Protein AF-A0A7S1PFU4-F1 (afdb_monomer_lite)

Organism: NCBI:txid63605

Foldseek 3Di:
DDDDDDDDDDDDDDDDDDDDDDDDDDDDDDDDDDDDDDDDDDDDDDDDDDDDDDDDDDDDDDDDDDDDDDDDDDDDDDDDDDDDDPPPDPVVVVVVVVVVVVVVVVVVVVVVVVVVVCCVVVVVVVPPPDDPPDPPPVPDDPPVVVVVVVVVVVVVVVVVVVVVVVVVVVVVVVVVVVVVVVVVVVVVVVVVVVVVVVVVVVVVVVVVVVCVCVVVVVVVVVVVVVVVVVVVVVVVVVVVVVVVVVVVVVVVVVVVVVVVVVVVVVVVVVVVVVVVVVVVVVVVVVVVVVVVVVVVVVVVVVVVVVVVVVVVVVVVVVVVVVVVVVVVVVVVVVVVVVVVVVVVVVVVVVVVVVVVVVVVVVVVVVVVPCVDDDDDDDDDDDDDPPVVVVVVVVVVVVVVVVVVVVVVVVVVVVVVVVVVVVVVVVVVLVVVVVVVLVVLLLVLLVVVCVVVVHDSVVPPDQDPVSVVVSVVVLVVDVVNVCSCCCVVCVVPPPPDPPPPDDDDDDDDDDDDDDDDDDDDDDDDDDDD

Secondary structure (DSSP, 8-state):
-----------------------------------------------------------------------------------------THHHHHHHHHHHHHHHHHHHHHHHHHHHTTHHHHHHHH-S-----SSSSTT--HHHHHHHHHHHHHHHHHHHHHHHHHHHHHHHHHHHHHHHHHHHHHHHHHHHHHHHHHHHHHHHHHHHGGGGHHHHHHHHHHHHHHHHHHHHHHHHHHHHHHHHHHHHHHHHHHHHHHHHHHHHHHHHHHHHHHHHHHHHHHHHHHHHHHHHHHHHHHHHHHHHHHHHHHHHHHHHHHHHHHHHHHHHHHHHHHHHHHHHHHHHHHHHHHHHHHHHHHHHHHHHHHHHTTS------------SSHHHHHHHHHHHHHHHHHHHHHHHHHHHHHHHHHHHHHHHHHHHHHHHHHHHHHHHHHHHHHHHHHHT--GGG--S--HHHHHHHHHHHHH-HHHHHHHHHHHHTT-------------------------------------

Radius of gyration: 73.24 Å; chains: 1; bounding box: 158×98×223 Å

pLDDT: mean 73.45, std 22.75, range [29.95, 98.38]

Structure (mmCIF, N/CA/C/O backbone):
data_AF-A0A7S1PFU4-F1
#
_entry.id   AF-A0A7S1PFU4-F1
#
loop_
_atom_site.group_PDB
_atom_site.id
_atom_site.type_symbol
_atom_site.label_atom_id
_atom_site.label_alt_id
_atom_site.label_comp_id
_atom_site.label_asym_id
_atom_site.label_entity_id
_atom_site.label_seq_id
_atom_site.pdbx_PDB_ins_code
_atom_site.Cartn_x
_atom_site.Cartn_y
_atom_site.Cartn_z
_atom_site.occupancy
_atom_site.B_iso_or_equiv
_atom_site.auth_seq_id
_atom_site.auth_comp_id
_atom_site.auth_asym_id
_atom_site.auth_atom_id
_atom_site.pdbx_PDB_model_num
ATOM 1 N N . MET A 1 1 ? 32.804 -41.056 -71.459 1.00 44.97 1 MET A N 1
ATOM 2 C CA . MET A 1 1 ? 32.780 -40.414 -72.787 1.00 44.97 1 MET A CA 1
ATOM 3 C C . MET A 1 1 ? 31.433 -39.740 -72.938 1.00 44.97 1 MET A C 1
ATOM 5 O O . MET A 1 1 ? 30.436 -40.393 -72.660 1.00 44.97 1 MET A O 1
ATOM 9 N N . SER A 1 2 ? 31.472 -38.473 -73.348 1.00 37.59 2 SER A N 1
ATOM 10 C CA . SER A 1 2 ? 30.352 -37.579 -73.669 1.00 37.59 2 SER A CA 1
ATOM 11 C C . SER A 1 2 ? 29.771 -36.777 -72.502 1.00 37.59 2 SER A C 1
ATOM 13 O O . SER A 1 2 ? 28.930 -37.235 -71.733 1.00 37.59 2 SER A O 1
ATOM 15 N N . ASP A 1 3 ? 30.292 -35.553 -72.439 1.00 42.50 3 ASP A N 1
ATOM 16 C CA . ASP A 1 3 ? 29.804 -34.342 -71.785 1.00 42.50 3 ASP A CA 1
ATOM 17 C C . ASP A 1 3 ? 28.329 -34.036 -72.081 1.00 42.50 3 ASP A C 1
ATOM 19 O O . ASP A 1 3 ? 27.848 -34.399 -73.148 1.00 42.50 3 ASP A O 1
ATOM 23 N N . VAL A 1 4 ? 27.656 -33.299 -71.186 1.00 50.97 4 VAL A N 1
ATOM 24 C CA . VAL A 1 4 ? 27.008 -31.995 -71.468 1.00 50.97 4 VAL A CA 1
ATOM 25 C C . VAL A 1 4 ? 26.644 -31.334 -70.125 1.00 50.97 4 VAL A C 1
ATOM 27 O O . VAL A 1 4 ? 25.793 -31.807 -69.376 1.00 50.97 4 VAL A O 1
ATOM 30 N N . LEU A 1 5 ? 27.307 -30.211 -69.843 1.00 53.72 5 LEU A N 1
ATOM 31 C CA . LEU A 1 5 ? 26.988 -29.210 -68.818 1.00 53.72 5 LEU A CA 1
ATOM 32 C C . LEU A 1 5 ? 25.818 -28.342 -69.283 1.00 53.72 5 LEU A C 1
ATOM 34 O O . LEU A 1 5 ? 25.887 -27.892 -70.419 1.00 53.72 5 LEU A O 1
ATOM 38 N N . HIS A 1 6 ? 24.856 -27.995 -68.419 1.00 50.34 6 HIS A N 1
ATOM 39 C CA . HIS A 1 6 ? 24.039 -26.774 -68.553 1.00 50.34 6 HIS A CA 1
ATOM 40 C C . HIS A 1 6 ? 23.709 -26.180 -67.168 1.00 50.34 6 HIS A C 1
ATOM 42 O O . HIS A 1 6 ? 22.952 -26.753 -66.389 1.00 50.34 6 HIS A O 1
ATOM 48 N N . ASN A 1 7 ? 24.283 -25.004 -66.901 1.00 44.59 7 ASN A N 1
ATOM 49 C CA . ASN A 1 7 ? 23.780 -23.994 -65.963 1.00 44.59 7 ASN A CA 1
ATOM 50 C C . ASN A 1 7 ? 22.678 -23.177 -66.663 1.00 44.59 7 ASN A C 1
ATOM 52 O O . ASN A 1 7 ? 22.750 -23.003 -67.883 1.00 44.59 7 ASN A O 1
ATOM 56 N N . PRO A 1 8 ? 21.771 -22.538 -65.903 1.00 55.50 8 PRO A N 1
ATOM 57 C CA . PRO A 1 8 ? 21.478 -21.150 -66.240 1.00 55.50 8 PRO A CA 1
ATOM 58 C C . PRO A 1 8 ? 21.392 -20.203 -65.035 1.00 55.50 8 PRO A C 1
ATOM 60 O O . PRO A 1 8 ? 20.862 -20.493 -63.967 1.00 55.50 8 PRO A O 1
ATOM 63 N N . THR A 1 9 ? 21.937 -19.024 -65.301 1.00 42.50 9 THR A N 1
ATOM 64 C CA . THR A 1 9 ? 21.909 -17.752 -64.580 1.00 42.50 9 THR A CA 1
ATOM 65 C C . THR A 1 9 ? 20.557 -17.023 -64.660 1.00 42.50 9 THR A C 1
ATOM 67 O O . THR A 1 9 ? 19.822 -17.214 -65.622 1.00 42.50 9 THR A O 1
ATOM 70 N N . SER A 1 10 ? 20.366 -16.044 -63.755 1.00 38.88 10 SER A N 1
ATOM 71 C CA . SER A 1 10 ? 19.558 -14.810 -63.926 1.00 38.88 10 SER A CA 1
ATOM 72 C C . SER A 1 10 ? 18.028 -14.981 -63.873 1.00 38.88 10 SER A C 1
ATOM 74 O O . SER A 1 10 ? 17.390 -15.258 -64.878 1.00 38.88 10 SER A O 1
ATOM 76 N N . SER A 1 11 ? 17.369 -14.885 -62.711 1.00 36.94 11 SER A N 1
ATOM 77 C CA . SER A 1 11 ? 16.938 -13.638 -62.034 1.00 36.94 11 SER A CA 1
ATOM 78 C C . SER A 1 11 ? 16.470 -12.532 -62.991 1.00 36.94 11 SER A C 1
ATOM 80 O O . SER A 1 11 ? 17.213 -11.613 -63.329 1.00 36.94 11 SER A O 1
ATOM 82 N N . ALA A 1 12 ? 15.224 -12.660 -63.447 1.00 39.16 12 ALA A N 1
ATOM 83 C CA . ALA A 1 12 ? 14.491 -11.629 -64.163 1.00 39.16 12 ALA A CA 1
ATOM 84 C C . ALA A 1 12 ? 13.646 -10.831 -63.161 1.00 39.16 12 ALA A C 1
ATOM 86 O O . ALA A 1 12 ? 12.740 -11.362 -62.521 1.00 39.16 12 ALA A O 1
ATOM 87 N N . ALA A 1 13 ? 13.966 -9.546 -63.049 1.00 41.91 13 ALA A N 1
ATOM 88 C CA . ALA A 1 13 ? 13.091 -8.527 -62.506 1.00 41.91 13 ALA A CA 1
ATOM 89 C C . ALA A 1 13 ? 11.954 -8.268 -63.503 1.00 41.91 13 ALA A C 1
ATOM 91 O O . ALA A 1 13 ? 12.222 -7.929 -64.653 1.00 41.91 13 ALA A O 1
ATOM 92 N N . ASN A 1 14 ? 10.706 -8.420 -63.065 1.00 38.78 14 ASN A N 1
ATOM 93 C CA . ASN A 1 14 ? 9.546 -7.732 -63.623 1.00 38.78 14 ASN A CA 1
ATOM 94 C C . ASN A 1 14 ? 8.338 -7.928 -62.705 1.00 38.78 14 ASN A C 1
ATOM 96 O O . ASN A 1 14 ? 7.980 -9.056 -62.399 1.00 38.78 14 ASN A O 1
ATOM 100 N N . GLU A 1 15 ? 7.745 -6.795 -62.330 1.00 38.06 15 GLU A N 1
ATOM 101 C CA . GLU A 1 15 ? 6.343 -6.538 -61.967 1.00 38.06 15 GLU A CA 1
ATOM 102 C C . GLU A 1 15 ? 6.234 -5.724 -60.678 1.00 38.06 15 GLU A C 1
ATOM 104 O O . GLU A 1 15 ? 6.385 -6.241 -59.579 1.00 38.06 15 GLU A O 1
ATOM 109 N N . LEU A 1 16 ? 5.992 -4.418 -60.845 1.00 36.56 16 LEU A N 1
ATOM 110 C CA . LEU A 1 16 ? 4.941 -3.645 -60.165 1.00 36.56 16 LEU A CA 1
ATOM 111 C C . LEU A 1 16 ? 5.112 -2.161 -60.523 1.00 36.56 16 LEU A C 1
ATOM 113 O O . LEU A 1 16 ? 5.648 -1.345 -59.781 1.00 36.56 16 LEU A O 1
ATOM 117 N N . SER A 1 17 ? 4.644 -1.811 -61.720 1.00 37.09 17 SER A N 1
ATOM 118 C CA . SER A 1 17 ? 4.318 -0.437 -62.100 1.00 37.09 17 SER A CA 1
ATOM 119 C C . SER A 1 17 ? 2.802 -0.335 -62.198 1.00 37.09 17 SER A C 1
ATOM 121 O O . SER A 1 17 ? 2.235 -0.965 -63.088 1.00 37.09 17 SER A O 1
ATOM 123 N N . LYS A 1 18 ? 2.171 0.426 -61.290 1.00 41.97 18 LYS A N 1
ATOM 124 C CA . LYS A 1 18 ? 0.903 1.178 -61.451 1.00 41.97 18 LYS A CA 1
ATOM 125 C C . LYS A 1 18 ? 0.337 1.543 -60.073 1.00 41.97 18 LYS A C 1
ATOM 127 O O . LYS A 1 18 ? -0.317 0.714 -59.468 1.00 41.97 18 LYS A O 1
ATOM 132 N N . THR A 1 19 ? 0.558 2.786 -59.638 1.00 38.12 19 THR A N 1
ATOM 133 C CA . THR A 1 19 ? -0.465 3.702 -59.079 1.00 38.12 19 THR A CA 1
ATOM 134 C C . THR A 1 19 ? 0.215 4.975 -58.572 1.00 38.12 19 THR A C 1
ATOM 136 O O . THR A 1 19 ? 0.478 5.140 -57.386 1.00 38.12 19 THR A O 1
ATOM 139 N N . LEU A 1 20 ? 0.489 5.895 -59.493 1.00 38.00 20 LEU A N 1
ATOM 140 C CA . LEU A 1 20 ? 0.685 7.313 -59.200 1.00 38.00 20 LEU A CA 1
ATOM 141 C C . LEU A 1 20 ? -0.471 8.044 -59.884 1.00 38.00 20 LEU A C 1
ATOM 143 O O . LEU A 1 20 ? -0.624 7.948 -61.102 1.00 38.00 20 LEU A O 1
ATOM 147 N N . LYS A 1 21 ? -1.308 8.730 -59.100 1.00 45.09 21 LYS A N 1
ATOM 148 C CA . LYS A 1 21 ? -2.243 9.745 -59.598 1.00 45.09 21 LYS A CA 1
ATOM 149 C C . LYS A 1 21 ? -1.870 11.105 -59.001 1.00 45.09 21 LYS A C 1
ATOM 151 O O . LYS A 1 21 ? -1.408 11.140 -57.861 1.00 45.09 21 LYS A O 1
ATOM 156 N N . PRO A 1 22 ? -2.030 12.196 -59.767 1.00 52.72 22 PRO A N 1
ATOM 157 C CA . PRO A 1 22 ? -1.385 13.465 -59.480 1.00 52.72 22 PRO A CA 1
ATOM 158 C C . PRO A 1 22 ? -2.292 14.429 -58.706 1.00 52.72 22 PRO A C 1
ATOM 160 O O . PRO A 1 22 ? -3.512 14.435 -58.867 1.00 52.72 22 PRO A O 1
ATOM 163 N N . LEU A 1 23 ? -1.650 15.278 -57.908 1.00 40.16 23 LEU A N 1
ATOM 164 C CA . LEU A 1 23 ? -2.190 16.515 -57.345 1.00 40.16 23 LEU A CA 1
ATOM 165 C C . LEU A 1 23 ? -2.212 17.610 -58.417 1.00 40.16 23 LEU A C 1
ATOM 167 O O . LEU A 1 23 ? -1.196 17.795 -59.083 1.00 40.16 23 LEU A O 1
ATOM 171 N N . HIS A 1 24 ? -3.316 18.360 -58.524 1.00 44.00 24 HIS A N 1
ATOM 172 C CA . HIS A 1 24 ? -3.326 19.818 -58.750 1.00 44.00 24 HIS A CA 1
ATOM 173 C C . HIS A 1 24 ? -4.755 20.406 -58.571 1.00 44.00 24 HIS A C 1
ATOM 175 O O . HIS A 1 24 ? -5.684 19.631 -58.347 1.00 44.00 24 HIS A O 1
ATOM 181 N N . PRO A 1 25 ? -4.952 21.744 -58.521 1.00 62.41 25 PRO A N 1
ATOM 182 C CA . PRO A 1 25 ? -5.491 22.434 -57.347 1.00 62.41 25 PRO A CA 1
ATOM 183 C C . PRO A 1 25 ? -6.808 23.188 -57.643 1.00 62.41 25 PRO A C 1
ATOM 185 O O . PRO A 1 25 ? -7.244 23.245 -58.789 1.00 62.41 25 PRO A O 1
ATOM 188 N N . SER A 1 26 ? -7.370 23.855 -56.625 1.00 34.53 26 SER A N 1
ATOM 189 C CA . SER A 1 26 ? -7.879 25.248 -56.655 1.00 34.53 26 SER A CA 1
ATOM 190 C C . SER A 1 26 ? -9.196 25.497 -55.895 1.00 34.53 26 SER A C 1
ATOM 192 O O . SER A 1 26 ? -10.079 24.651 -55.835 1.00 34.53 26 SER A O 1
ATOM 194 N N . LEU A 1 27 ? -9.269 26.738 -55.390 1.00 32.62 27 LEU A N 1
ATOM 195 C CA . LEU A 1 27 ? -10.428 27.565 -55.021 1.00 32.62 27 LEU A CA 1
ATOM 196 C C . LEU A 1 27 ? -11.150 27.372 -53.668 1.00 32.62 27 LEU A C 1
ATOM 198 O O . LEU A 1 27 ? -12.064 26.576 -53.504 1.00 32.62 27 LEU A O 1
ATOM 202 N N . VAL A 1 28 ? -10.768 28.250 -52.730 1.00 40.88 28 VAL A N 1
ATOM 203 C CA . VAL A 1 28 ? -11.596 29.298 -52.087 1.00 40.88 28 VAL A CA 1
ATOM 204 C C . VAL A 1 28 ? -13.109 29.229 -52.350 1.00 40.88 28 VAL A C 1
ATOM 206 O O . VAL A 1 28 ? -13.526 29.450 -53.483 1.00 40.88 28 VAL A O 1
ATOM 209 N N . GLN A 1 29 ? -13.913 29.134 -51.281 1.00 33.53 29 GLN A N 1
ATOM 210 C CA . GLN A 1 29 ? -15.038 30.050 -51.029 1.00 33.53 29 GLN A CA 1
ATOM 211 C C . GLN A 1 29 ? -15.596 29.937 -49.598 1.00 33.53 29 GLN A C 1
ATOM 213 O O . GLN A 1 29 ? -15.607 28.881 -48.975 1.00 33.53 29 GLN A O 1
ATOM 218 N N . HIS A 1 30 ? -16.017 31.099 -49.102 1.00 35.72 30 HIS A N 1
ATOM 219 C CA . HIS A 1 30 ? -16.670 31.392 -47.831 1.00 35.72 30 HIS A CA 1
ATOM 220 C C . HIS A 1 30 ? -17.917 30.538 -47.552 1.00 35.72 30 HIS A C 1
ATOM 222 O O . HIS A 1 30 ? -18.650 30.218 -48.483 1.00 35.72 30 HIS A O 1
ATOM 228 N N . SER A 1 31 ? -18.246 30.318 -46.271 1.00 29.95 31 SER A N 1
ATOM 229 C CA . SER A 1 31 ? -19.484 30.829 -45.638 1.00 29.95 31 SER A CA 1
ATOM 230 C C . SER A 1 31 ? -19.857 30.092 -44.331 1.00 29.95 31 SER A C 1
ATOM 232 O O . SER A 1 31 ? -19.841 28.872 -44.244 1.00 29.95 31 SER A O 1
ATOM 234 N N . SER A 1 32 ? -20.157 30.903 -43.309 1.00 31.06 32 SER A N 1
ATOM 235 C CA . SER A 1 32 ? -21.226 30.768 -42.298 1.00 31.06 32 SER A CA 1
ATOM 236 C C . SER A 1 32 ? -21.530 29.437 -41.574 1.00 31.06 32 SER A C 1
ATOM 238 O O . SER A 1 32 ? -22.039 28.482 -42.148 1.00 31.06 32 SER A O 1
ATOM 240 N N . SER A 1 33 ? -21.394 29.521 -40.240 1.00 36.47 33 SER A N 1
ATOM 241 C CA . SER A 1 33 ? -22.301 29.037 -39.166 1.00 36.47 33 SER A CA 1
ATOM 242 C C . SER A 1 33 ? -23.746 28.718 -39.618 1.00 36.47 33 SER A C 1
ATOM 244 O O . SER A 1 33 ? -24.257 29.445 -40.475 1.00 36.47 33 SER A O 1
ATOM 246 N N . PRO A 1 34 ? -24.468 27.744 -39.013 1.00 48.72 34 PRO A N 1
ATOM 247 C CA . PRO A 1 34 ? -25.183 28.050 -37.760 1.00 48.72 34 PRO A CA 1
ATOM 248 C C . PRO A 1 34 ? -25.387 26.888 -36.751 1.00 48.72 34 PRO A C 1
ATOM 250 O O . PRO A 1 34 ? -25.424 25.716 -37.101 1.00 48.72 34 PRO A O 1
ATOM 253 N N . TYR A 1 35 ? -25.574 27.289 -35.485 1.00 32.59 35 TYR A N 1
ATOM 254 C CA . TYR A 1 35 ? -26.517 26.788 -34.465 1.00 32.59 35 TYR A CA 1
ATOM 255 C C . TYR A 1 35 ? -26.931 25.300 -34.420 1.00 32.59 35 TYR A C 1
ATOM 257 O O . TYR A 1 35 ? -27.561 24.777 -35.331 1.00 32.59 35 TYR A O 1
ATOM 265 N N . SER A 1 36 ? -26.847 24.709 -33.222 1.00 36.34 36 SER A N 1
ATOM 266 C CA . SER A 1 36 ? -28.047 24.175 -32.542 1.00 36.34 36 SER A CA 1
ATOM 267 C C . SER A 1 36 ? -27.774 23.876 -31.065 1.00 36.34 36 SER A C 1
ATOM 269 O O . SER A 1 36 ? -27.295 22.822 -30.663 1.00 36.34 36 SER A O 1
ATOM 271 N N . SER A 1 37 ? -28.124 24.858 -30.243 1.00 37.19 37 SER A N 1
ATOM 272 C CA . SER A 1 37 ? -28.617 24.678 -28.887 1.00 37.19 37 SER A CA 1
ATOM 273 C C . SER A 1 37 ? -30.035 24.099 -28.945 1.00 37.19 37 SER A C 1
ATOM 275 O O . SER A 1 37 ? -30.882 24.604 -29.679 1.00 37.19 37 SER A O 1
ATOM 277 N N . SER A 1 38 ? -30.325 23.079 -28.139 1.00 32.34 38 SER A N 1
ATOM 278 C CA . SER A 1 38 ? -31.697 22.671 -27.825 1.00 32.34 38 SER A CA 1
ATOM 279 C C . SER A 1 38 ? -31.994 23.000 -26.365 1.00 32.34 38 SER A C 1
ATOM 281 O O . SER A 1 38 ? -31.568 22.307 -25.444 1.00 32.34 38 SER A O 1
ATOM 283 N N . SER A 1 39 ? -32.728 24.097 -26.196 1.00 38.22 39 SER A N 1
ATOM 284 C CA . SER A 1 39 ? -33.473 24.496 -25.006 1.00 38.22 39 SER A CA 1
ATOM 285 C C . SER A 1 39 ? -34.947 24.541 -25.402 1.00 38.22 39 SER A C 1
ATOM 287 O O . SER A 1 39 ? -35.258 25.120 -26.440 1.00 38.22 39 SER A O 1
ATOM 289 N N . THR A 1 40 ? -35.853 23.964 -24.610 1.00 35.88 40 THR A N 1
ATOM 290 C CA . THR A 1 40 ? -37.288 24.330 -24.547 1.00 35.88 40 THR A CA 1
ATOM 291 C C . THR A 1 40 ? -37.818 23.792 -23.207 1.00 35.88 40 THR A C 1
ATOM 293 O O . THR A 1 40 ? -37.809 22.585 -23.000 1.00 35.88 40 THR A O 1
ATOM 296 N N . GLN A 1 41 ? -37.951 24.597 -22.147 1.00 37.16 41 GLN A N 1
ATOM 297 C CA . GLN A 1 41 ? -38.916 25.671 -21.822 1.00 37.16 41 GLN A CA 1
ATOM 298 C C . GLN A 1 41 ? -40.254 25.196 -21.206 1.00 37.16 41 GLN A C 1
ATOM 300 O O . GLN A 1 41 ? -41.096 24.609 -21.868 1.00 37.16 41 GLN A O 1
ATOM 305 N N . HIS A 1 42 ? -40.381 25.521 -19.910 1.00 37.44 42 HIS A N 1
ATOM 306 C CA . HIS A 1 42 ? -41.469 26.178 -19.158 1.00 37.44 42 HIS A CA 1
ATOM 307 C C . HIS A 1 42 ? -42.965 25.971 -19.467 1.00 37.44 42 HIS A C 1
ATOM 309 O O . HIS A 1 42 ? -43.435 26.313 -20.544 1.00 37.44 42 HIS A O 1
ATOM 315 N N . ALA A 1 43 ? -43.722 25.666 -18.397 1.00 35.38 43 ALA A N 1
ATOM 316 C CA . ALA A 1 43 ? -44.859 26.427 -17.812 1.00 35.38 43 ALA A CA 1
ATOM 317 C C . ALA A 1 43 ? -45.520 25.539 -16.720 1.00 35.38 43 ALA A C 1
ATOM 319 O O . ALA A 1 43 ? -45.533 24.329 -16.890 1.00 35.38 43 ALA A O 1
ATOM 320 N N . ALA A 1 44 ? -46.107 25.945 -15.590 1.00 35.88 44 ALA A N 1
ATOM 321 C CA . ALA A 1 44 ? -46.395 27.196 -14.888 1.00 35.88 44 ALA A CA 1
ATOM 322 C C . ALA A 1 44 ? -46.873 26.812 -13.454 1.00 35.88 44 ALA A C 1
ATOM 324 O O . ALA A 1 44 ? -47.314 25.681 -13.257 1.00 35.88 44 ALA A O 1
ATOM 325 N N . GLY A 1 45 ? -46.869 27.739 -12.483 1.00 32.25 45 GLY A N 1
ATOM 326 C CA . GLY A 1 45 ? -47.707 27.625 -11.269 1.00 32.25 45 GLY A CA 1
ATOM 327 C C . GLY A 1 45 ? -47.012 27.885 -9.924 1.00 32.25 45 GLY A C 1
ATOM 328 O O . GLY A 1 45 ? -46.283 27.047 -9.420 1.00 32.25 45 GLY A O 1
ATOM 329 N N . SER A 1 46 ? -47.286 29.060 -9.357 1.00 39.34 46 SER A N 1
ATOM 330 C CA . SER A 1 46 ? -46.829 29.661 -8.084 1.00 39.34 46 SER A CA 1
ATOM 331 C C . SER A 1 46 ? -47.498 29.021 -6.824 1.00 39.34 46 SER A C 1
ATOM 333 O O . SER A 1 46 ? -48.307 28.113 -6.993 1.00 39.34 46 SER A O 1
ATOM 335 N N . PRO A 1 47 ? -47.397 29.580 -5.594 1.00 62.03 47 PRO A N 1
ATOM 336 C CA . PRO A 1 47 ? -46.254 29.667 -4.662 1.00 62.03 47 PRO A CA 1
ATOM 337 C C . PRO A 1 47 ? -46.581 29.083 -3.258 1.00 62.03 47 PRO A C 1
ATOM 339 O O . PRO A 1 47 ? -47.746 28.997 -2.898 1.00 62.03 47 PRO A O 1
ATOM 342 N N . PHE A 1 48 ? -45.591 28.821 -2.389 1.00 37.88 48 PHE A N 1
ATOM 343 C CA . PHE A 1 48 ? -45.780 28.940 -0.924 1.00 37.88 48 PHE A CA 1
ATOM 344 C C . PHE A 1 48 ? -44.449 29.164 -0.176 1.00 37.88 48 PHE A C 1
ATOM 346 O O . PHE A 1 48 ? -43.649 28.260 0.015 1.00 37.88 48 PHE A O 1
ATOM 353 N N . ASN A 1 49 ? -44.219 30.441 0.127 1.00 35.09 49 ASN A N 1
ATOM 354 C CA . ASN A 1 49 ? -43.863 31.082 1.400 1.00 35.09 49 ASN A CA 1
ATOM 355 C C . ASN A 1 49 ? -43.044 30.376 2.515 1.00 35.09 49 ASN A C 1
ATOM 357 O O . ASN A 1 49 ? -43.286 29.223 2.856 1.00 35.09 49 ASN A O 1
ATOM 361 N N . LEU A 1 50 ? -42.285 31.245 3.210 1.00 36.25 50 LEU A N 1
ATOM 362 C CA . LEU A 1 50 ? -41.626 31.182 4.533 1.00 36.25 50 LEU A CA 1
ATOM 363 C C . LEU A 1 50 ? -40.095 30.953 4.492 1.00 36.25 50 LEU A C 1
ATOM 365 O O . LEU A 1 50 ? -39.628 29.852 4.242 1.00 36.25 50 LEU A O 1
ATOM 369 N N . SER A 1 51 ? -39.263 32.010 4.560 1.00 33.25 51 SER A N 1
ATOM 370 C CA . SER A 1 51 ? -38.890 32.790 5.773 1.00 33.25 51 SER A CA 1
ATOM 371 C C . SER A 1 51 ? -38.084 31.907 6.742 1.00 33.25 51 SER A C 1
ATOM 373 O O . SER A 1 51 ? -38.616 30.916 7.215 1.00 33.25 51 SER A O 1
ATOM 375 N N . LEU A 1 52 ? -36.817 32.158 7.105 1.00 37.62 52 LEU A N 1
ATOM 376 C CA . LEU A 1 52 ? -36.219 33.351 7.742 1.00 37.62 52 LEU A CA 1
ATOM 377 C C . LEU A 1 52 ? -34.695 33.064 8.006 1.00 37.62 52 LEU A C 1
ATOM 379 O O . LEU A 1 52 ? -34.209 32.043 7.524 1.00 37.62 52 LEU A O 1
ATOM 383 N N . PRO A 1 53 ? -33.885 33.932 8.657 1.00 52.09 53 PRO A N 1
ATOM 384 C CA . PRO A 1 53 ? -32.717 34.540 8.028 1.00 52.09 53 PRO A CA 1
ATOM 385 C C . PRO A 1 53 ? -31.371 34.169 8.675 1.00 52.09 53 PRO A C 1
ATOM 387 O O . PRO A 1 53 ? -31.292 33.616 9.769 1.00 52.09 53 PRO A O 1
ATOM 390 N N . ASN A 1 54 ? -30.298 34.593 8.010 1.00 39.00 54 ASN A N 1
ATOM 391 C CA . ASN A 1 54 ? -28.930 34.545 8.504 1.00 39.00 54 ASN A CA 1
ATOM 392 C C . ASN A 1 54 ? -28.419 35.989 8.662 1.00 39.00 54 ASN A C 1
ATOM 394 O O . ASN A 1 54 ? -28.387 36.725 7.677 1.00 39.00 54 ASN A O 1
ATOM 398 N N . HIS A 1 55 ? -28.032 36.401 9.873 1.00 41.00 55 HIS A N 1
ATOM 399 C CA . HIS A 1 55 ? -27.256 37.625 10.090 1.00 41.00 55 HIS A CA 1
ATOM 400 C C . HIS A 1 55 ? -26.289 37.498 11.276 1.00 41.00 55 HIS A C 1
ATOM 402 O O . HIS A 1 55 ? -26.697 37.323 12.418 1.00 41.00 55 HIS A O 1
ATOM 408 N N . SER A 1 56 ? -25.016 37.707 10.931 1.00 36.38 56 SER A N 1
ATOM 409 C CA . SER A 1 56 ? -24.033 38.572 11.599 1.00 36.38 56 SER A CA 1
ATOM 410 C C . SER A 1 56 ? -23.466 38.196 12.977 1.00 36.38 56 SER A C 1
ATOM 412 O O . SER A 1 56 ? -24.084 38.376 14.015 1.00 36.38 56 SER A O 1
ATOM 414 N N . ALA A 1 57 ? -22.185 37.811 12.935 1.00 39.38 57 ALA A N 1
ATOM 415 C CA . ALA A 1 57 ? -21.037 38.488 13.556 1.00 39.38 57 ALA A CA 1
ATOM 416 C C . ALA A 1 57 ? -21.205 39.168 14.936 1.00 39.38 57 ALA A C 1
ATOM 418 O O . ALA A 1 57 ? -21.923 40.157 15.055 1.00 39.38 57 ALA A O 1
ATOM 419 N N . ARG A 1 58 ? -20.314 38.819 15.888 1.00 35.44 58 ARG A N 1
ATOM 420 C CA . ARG A 1 58 ? -19.122 39.618 16.298 1.00 35.44 58 ARG A CA 1
ATOM 421 C C . ARG A 1 58 ? -18.759 39.444 17.798 1.00 35.44 58 ARG A C 1
ATOM 423 O O . ARG A 1 58 ? -19.621 39.506 18.657 1.00 35.44 58 ARG A O 1
ATOM 430 N N . HIS A 1 59 ? -17.443 39.348 18.048 1.00 37.31 59 HIS A N 1
ATOM 431 C CA . HIS A 1 59 ? -16.656 39.589 19.282 1.00 37.31 59 HIS A CA 1
ATOM 432 C C . HIS A 1 59 ? -16.807 38.705 20.543 1.00 37.31 59 HIS A C 1
ATOM 434 O O . HIS A 1 59 ? -17.752 38.836 21.301 1.00 37.31 59 HIS A O 1
ATOM 440 N N . GLY A 1 60 ? -15.721 37.973 20.846 1.00 34.22 60 GLY A N 1
ATOM 441 C CA . GLY A 1 60 ? -14.740 38.371 21.875 1.00 34.22 60 GLY A CA 1
ATOM 442 C C . GLY A 1 60 ? -14.982 37.911 23.319 1.00 34.22 60 GLY A C 1
ATOM 443 O O . GLY A 1 60 ? -15.975 38.281 23.927 1.00 34.22 60 GLY A O 1
ATOM 444 N N . GLY A 1 61 ? -13.989 37.227 23.902 1.00 31.59 61 GLY A N 1
ATOM 445 C CA . GLY A 1 61 ? -13.829 37.116 25.359 1.00 31.59 61 GLY A CA 1
ATOM 446 C C . GLY A 1 61 ? -13.467 35.715 25.843 1.00 31.59 61 GLY A C 1
ATOM 447 O O . GLY A 1 61 ? -14.331 34.861 25.986 1.00 31.59 61 GLY A O 1
ATOM 448 N N . ALA A 1 62 ? -12.182 35.495 26.117 1.00 39.19 62 ALA A N 1
ATOM 449 C CA . ALA A 1 62 ? -11.680 34.327 26.827 1.00 39.19 62 ALA A CA 1
ATOM 450 C C . ALA A 1 62 ? -11.910 34.481 28.336 1.00 39.19 62 ALA A C 1
ATOM 452 O O . ALA A 1 62 ? -11.461 35.481 28.890 1.00 39.19 62 ALA A O 1
ATOM 453 N N . VAL A 1 63 ? -12.510 33.483 28.995 1.00 38.16 63 VAL A N 1
ATOM 454 C CA . VAL A 1 63 ? -12.295 33.179 30.422 1.00 38.16 63 VAL A CA 1
ATOM 455 C C . VAL A 1 63 ? -12.460 31.667 30.624 1.00 38.16 63 VAL A C 1
ATOM 457 O O . VAL A 1 63 ? -13.461 31.080 30.222 1.00 38.16 63 VAL A O 1
ATOM 460 N N . ASN A 1 64 ? -11.433 31.050 31.211 1.00 40.31 64 ASN A N 1
ATOM 461 C CA . ASN A 1 64 ? -11.438 29.703 31.780 1.00 40.31 64 ASN A CA 1
ATOM 462 C C . ASN A 1 64 ? -12.559 29.567 32.814 1.00 40.31 64 ASN A C 1
ATOM 464 O O . ASN A 1 64 ? -12.583 30.370 33.735 1.00 40.31 64 ASN A O 1
ATOM 468 N N . GLU A 1 65 ? -13.357 28.503 32.757 1.00 35.06 65 GLU A N 1
ATOM 469 C CA . GLU A 1 65 ? -13.726 27.754 33.961 1.00 35.06 65 GLU A CA 1
ATOM 470 C C . GLU A 1 65 ? -14.380 26.416 33.602 1.00 35.06 65 GLU A C 1
ATOM 472 O O . GLU A 1 65 ? -15.326 26.302 32.828 1.00 35.06 65 GLU A O 1
ATOM 477 N N . SER A 1 66 ? -13.793 25.379 34.177 1.00 43.59 66 SER A N 1
ATOM 478 C CA . SER A 1 66 ? -14.283 24.017 34.286 1.00 43.59 66 SER A CA 1
ATOM 479 C C . SER A 1 66 ? -15.654 23.958 34.961 1.00 43.59 66 SER A C 1
ATOM 481 O O . SER A 1 66 ? -15.783 24.376 36.110 1.00 43.59 66 SER A O 1
ATOM 483 N N . GLY A 1 67 ? -16.642 23.339 34.313 1.00 32.56 67 GLY A N 1
ATOM 484 C CA . GLY A 1 67 ? -17.882 22.963 34.988 1.00 32.56 67 GLY A CA 1
ATOM 485 C C . GLY A 1 67 ? -19.048 22.631 34.060 1.00 32.56 67 GLY A C 1
ATOM 486 O O . GLY A 1 67 ? -19.597 23.512 33.421 1.00 32.56 67 GLY A O 1
ATOM 487 N N . GLY A 1 68 ? -19.469 21.363 34.087 1.00 32.66 68 GLY A N 1
ATOM 488 C CA . GLY A 1 68 ? -20.886 20.988 34.127 1.00 32.66 68 GLY A CA 1
ATOM 489 C C . GLY A 1 68 ? -21.727 21.024 32.842 1.00 32.66 68 GLY A C 1
ATOM 490 O O . GLY A 1 68 ? -22.029 22.075 32.297 1.00 32.66 68 GLY A O 1
ATOM 491 N N . GLY A 1 69 ? -22.301 19.858 32.520 1.00 34.09 69 GLY A N 1
ATOM 492 C CA . GLY A 1 69 ? -23.743 19.775 32.253 1.00 34.09 69 GLY A CA 1
ATOM 493 C C . GLY A 1 69 ? -24.186 19.558 30.805 1.00 34.09 69 GLY A C 1
ATOM 494 O O . GLY A 1 69 ? -24.615 20.493 30.141 1.00 34.09 69 GLY A O 1
ATOM 495 N N . GLY A 1 70 ? -24.222 18.298 30.364 1.00 31.94 70 GLY A N 1
ATOM 496 C CA . GLY A 1 70 ? -25.100 17.838 29.282 1.00 31.94 70 GLY A CA 1
ATOM 497 C C . GLY A 1 70 ? -26.217 16.985 29.877 1.00 31.94 70 GLY A C 1
ATOM 498 O O . GLY A 1 70 ? -25.962 15.877 30.344 1.00 31.94 70 GLY A O 1
ATOM 499 N N . GLY A 1 71 ? -27.426 17.543 29.939 1.00 32.81 71 GLY A N 1
ATOM 500 C CA . GLY A 1 71 ? -28.590 16.950 30.587 1.00 32.81 71 GLY A CA 1
ATOM 501 C C . GLY A 1 71 ? -29.218 15.799 29.803 1.00 32.81 71 GLY A C 1
ATOM 502 O O . GLY A 1 71 ? -29.463 15.902 28.605 1.00 32.81 71 GLY A O 1
ATOM 503 N N . SER A 1 72 ? -29.553 14.734 30.531 1.00 36.00 72 SER A N 1
ATOM 504 C CA . SER A 1 72 ? -30.608 13.793 30.168 1.00 36.00 72 SER A CA 1
ATOM 505 C C . SER A 1 72 ? -31.857 14.169 30.958 1.00 36.00 72 SER A C 1
ATOM 507 O O . SER A 1 72 ? -31.870 14.130 32.189 1.00 36.00 72 SER A O 1
ATOM 509 N N . SER A 1 73 ? -32.903 14.547 30.236 1.00 38.41 73 SER A N 1
ATOM 510 C CA . SER A 1 73 ? -34.250 14.804 30.725 1.00 38.41 73 SER A CA 1
ATOM 511 C C . SER A 1 73 ? -34.898 13.512 31.230 1.00 38.41 73 SER A C 1
ATOM 513 O O . SER A 1 73 ? -35.348 12.673 30.456 1.00 38.41 73 SER A O 1
ATOM 515 N N . GLY A 1 74 ? -34.973 13.369 32.551 1.00 35.94 74 GLY A N 1
ATOM 516 C CA . GLY A 1 74 ? -35.792 12.373 33.235 1.00 35.94 74 GLY A CA 1
ATOM 517 C C . GLY A 1 74 ? -36.612 13.057 34.320 1.00 35.94 74 GLY A C 1
ATOM 518 O O . GLY A 1 74 ? -36.109 13.342 35.402 1.00 35.94 74 GLY A O 1
ATOM 519 N N . THR A 1 75 ? -37.870 13.367 34.019 1.00 39.28 75 THR A N 1
ATOM 520 C CA . THR A 1 75 ? -38.851 13.844 35.000 1.00 39.28 75 THR A CA 1
ATOM 521 C C . THR A 1 75 ? -39.178 12.735 36.010 1.00 39.28 75 THR A C 1
ATOM 523 O O . THR A 1 75 ? -39.431 11.602 35.592 1.00 39.28 75 THR A O 1
ATOM 526 N N . PRO A 1 76 ? -39.215 13.028 37.323 1.00 40.31 76 PRO A N 1
ATOM 527 C CA . PRO A 1 76 ? -39.426 12.031 38.361 1.00 40.31 76 PRO A CA 1
ATOM 528 C C . PRO A 1 76 ? -40.923 11.783 38.574 1.00 40.31 76 PRO A C 1
ATOM 530 O O . PRO A 1 76 ? -41.685 12.700 38.879 1.00 40.31 76 PRO A O 1
ATOM 533 N N . SER A 1 77 ? -41.349 10.526 38.458 1.00 37.81 77 SER A N 1
ATOM 534 C CA . SER A 1 77 ? -42.654 10.107 38.967 1.00 37.81 77 SER A CA 1
ATOM 535 C C . SER A 1 77 ? -42.593 10.029 40.489 1.00 37.81 77 SER A C 1
ATOM 537 O O . SER A 1 77 ? -41.915 9.177 41.061 1.00 37.81 77 SER A O 1
ATOM 539 N N . GLN A 1 78 ? -43.305 10.947 41.138 1.00 37.78 78 GLN A N 1
ATOM 540 C CA . GLN A 1 78 ? -43.624 10.892 42.556 1.00 37.78 78 GLN A CA 1
ATOM 541 C C . GLN A 1 78 ? -44.520 9.672 42.818 1.00 37.78 78 GLN A C 1
ATOM 543 O O . GLN A 1 78 ? -45.703 9.678 42.486 1.00 37.78 78 GLN A O 1
ATOM 548 N N . GLN A 1 79 ? -43.963 8.624 43.425 1.00 35.59 79 GLN A N 1
ATOM 549 C CA . GLN A 1 79 ? -44.741 7.597 44.113 1.00 35.59 79 GLN A CA 1
ATOM 550 C C . GLN A 1 79 ? -44.873 7.989 45.586 1.00 35.59 79 GLN A C 1
ATOM 552 O O . GLN A 1 79 ? -43.920 7.930 46.362 1.00 35.59 79 GLN A O 1
ATOM 557 N N . LEU A 1 80 ? -46.086 8.399 45.955 1.00 38.16 80 LEU A N 1
ATOM 558 C CA . LEU A 1 80 ? -46.534 8.538 47.335 1.00 38.16 80 LEU A CA 1
ATOM 559 C C . LEU A 1 80 ? -46.477 7.164 48.017 1.00 38.16 80 LEU A C 1
ATOM 561 O O . LEU A 1 80 ? -47.274 6.277 47.721 1.00 38.16 80 LEU A O 1
ATOM 565 N N . SER A 1 81 ? -45.516 6.999 48.923 1.00 45.03 81 SER A N 1
ATOM 566 C CA . SER A 1 81 ? -45.447 5.865 49.848 1.00 45.03 81 SER A CA 1
ATOM 567 C C . SER A 1 81 ? -46.257 6.181 51.115 1.00 45.03 81 SER A C 1
ATOM 569 O O . SER A 1 81 ? -46.257 7.332 51.559 1.00 45.03 81 SER A O 1
ATOM 571 N N . PRO A 1 82 ? -46.956 5.200 51.713 1.00 42.62 82 PRO A N 1
ATOM 572 C CA . PRO A 1 82 ? -47.827 5.431 52.859 1.00 42.62 82 PRO A CA 1
ATOM 573 C C . PRO A 1 82 ? -47.014 5.661 54.141 1.00 42.62 82 PRO A C 1
ATOM 575 O O . PRO A 1 82 ? -45.988 5.017 54.362 1.00 42.62 82 PRO A O 1
ATOM 578 N N . LEU A 1 83 ? -47.498 6.571 54.998 1.00 44.06 83 LEU A N 1
ATOM 579 C CA . LEU A 1 83 ? -46.973 6.830 56.341 1.00 44.06 83 LEU A CA 1
ATOM 580 C C . LEU A 1 83 ? -46.908 5.529 57.164 1.00 44.06 83 LEU A C 1
ATOM 582 O O . LEU A 1 83 ? -47.912 5.065 57.704 1.00 44.06 83 LEU A O 1
ATOM 586 N N . GLY A 1 84 ? -45.706 4.960 57.272 1.00 36.56 84 GLY A N 1
ATOM 587 C CA . GLY A 1 84 ? -45.360 3.892 58.204 1.00 36.56 84 GLY A CA 1
ATOM 588 C C . GLY A 1 84 ? -44.958 4.472 59.559 1.00 36.56 84 GLY A C 1
ATOM 589 O O . GLY A 1 84 ? -44.107 5.356 59.641 1.00 36.56 84 GLY A O 1
ATOM 590 N N . GLY A 1 85 ? -45.612 3.989 60.614 1.00 38.09 85 GLY A N 1
ATOM 591 C CA . GLY A 1 85 ? -45.516 4.492 61.978 1.00 38.09 85 GLY A CA 1
ATOM 592 C C . GLY A 1 85 ? -44.116 4.461 62.596 1.00 38.09 85 GLY A C 1
ATOM 593 O O . GLY A 1 85 ? -43.320 3.544 62.408 1.00 38.09 85 GLY A O 1
ATOM 594 N N . ILE A 1 86 ? -43.863 5.477 63.417 1.00 44.62 86 ILE A N 1
ATOM 595 C CA . ILE A 1 86 ? -42.713 5.588 64.310 1.00 44.62 86 ILE A CA 1
ATOM 596 C C . ILE A 1 86 ? -42.922 4.596 65.464 1.00 44.62 86 ILE A C 1
ATOM 598 O O . ILE A 1 86 ? -43.475 4.936 66.506 1.00 44.62 86 ILE A O 1
ATOM 602 N N . SER A 1 87 ? -42.491 3.347 65.282 1.00 41.00 87 SER A N 1
ATOM 603 C CA . SER A 1 87 ? -42.249 2.412 66.384 1.00 41.00 87 SER A CA 1
ATOM 604 C C . SER A 1 87 ? -40.764 2.468 66.747 1.00 41.00 87 SER A C 1
ATOM 606 O O . SER A 1 87 ? -39.944 1.720 66.211 1.00 41.00 87 SER A O 1
ATOM 608 N N . GLY A 1 88 ? -40.401 3.395 67.636 1.00 41.44 88 GLY A N 1
ATOM 609 C CA . GLY A 1 88 ? -39.072 3.450 68.240 1.00 41.44 88 GLY A CA 1
ATOM 610 C C . GLY A 1 88 ? -38.833 2.198 69.082 1.00 41.44 88 GLY A C 1
ATOM 611 O O . GLY A 1 88 ? -39.329 2.086 70.199 1.00 41.44 88 GLY A O 1
ATOM 612 N N . ALA A 1 89 ? -38.107 1.234 68.523 1.00 46.84 89 ALA A N 1
ATOM 613 C CA . ALA A 1 89 ? -37.772 -0.013 69.192 1.00 46.84 89 ALA A CA 1
ATOM 614 C C . ALA A 1 89 ? -36.884 0.247 70.435 1.00 46.84 89 ALA A C 1
ATOM 616 O O . ALA A 1 89 ? -35.847 0.906 70.316 1.00 46.84 89 ALA A O 1
ATOM 617 N N . PRO A 1 90 ? -37.195 -0.327 71.615 1.00 51.94 90 PRO A N 1
ATOM 618 C CA . PRO A 1 90 ? -36.405 -0.173 72.847 1.00 51.94 90 PRO A CA 1
ATOM 619 C C . PRO A 1 90 ? -35.043 -0.903 72.818 1.00 51.94 90 PRO A C 1
ATOM 621 O O . PRO A 1 90 ? -34.308 -0.915 73.807 1.00 51.94 90 PRO A O 1
ATOM 624 N N . GLY A 1 91 ? -34.662 -1.493 71.678 1.00 53.31 91 GLY A N 1
ATOM 625 C CA . GLY A 1 91 ? -33.440 -2.287 71.526 1.00 53.31 91 GLY A CA 1
ATOM 626 C C . GLY A 1 91 ? -32.134 -1.492 71.635 1.00 53.31 91 GLY A C 1
ATOM 627 O O . GLY A 1 91 ? -31.097 -2.071 71.962 1.00 53.31 91 GLY A O 1
ATOM 628 N N . ASN A 1 92 ? -32.159 -0.171 71.422 1.00 60.44 92 ASN A N 1
ATOM 629 C CA . ASN A 1 92 ? -30.926 0.620 71.438 1.00 60.44 92 ASN A CA 1
ATOM 630 C C . ASN A 1 92 ? -30.408 0.868 72.872 1.00 60.44 92 ASN A C 1
ATOM 632 O O . ASN A 1 92 ? -29.207 0.783 73.117 1.00 60.44 92 ASN A O 1
ATOM 636 N N . ALA A 1 93 ? -31.299 1.059 73.854 1.00 60.16 93 ALA A N 1
ATOM 637 C CA . ALA A 1 93 ? -30.907 1.276 75.252 1.00 60.16 93 ALA A CA 1
ATOM 638 C C . ALA A 1 93 ? -30.347 0.000 75.914 1.00 60.16 93 ALA A C 1
ATOM 640 O O . ALA A 1 93 ? -29.314 0.050 76.584 1.00 60.16 93 ALA A O 1
ATOM 641 N N . GLN A 1 94 ? -30.959 -1.166 75.665 1.00 65.62 94 GLN A N 1
ATOM 642 C CA . GLN A 1 94 ? -30.418 -2.451 76.134 1.00 65.62 94 GLN A CA 1
ATOM 643 C C . GLN A 1 94 ? -29.088 -2.807 75.457 1.00 65.62 94 GLN A C 1
ATOM 645 O O . GLN A 1 94 ? -28.202 -3.361 76.111 1.00 65.62 94 GLN A O 1
ATOM 650 N N . SER A 1 95 ? -28.919 -2.479 74.170 1.00 71.94 95 SER A N 1
ATOM 651 C CA . SER A 1 95 ? -27.642 -2.691 73.482 1.00 71.94 95 SER A CA 1
ATOM 652 C C . SER A 1 95 ? -26.530 -1.827 74.079 1.00 71.94 95 SER A C 1
ATOM 654 O O . SER A 1 95 ? -25.431 -2.337 74.302 1.00 71.94 95 SER A O 1
ATOM 656 N N . GLN A 1 96 ? -26.807 -0.559 74.402 1.00 71.06 96 GLN A N 1
ATOM 657 C CA . GLN A 1 96 ? -25.812 0.307 75.031 1.00 71.06 96 GLN A CA 1
ATOM 658 C C . GLN A 1 96 ? -25.449 -0.147 76.448 1.00 71.06 96 GLN A C 1
ATOM 660 O O . GLN A 1 96 ? -24.263 -0.198 76.758 1.00 71.06 96 GLN A O 1
ATOM 665 N N . PHE A 1 97 ? -26.420 -0.582 77.260 1.00 75.62 97 PHE A N 1
ATOM 666 C CA . PHE A 1 97 ? -26.154 -1.113 78.604 1.00 75.62 97 PHE A CA 1
ATOM 667 C C . PHE A 1 97 ? -25.302 -2.396 78.585 1.00 75.62 97 PHE A C 1
ATOM 669 O O . PHE A 1 97 ? -24.379 -2.556 79.383 1.00 75.62 97 PH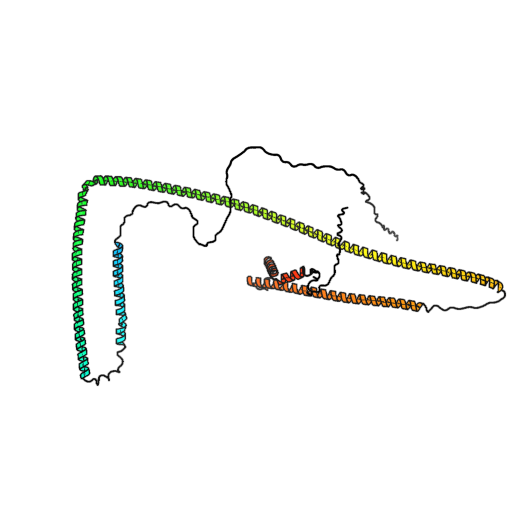E A O 1
ATOM 676 N N . LYS A 1 98 ? -25.553 -3.305 77.630 1.00 78.06 98 LYS A N 1
ATOM 677 C CA . LYS A 1 98 ? -24.715 -4.503 77.451 1.00 78.06 98 LYS A CA 1
ATOM 678 C C . LYS A 1 98 ? -23.289 -4.151 77.020 1.00 78.06 98 LYS A C 1
ATOM 680 O O . LYS A 1 98 ? -22.347 -4.785 77.491 1.00 78.06 98 LYS A O 1
ATOM 685 N N . LYS A 1 99 ? -23.115 -3.133 76.168 1.00 81.06 99 LYS A N 1
ATOM 686 C CA . LYS A 1 99 ? -21.788 -2.649 75.752 1.00 81.06 99 LYS A CA 1
ATOM 687 C C . LYS A 1 99 ? -21.006 -2.049 76.922 1.00 81.06 99 LYS A C 1
ATOM 689 O O . LYS A 1 99 ? -19.830 -2.369 77.068 1.00 81.06 99 LYS A O 1
ATOM 694 N N . THR A 1 100 ? -21.641 -1.253 77.787 1.00 81.44 100 THR A N 1
ATOM 695 C CA . THR A 1 100 ? -20.973 -0.702 78.978 1.00 81.44 100 THR A CA 1
ATOM 696 C C . THR A 1 100 ? -20.591 -1.781 79.986 1.00 81.44 100 THR A C 1
ATOM 698 O O . THR A 1 100 ? -19.454 -1.771 80.449 1.00 81.44 100 THR A O 1
ATOM 701 N N . ILE A 1 101 ? -21.462 -2.760 80.270 1.00 84.06 101 ILE A N 1
ATOM 702 C CA . ILE A 1 101 ? -21.096 -3.892 81.145 1.00 84.06 101 ILE A CA 1
ATOM 703 C C . ILE A 1 101 ? -19.937 -4.704 80.552 1.00 84.06 101 ILE A C 1
ATOM 705 O O . ILE A 1 101 ? -19.004 -5.054 81.272 1.00 84.06 101 ILE A O 1
ATOM 709 N N . SER A 1 102 ? -19.956 -4.970 79.241 1.00 81.88 102 SER A N 1
ATOM 710 C CA . SER A 1 102 ? -18.865 -5.693 78.576 1.00 81.88 102 SER A CA 1
ATOM 711 C C . SER A 1 102 ? -17.536 -4.937 78.670 1.00 81.88 102 SER A C 1
ATOM 713 O O . SER A 1 102 ? -16.511 -5.556 78.936 1.00 81.88 102 SER A O 1
ATOM 715 N N . SER A 1 103 ? -17.553 -3.610 78.503 1.00 87.31 103 SER A N 1
ATOM 716 C CA . SER A 1 103 ? -16.360 -2.763 78.625 1.00 87.31 103 SER A CA 1
ATOM 717 C C . SER A 1 103 ? -15.799 -2.755 80.048 1.00 87.31 103 SER A C 1
ATOM 719 O O . SER A 1 103 ? -14.587 -2.850 80.221 1.00 87.31 103 SER A O 1
ATOM 721 N N . ILE A 1 104 ? -16.662 -2.675 81.068 1.00 84.88 104 ILE A N 1
ATOM 722 C CA . ILE A 1 104 ? -16.244 -2.699 82.478 1.00 84.88 104 ILE A CA 1
ATOM 723 C C . ILE A 1 104 ? -15.622 -4.054 82.827 1.00 84.88 104 ILE A C 1
ATOM 725 O O . ILE A 1 104 ? -14.549 -4.101 83.420 1.00 84.88 104 ILE A O 1
ATOM 729 N N . ASN A 1 105 ? -16.244 -5.160 82.413 1.00 83.06 105 ASN A N 1
ATOM 730 C CA . ASN A 1 105 ? -15.702 -6.497 82.668 1.00 83.06 105 ASN A CA 1
ATOM 731 C C . ASN A 1 105 ? -14.357 -6.720 81.967 1.00 83.06 105 ASN A C 1
ATOM 733 O O . ASN A 1 105 ? -13.462 -7.332 82.548 1.00 83.06 105 ASN A O 1
ATOM 737 N N . GLN A 1 106 ? -14.191 -6.191 80.753 1.00 86.25 106 GLN A N 1
ATOM 738 C CA . GLN A 1 106 ? -12.925 -6.254 80.027 1.00 86.25 106 GLN A CA 1
ATOM 739 C C . GLN A 1 106 ? -11.828 -5.448 80.737 1.00 86.25 106 GLN A C 1
ATOM 741 O O . GLN A 1 106 ? -10.705 -5.930 80.854 1.00 86.25 106 GLN A O 1
ATOM 746 N N . GLN A 1 107 ? -12.170 -4.278 81.284 1.00 87.06 107 GLN A N 1
ATOM 747 C CA . GLN A 1 107 ? -11.251 -3.446 82.062 1.00 87.06 107 GLN A CA 1
ATOM 748 C C . GLN A 1 107 ? -10.858 -4.097 83.399 1.00 87.06 107 GLN A C 1
ATOM 750 O O . GLN A 1 107 ? -9.693 -4.060 83.789 1.00 87.06 107 GLN A O 1
ATOM 755 N N . ILE A 1 108 ? -11.806 -4.748 84.083 1.00 83.25 108 ILE A N 1
ATOM 756 C CA . ILE A 1 108 ? -11.527 -5.526 85.298 1.00 83.25 108 ILE A CA 1
ATOM 757 C C . ILE A 1 108 ? -10.594 -6.700 84.974 1.00 83.25 108 ILE A C 1
ATOM 759 O O . ILE A 1 108 ? -9.639 -6.934 85.708 1.00 83.25 108 ILE A O 1
ATOM 763 N N . HIS A 1 109 ? -10.828 -7.417 83.869 1.00 82.50 109 HIS A N 1
ATOM 764 C CA . HIS A 1 109 ? -9.947 -8.507 83.441 1.00 82.50 109 HIS A CA 1
ATOM 765 C C . HIS A 1 109 ? -8.545 -8.023 83.075 1.00 82.50 109 HIS A C 1
ATOM 767 O O . HIS A 1 109 ? -7.582 -8.662 83.486 1.00 82.50 109 HIS A O 1
ATOM 773 N N . SER A 1 110 ? -8.403 -6.893 82.373 1.00 82.88 110 SER A N 1
ATOM 774 C CA . SER A 1 110 ? -7.075 -6.345 82.072 1.00 82.88 110 SER A CA 1
ATOM 775 C C . SER A 1 110 ? -6.328 -5.932 83.341 1.00 82.88 110 SER A C 1
ATOM 777 O O . SER A 1 110 ? -5.147 -6.227 83.458 1.00 82.88 110 SER A O 1
ATOM 779 N N . GLN A 1 111 ? -7.015 -5.332 84.320 1.00 83.31 111 GLN A N 1
ATOM 780 C CA . GLN A 1 111 ? -6.401 -4.958 85.602 1.00 83.31 111 GLN A CA 1
ATOM 781 C C . GLN A 1 111 ? -6.019 -6.180 86.450 1.00 83.31 111 GLN A C 1
ATOM 783 O O . GLN A 1 111 ? -4.964 -6.194 87.078 1.00 83.31 111 GLN A O 1
ATOM 788 N N . LEU A 1 112 ? -6.840 -7.234 86.452 1.00 79.88 112 LEU A N 1
ATOM 789 C CA . LEU A 1 112 ? -6.504 -8.503 87.106 1.00 79.88 112 LEU A CA 1
ATOM 790 C C . LEU A 1 112 ? -5.325 -9.206 86.428 1.00 79.88 112 LEU A C 1
ATOM 792 O O . LEU A 1 112 ? -4.485 -9.775 87.117 1.00 79.88 112 LEU A O 1
ATOM 796 N N . GLN A 1 113 ? -5.244 -9.147 85.099 1.00 79.31 113 GLN A N 1
ATOM 797 C CA . GLN A 1 113 ? -4.132 -9.714 84.344 1.00 79.31 113 GLN A CA 1
ATOM 798 C C . GLN A 1 113 ? -2.834 -8.931 84.583 1.00 79.31 113 GLN A C 1
ATOM 800 O O . GLN A 1 113 ? -1.781 -9.547 84.710 1.00 79.31 113 GLN A O 1
ATOM 805 N N . GLU A 1 114 ? -2.916 -7.606 84.726 1.00 77.62 114 GLU A N 1
ATOM 806 C CA . GLU A 1 114 ? -1.790 -6.743 85.102 1.00 77.62 114 GLU A CA 1
ATOM 807 C C . GLU A 1 114 ? -1.272 -7.089 86.513 1.00 77.62 114 GLU A C 1
ATOM 809 O O . GLU A 1 114 ? -0.074 -7.316 86.694 1.00 77.62 114 GLU A O 1
ATOM 814 N N . LEU A 1 115 ? -2.178 -7.288 87.481 1.00 72.06 115 LEU A N 1
ATOM 815 C CA . LEU A 1 115 ? -1.838 -7.757 88.834 1.00 72.06 115 LEU A CA 1
ATOM 816 C C . LEU A 1 115 ? -1.275 -9.189 88.862 1.00 72.06 115 LEU A C 1
ATOM 818 O O . LEU A 1 115 ? -0.457 -9.506 89.720 1.00 72.06 115 LEU A O 1
ATOM 822 N N . GLN A 1 116 ? -1.686 -10.057 87.933 1.00 68.69 116 GLN A N 1
ATOM 823 C CA . GLN A 1 116 ? -1.120 -11.403 87.787 1.00 68.69 116 GLN A CA 1
ATOM 824 C C . GLN A 1 116 ? 0.227 -11.405 87.050 1.00 68.69 116 GLN A C 1
ATOM 826 O O . GLN A 1 116 ? 1.047 -12.278 87.303 1.00 68.69 116 GLN A O 1
ATOM 831 N N . SER A 1 117 ? 0.511 -10.437 86.174 1.00 64.31 117 SER A N 1
ATOM 832 C CA . SER A 1 117 ? 1.858 -10.257 85.605 1.00 64.31 117 SER A CA 1
ATOM 833 C C . SER A 1 117 ? 2.858 -9.640 86.594 1.00 64.31 117 SER A C 1
ATOM 835 O O . SER A 1 117 ? 4.072 -9.814 86.443 1.00 64.31 117 SER A O 1
ATOM 837 N N . ASP A 1 118 ? 2.362 -9.013 87.662 1.00 56.72 118 ASP A N 1
ATOM 838 C CA . ASP A 1 118 ? 3.166 -8.575 88.806 1.00 56.72 118 ASP A CA 1
ATOM 839 C C . ASP A 1 118 ? 3.644 -9.734 89.711 1.00 56.72 118 ASP A C 1
ATOM 841 O O . ASP A 1 118 ? 4.454 -9.510 90.611 1.00 56.72 118 ASP A O 1
ATOM 845 N N . ASP A 1 119 ? 3.308 -11.002 89.418 1.00 53.97 119 ASP A N 1
ATOM 846 C CA . ASP A 1 119 ? 3.992 -12.174 90.013 1.00 53.97 119 ASP A CA 1
ATOM 847 C C . ASP A 1 119 ? 5.493 -12.246 89.645 1.00 53.97 119 ASP A C 1
ATOM 849 O O . ASP A 1 119 ? 6.272 -13.001 90.242 1.00 53.97 119 ASP A O 1
ATOM 853 N N . SER A 1 120 ? 5.954 -11.391 88.724 1.00 53.62 120 SER A N 1
ATOM 854 C CA . SER A 1 120 ? 7.382 -11.131 88.516 1.00 53.62 120 SER A CA 1
ATOM 855 C C . SER A 1 120 ? 8.081 -10.554 89.762 1.00 53.62 120 SER A C 1
ATOM 857 O O . SER A 1 120 ? 9.283 -10.775 89.936 1.00 53.62 120 SER A O 1
ATOM 859 N N . LEU A 1 121 ? 7.353 -9.936 90.705 1.00 54.97 121 LEU A N 1
ATOM 860 C CA . LEU A 1 121 ? 7.878 -9.533 92.019 1.00 54.97 121 LEU A CA 1
ATOM 861 C C . LEU A 1 121 ? 8.080 -10.723 92.976 1.00 54.97 121 LEU A C 1
ATOM 863 O O . LEU A 1 121 ? 9.041 -10.707 93.754 1.00 54.97 121 LEU A O 1
ATOM 867 N N . GLN A 1 122 ? 7.279 -11.795 92.886 1.00 55.75 122 GLN A N 1
ATOM 868 C CA . GLN A 1 122 ? 7.547 -13.032 93.639 1.00 55.75 122 GLN A CA 1
ATOM 869 C C . GLN A 1 122 ? 8.741 -13.808 93.065 1.00 55.75 122 GLN A C 1
ATOM 871 O O . GLN A 1 122 ? 9.560 -14.320 93.837 1.00 55.75 122 GLN A O 1
ATOM 876 N N . GLN A 1 123 ? 8.940 -13.815 91.740 1.00 55.34 123 GLN A N 1
ATOM 877 C CA . GLN A 1 123 ? 10.165 -14.384 91.158 1.00 55.34 123 GLN A CA 1
ATOM 878 C C . GLN A 1 123 ? 11.420 -13.553 91.480 1.00 55.34 123 GLN A C 1
ATOM 880 O O . GLN A 1 123 ? 12.487 -14.125 91.725 1.00 55.34 123 GLN A O 1
ATOM 885 N N . HIS A 1 124 ? 11.317 -12.225 91.593 1.00 51.72 124 HIS A N 1
ATOM 886 C CA . HIS A 1 124 ? 12.467 -11.388 91.951 1.00 51.72 124 HIS A CA 1
ATOM 887 C C . HIS A 1 124 ? 12.870 -11.474 93.440 1.00 51.72 124 HIS A C 1
ATOM 889 O O . HIS A 1 124 ? 14.039 -11.234 93.771 1.00 51.72 124 HIS A O 1
ATOM 895 N N . LEU A 1 125 ? 11.951 -11.866 94.335 1.00 50.78 125 LEU A N 1
ATOM 896 C CA . LEU A 1 125 ? 12.225 -12.078 95.766 1.00 50.78 125 LEU A CA 1
ATOM 897 C C . LEU A 1 125 ? 12.785 -13.474 96.094 1.00 50.78 125 LEU A C 1
ATOM 899 O O . LEU A 1 125 ? 13.488 -13.621 97.098 1.00 50.78 125 LEU A O 1
ATOM 903 N N . LEU A 1 126 ? 12.582 -14.476 95.233 1.00 51.59 126 LEU A N 1
ATOM 904 C CA . LEU A 1 126 ? 13.178 -15.811 95.398 1.00 51.59 126 LEU A CA 1
ATOM 905 C C . LEU A 1 126 ? 14.595 -15.946 94.803 1.00 51.59 126 LEU A C 1
ATOM 907 O O . LEU A 1 126 ? 15.321 -16.857 95.192 1.00 51.59 126 LEU A O 1
ATOM 911 N N . VAL A 1 127 ? 15.056 -14.998 93.971 1.00 51.59 127 VAL A N 1
ATOM 912 C CA . VAL A 1 127 ? 16.408 -15.025 93.359 1.00 51.59 127 VAL A CA 1
ATOM 913 C C . VAL A 1 127 ? 17.453 -14.155 94.091 1.00 51.59 127 VAL A C 1
ATOM 915 O O . VAL A 1 127 ? 18.653 -14.330 93.892 1.00 51.59 127 VAL A O 1
ATOM 918 N N . LYS A 1 128 ? 17.068 -13.272 95.028 1.00 48.88 128 LYS A N 1
ATOM 919 C CA . LYS A 1 128 ? 18.022 -12.438 95.808 1.00 48.88 128 LYS A CA 1
ATOM 920 C C . LYS A 1 128 ? 18.228 -12.851 97.274 1.00 48.88 128 LYS A C 1
ATOM 922 O O . LYS A 1 128 ? 18.797 -12.091 98.057 1.00 48.88 128 LYS A O 1
ATOM 927 N N . ARG A 1 129 ? 17.894 -14.090 97.656 1.00 45.72 129 ARG A N 1
ATOM 928 C CA . ARG A 1 129 ? 18.388 -14.723 98.902 1.00 45.72 129 ARG A CA 1
ATOM 929 C C . ARG A 1 129 ? 19.742 -15.398 98.661 1.00 45.72 129 ARG A C 1
ATOM 931 O O . ARG A 1 129 ? 19.889 -16.610 98.734 1.00 45.72 129 ARG A O 1
ATOM 938 N N . GLY A 1 130 ? 20.753 -14.588 98.360 1.00 47.25 130 GLY A N 1
ATOM 939 C CA . GLY A 1 130 ? 22.075 -15.102 98.011 1.00 47.25 130 GLY A CA 1
ATOM 940 C C . GLY A 1 130 ? 23.154 -14.034 97.891 1.00 47.25 130 GLY A C 1
ATOM 941 O O . GLY A 1 130 ? 23.933 -14.072 96.953 1.00 47.25 130 GLY A O 1
ATOM 942 N N . SER A 1 131 ? 23.224 -13.062 98.804 1.00 42.03 131 SER A N 1
ATOM 943 C CA . SER A 1 131 ? 24.421 -12.213 98.901 1.00 42.03 131 SER A CA 1
ATOM 944 C C . SER A 1 131 ? 24.729 -11.865 100.354 1.00 42.03 131 SER A C 1
ATOM 946 O O . SER A 1 131 ? 24.252 -10.889 100.931 1.00 42.03 131 SER A O 1
ATOM 948 N N . LYS A 1 132 ? 25.529 -12.738 100.976 1.00 49.38 132 LYS A N 1
ATOM 949 C CA . LYS A 1 132 ? 26.127 -12.574 102.305 1.00 49.38 132 LYS A CA 1
ATOM 950 C C . LYS A 1 132 ? 27.245 -11.521 102.253 1.00 49.38 132 LYS A C 1
ATOM 952 O O . LYS A 1 132 ? 28.405 -11.867 102.423 1.00 49.38 132 LYS A O 1
ATOM 957 N N . LYS A 1 133 ? 26.926 -10.247 102.013 1.00 48.72 133 LYS A N 1
ATOM 958 C CA . LYS A 1 133 ? 27.865 -9.121 102.201 1.00 48.72 133 LYS A CA 1
ATOM 959 C C . LYS A 1 133 ? 27.135 -7.847 102.632 1.00 48.72 133 LYS A C 1
ATOM 961 O O . LYS A 1 133 ? 27.247 -6.817 101.988 1.00 48.72 133 LYS A O 1
ATOM 966 N N . ASN A 1 134 ? 26.362 -7.905 103.717 1.00 47.06 134 ASN A N 1
ATOM 967 C CA . ASN A 1 134 ? 25.988 -6.678 104.436 1.00 47.06 134 ASN A CA 1
ATOM 968 C C . ASN A 1 134 ? 25.705 -6.915 105.931 1.00 47.06 134 ASN A C 1
ATOM 970 O O . ASN A 1 134 ? 24.826 -6.299 106.520 1.00 47.06 134 ASN A O 1
ATOM 974 N N . LYS A 1 135 ? 26.442 -7.850 106.551 1.00 46.19 135 LYS A N 1
ATOM 975 C CA . LYS A 1 135 ? 26.332 -8.191 107.985 1.00 46.19 135 LYS A CA 1
ATOM 976 C C . LYS A 1 135 ? 27.364 -7.491 108.882 1.00 46.19 135 LYS A C 1
ATOM 978 O O . LYS A 1 135 ? 27.418 -7.782 110.066 1.00 46.19 135 LYS A O 1
ATOM 983 N N . GLN A 1 136 ? 28.158 -6.560 108.347 1.00 45.56 136 GLN A N 1
ATOM 984 C CA . GLN A 1 136 ? 29.203 -5.859 109.112 1.00 45.56 136 GLN A CA 1
ATOM 985 C C . GLN A 1 136 ? 28.940 -4.363 109.347 1.00 45.56 136 GLN A C 1
ATOM 987 O O . GLN A 1 136 ? 29.762 -3.709 109.975 1.00 45.56 136 GLN A O 1
ATOM 992 N N . LYS A 1 137 ? 27.788 -3.813 108.926 1.00 48.31 137 LYS A N 1
ATOM 993 C CA . LYS A 1 137 ? 27.468 -2.379 109.098 1.00 48.31 137 LYS A CA 1
ATOM 994 C C . LYS A 1 137 ? 26.330 -2.070 110.086 1.00 48.31 137 LYS A C 1
ATOM 996 O O . LYS A 1 137 ? 25.865 -0.941 110.128 1.00 48.31 137 LYS A O 1
ATOM 1001 N N . ILE A 1 138 ? 25.900 -3.053 110.885 1.00 51.69 138 ILE A N 1
ATOM 1002 C CA . ILE A 1 138 ? 24.907 -2.878 111.974 1.00 51.69 138 ILE A CA 1
ATOM 1003 C C . ILE A 1 138 ? 25.569 -3.080 113.357 1.00 51.69 138 ILE A C 1
ATOM 1005 O O . ILE A 1 138 ? 24.914 -3.052 114.386 1.00 51.69 138 ILE A O 1
ATOM 1009 N N . SER A 1 139 ? 26.896 -3.250 113.411 1.00 49.06 139 SER A N 1
ATOM 1010 C CA . SER A 1 139 ? 27.616 -3.496 114.672 1.00 49.06 139 SER A CA 1
ATOM 1011 C C . SER A 1 139 ? 28.108 -2.227 115.384 1.00 49.06 139 SER A C 1
ATOM 1013 O O . SER A 1 139 ? 28.751 -2.350 116.419 1.00 49.06 139 SER A O 1
ATOM 1015 N N . MET A 1 140 ? 27.837 -1.025 114.863 1.00 49.41 140 MET A N 1
ATOM 1016 C CA . MET A 1 140 ? 28.205 0.249 115.509 1.00 49.41 140 MET A CA 1
ATOM 1017 C C . MET A 1 140 ? 27.218 1.376 115.148 1.00 49.41 140 MET A C 1
ATOM 1019 O O . MET A 1 140 ? 27.627 2.467 114.755 1.00 49.41 140 MET A O 1
ATOM 1023 N N . MET A 1 141 ? 25.906 1.113 115.206 1.00 51.16 141 MET A N 1
ATOM 1024 C CA . MET A 1 141 ? 24.931 2.206 115.317 1.00 51.16 141 MET A CA 1
ATOM 1025 C C . MET A 1 141 ? 24.752 2.482 116.806 1.00 51.16 141 MET A C 1
ATOM 1027 O O . MET A 1 141 ? 24.340 1.582 117.535 1.00 51.16 141 MET A O 1
ATOM 1031 N N . ASP A 1 142 ? 25.106 3.693 117.242 1.00 56.09 142 ASP A N 1
ATOM 1032 C CA . ASP A 1 142 ? 24.842 4.167 118.602 1.00 56.09 142 ASP A CA 1
ATOM 1033 C C . ASP A 1 142 ? 23.403 3.840 118.996 1.00 56.09 142 ASP A C 1
ATOM 1035 O O . ASP A 1 142 ? 22.473 4.075 118.217 1.00 56.09 142 ASP A O 1
ATOM 1039 N N . SER A 1 143 ? 23.231 3.307 120.207 1.00 66.88 143 SER A N 1
ATOM 1040 C CA . SER A 1 143 ? 21.934 2.905 120.768 1.00 66.88 143 SER A CA 1
ATOM 1041 C C . SER A 1 143 ? 20.865 3.995 120.613 1.00 66.88 143 SER A C 1
ATOM 1043 O O . SER A 1 143 ? 19.690 3.690 120.436 1.00 66.88 143 SER A O 1
ATOM 1045 N N . GLU A 1 144 ? 21.274 5.263 120.617 1.00 71.38 144 GLU A N 1
ATOM 1046 C CA . GLU A 1 144 ? 20.408 6.428 120.440 1.00 71.38 144 GLU A CA 1
ATOM 1047 C C . GLU A 1 144 ? 19.799 6.515 119.029 1.00 71.38 144 GLU A C 1
ATOM 1049 O O . GLU A 1 144 ? 18.603 6.753 118.879 1.00 71.38 144 GLU A O 1
ATOM 1054 N N . LYS A 1 145 ? 20.569 6.199 117.978 1.00 78.06 145 LYS A N 1
ATOM 1055 C CA . LYS A 1 145 ? 20.055 6.163 116.596 1.00 78.06 145 LYS A CA 1
ATOM 1056 C C . LYS A 1 145 ? 19.116 4.986 116.350 1.00 78.06 145 LYS A C 1
ATOM 1058 O O . LYS A 1 145 ? 18.253 5.072 115.481 1.00 78.06 145 LYS A O 1
ATOM 1063 N N . TRP A 1 146 ? 19.297 3.879 117.071 1.00 81.38 146 TRP A N 1
ATOM 1064 C CA . TRP A 1 146 ? 18.386 2.738 116.979 1.00 81.38 146 TRP A CA 1
ATOM 1065 C C . TRP A 1 146 ? 17.049 3.038 117.666 1.00 81.38 146 TRP A C 1
ATOM 1067 O O . TRP A 1 146 ? 16.007 2.758 117.086 1.00 81.38 146 TRP A O 1
ATOM 1077 N N . MET A 1 147 ? 17.069 3.695 118.831 1.00 81.62 147 MET A N 1
ATOM 1078 C CA . MET A 1 147 ? 15.851 4.149 119.516 1.00 81.62 147 MET A CA 1
ATOM 1079 C C . MET A 1 147 ? 15.073 5.184 118.694 1.00 81.62 147 MET A C 1
ATOM 1081 O O . MET A 1 147 ? 13.858 5.075 118.577 1.00 81.62 147 MET A O 1
ATOM 1085 N N . GLU A 1 148 ? 15.759 6.135 118.054 1.00 81.75 148 GLU A N 1
ATOM 1086 C CA . GLU A 1 148 ? 15.119 7.101 117.149 1.00 81.75 148 GLU A CA 1
ATOM 1087 C C . GLU A 1 148 ? 14.481 6.412 115.930 1.00 81.75 148 GLU A C 1
ATOM 1089 O O . GLU A 1 148 ? 13.385 6.765 115.503 1.00 81.75 148 GLU A O 1
ATOM 1094 N N . TYR A 1 149 ? 15.127 5.374 115.391 1.00 84.12 149 TYR A N 1
ATOM 1095 C CA . TYR A 1 149 ? 14.552 4.576 114.308 1.00 84.12 149 TYR A CA 1
ATOM 1096 C C . TYR A 1 149 ? 13.320 3.776 114.756 1.00 84.12 149 TYR A C 1
ATOM 1098 O O . TYR A 1 149 ? 12.349 3.696 114.007 1.00 84.12 149 TYR A O 1
ATOM 1106 N N . VAL A 1 150 ? 13.337 3.213 115.969 1.00 84.81 150 VAL A N 1
ATOM 1107 C CA . VAL A 1 150 ? 12.167 2.541 116.560 1.00 84.81 150 VAL A CA 1
ATOM 1108 C C . VAL A 1 150 ? 11.022 3.534 116.743 1.00 84.81 150 VAL A C 1
ATOM 1110 O O . VAL A 1 150 ? 9.921 3.251 116.287 1.00 84.81 150 VAL A O 1
ATOM 1113 N N . ARG A 1 151 ? 11.292 4.731 117.272 1.00 86.75 151 ARG A N 1
ATOM 1114 C CA . ARG A 1 151 ? 10.280 5.783 117.430 1.00 86.75 151 ARG A CA 1
ATOM 1115 C C . ARG A 1 151 ? 9.681 6.221 116.092 1.00 86.75 151 ARG A C 1
ATOM 1117 O O . ARG A 1 151 ? 8.471 6.313 115.955 1.00 86.75 151 ARG A O 1
ATOM 1124 N N . GLN A 1 152 ? 10.509 6.387 115.058 1.00 86.56 152 GLN A N 1
ATOM 1125 C CA . GLN A 1 152 ? 10.024 6.681 113.703 1.00 86.56 152 GLN A CA 1
ATOM 1126 C C . GLN A 1 152 ? 9.199 5.542 113.091 1.00 86.56 152 GLN A C 1
ATOM 1128 O O . GLN A 1 152 ? 8.366 5.794 112.220 1.00 86.56 152 GLN A O 1
ATOM 1133 N N . LEU A 1 153 ? 9.458 4.289 113.471 1.00 86.94 153 LEU A N 1
ATOM 1134 C CA . LEU A 1 153 ? 8.636 3.153 113.059 1.00 86.94 153 LEU A CA 1
ATOM 1135 C C . LEU A 1 153 ? 7.314 3.108 113.825 1.00 86.94 153 LEU A C 1
ATOM 1137 O O . LEU A 1 153 ? 6.298 2.802 113.211 1.00 86.94 153 LEU A O 1
ATOM 1141 N N . GLU A 1 154 ? 7.318 3.442 115.114 1.00 89.00 154 GLU A N 1
ATOM 1142 C CA . GLU A 1 154 ? 6.112 3.569 115.936 1.00 89.00 154 GLU A CA 1
ATOM 1143 C C . GLU A 1 154 ? 5.211 4.690 115.407 1.00 89.00 154 GLU A C 1
ATOM 1145 O O . GLU A 1 154 ? 4.067 4.410 115.062 1.00 89.00 154 GLU A O 1
ATOM 1150 N N . ASP A 1 155 ? 5.746 5.894 115.173 1.00 89.56 155 ASP A N 1
ATOM 1151 C CA . ASP A 1 155 ? 5.000 7.020 114.587 1.00 89.56 155 ASP A CA 1
ATOM 1152 C C . ASP A 1 155 ? 4.437 6.670 113.194 1.00 89.56 155 ASP A C 1
ATOM 1154 O O . ASP A 1 155 ? 3.329 7.061 112.819 1.00 89.56 155 ASP A O 1
ATOM 1158 N N . LYS A 1 156 ? 5.198 5.912 112.387 1.00 87.88 156 LYS A N 1
ATOM 1159 C CA . LYS A 1 156 ? 4.720 5.425 111.083 1.00 87.88 156 LYS A CA 1
ATOM 1160 C C . LYS A 1 156 ? 3.634 4.368 111.223 1.00 87.88 156 LYS A C 1
ATOM 1162 O O . LYS A 1 156 ? 2.709 4.384 110.416 1.00 87.88 156 LYS A O 1
ATOM 1167 N N . ASN A 1 157 ? 3.743 3.458 112.185 1.00 87.56 157 ASN A N 1
ATOM 1168 C CA . ASN A 1 157 ? 2.704 2.470 112.453 1.00 87.56 157 ASN A CA 1
ATOM 1169 C C . ASN A 1 157 ? 1.427 3.154 112.937 1.00 87.56 157 ASN A C 1
ATOM 1171 O O . ASN A 1 157 ? 0.372 2.861 112.393 1.00 87.56 157 ASN A O 1
ATOM 1175 N N . GLU A 1 158 ? 1.526 4.123 113.843 1.00 90.00 158 GLU A N 1
ATOM 1176 C CA . GLU A 1 158 ? 0.379 4.892 114.331 1.00 90.00 158 GLU A CA 1
ATOM 1177 C C . GLU A 1 158 ? -0.285 5.686 113.188 1.00 90.00 158 GLU A C 1
ATOM 1179 O O . GLU A 1 158 ? -1.504 5.663 113.016 1.00 90.00 158 GLU A O 1
ATOM 1184 N N . MET A 1 159 ? 0.510 6.296 112.298 1.00 91.06 159 MET A N 1
ATOM 1185 C CA . MET A 1 159 ? -0.008 6.943 111.084 1.00 91.06 159 MET A CA 1
ATOM 1186 C C . MET A 1 159 ? -0.685 5.946 110.127 1.00 91.06 159 MET A C 1
ATOM 1188 O O . MET A 1 159 ? -1.688 6.279 109.490 1.00 91.06 159 MET A O 1
ATOM 1192 N N . LEU A 1 160 ? -0.135 4.736 109.980 1.00 91.25 160 LEU A N 1
ATOM 1193 C CA . LEU A 1 160 ? -0.723 3.686 109.147 1.00 91.25 160 LEU A CA 1
ATOM 1194 C C . LEU A 1 160 ? -2.017 3.140 109.755 1.00 91.25 160 LEU A C 1
ATOM 1196 O O . LEU A 1 160 ? -2.963 2.913 109.004 1.00 91.25 160 LEU A O 1
ATOM 1200 N N . GLU A 1 161 ? -2.088 2.984 111.075 1.00 91.12 161 GLU A N 1
ATOM 1201 C CA . GLU A 1 161 ? -3.295 2.584 111.804 1.00 91.12 161 GLU A CA 1
ATOM 1202 C C . GLU A 1 161 ? -4.398 3.632 111.643 1.00 91.12 161 GLU A C 1
ATOM 1204 O O . GLU A 1 161 ? -5.480 3.294 111.162 1.00 91.12 161 GLU A O 1
ATOM 1209 N N . HIS A 1 162 ? -4.104 4.916 111.873 1.00 91.69 162 HIS A N 1
ATOM 1210 C CA . HIS A 1 162 ? -5.070 5.994 111.634 1.00 91.69 162 HIS A CA 1
ATOM 1211 C C . HIS A 1 162 ? -5.520 6.041 110.166 1.00 91.69 162 HIS A C 1
ATOM 1213 O O . HIS A 1 162 ? -6.695 6.245 109.856 1.00 91.69 162 HIS A O 1
ATOM 1219 N N . ARG A 1 163 ? -4.602 5.815 109.215 1.00 91.19 163 ARG A N 1
ATOM 1220 C CA . ARG A 1 163 ? -4.952 5.760 107.788 1.00 91.19 163 ARG A CA 1
ATOM 1221 C C . ARG A 1 163 ? -5.836 4.555 107.454 1.00 91.19 163 ARG A C 1
ATOM 1223 O O . ARG A 1 163 ? -6.701 4.679 106.582 1.00 91.19 163 ARG A O 1
ATOM 1230 N N . LEU A 1 164 ? -5.622 3.407 108.097 1.00 89.62 164 LEU A N 1
ATOM 1231 C CA . LEU A 1 164 ? -6.470 2.223 107.952 1.00 89.62 164 LEU A CA 1
ATOM 1232 C C . LEU A 1 164 ? -7.860 2.468 108.542 1.00 89.62 164 LEU A C 1
ATOM 1234 O O . LEU A 1 164 ? -8.848 2.142 107.886 1.00 89.62 164 LEU A O 1
ATOM 1238 N N . GLU A 1 165 ? -7.953 3.103 109.707 1.00 93.75 165 GLU A N 1
ATOM 1239 C CA . GLU A 1 165 ? -9.228 3.496 110.315 1.00 93.75 165 GLU A CA 1
ATOM 1240 C C . GLU A 1 165 ? -9.992 4.502 109.445 1.00 93.75 165 GLU A C 1
ATOM 1242 O O . GLU A 1 165 ? -11.174 4.297 109.160 1.00 93.75 165 GLU A O 1
ATOM 1247 N N . ASP A 1 166 ? -9.320 5.529 108.916 1.00 92.00 166 ASP A N 1
ATOM 1248 C CA . ASP A 1 166 ? -9.914 6.499 107.989 1.00 92.00 166 ASP A CA 1
ATOM 1249 C C . ASP A 1 166 ? -10.441 5.835 106.709 1.00 92.00 166 ASP A C 1
ATOM 1251 O O . ASP A 1 166 ? -11.521 6.176 106.208 1.00 92.00 166 ASP A O 1
ATOM 1255 N N . LEU A 1 167 ? -9.678 4.892 106.146 1.00 92.56 167 LEU A N 1
ATOM 1256 C CA . LEU A 1 167 ? -10.099 4.120 104.976 1.00 92.56 167 LEU A CA 1
ATOM 1257 C C . LEU A 1 167 ? -11.293 3.224 105.301 1.00 92.56 167 LEU A C 1
ATOM 1259 O O . LEU A 1 167 ? -12.227 3.165 104.500 1.00 92.56 167 LEU A O 1
ATOM 1263 N N . ASN A 1 168 ? -11.306 2.591 106.471 1.00 92.06 168 ASN A N 1
ATOM 1264 C CA . ASN A 1 168 ? -12.411 1.752 106.916 1.00 92.06 168 ASN A CA 1
ATOM 1265 C C . ASN A 1 168 ? -13.686 2.581 107.159 1.00 92.06 168 ASN A C 1
ATOM 1267 O O . ASN A 1 168 ? -14.769 2.214 106.708 1.00 92.06 168 ASN A O 1
ATOM 1271 N N . HIS A 1 169 ? -13.567 3.769 107.758 1.00 94.31 169 HIS A N 1
ATOM 1272 C CA . HIS A 1 169 ? -14.682 4.705 107.902 1.00 94.31 169 HIS A CA 1
ATOM 1273 C C . HIS A 1 169 ? -15.213 5.207 106.557 1.00 94.31 169 HIS A C 1
ATOM 1275 O O . HIS A 1 169 ? -16.429 5.319 106.374 1.00 94.31 169 HIS A O 1
ATOM 1281 N N . LYS A 1 170 ? -14.333 5.501 105.592 1.00 93.69 170 LYS A N 1
ATOM 1282 C CA . LYS A 1 170 ? -14.756 5.839 104.223 1.00 93.69 170 LYS A CA 1
ATOM 1283 C C . LYS A 1 170 ? -15.464 4.662 103.560 1.00 93.69 170 LYS A C 1
ATOM 1285 O O . LYS A 1 170 ? -16.511 4.868 102.948 1.00 93.69 170 LYS A O 1
ATOM 1290 N N . PHE A 1 171 ? -14.934 3.451 103.711 1.00 93.94 171 PHE A N 1
ATOM 1291 C CA . PHE A 1 171 ? -15.535 2.231 103.185 1.00 93.94 171 PHE A CA 1
ATOM 1292 C C . PHE A 1 171 ? -16.944 2.006 103.748 1.00 93.94 171 PHE A C 1
ATOM 1294 O O . PHE A 1 171 ? -17.886 1.862 102.971 1.00 93.94 171 PHE A O 1
ATOM 1301 N N . GLU A 1 172 ? -17.132 2.098 105.065 1.00 94.12 172 GLU A N 1
ATOM 1302 C CA . GLU A 1 172 ? -18.450 1.940 105.693 1.00 94.12 172 GLU A CA 1
ATOM 1303 C C . GLU A 1 172 ? -19.440 3.049 105.302 1.00 94.12 172 GLU A C 1
ATOM 1305 O O . GLU A 1 172 ? -20.626 2.784 105.080 1.00 94.12 172 GLU A O 1
ATOM 1310 N N . ARG A 1 173 ? -18.972 4.292 105.105 1.00 91.81 173 ARG A N 1
ATOM 1311 C CA . ARG A 1 173 ? -19.808 5.369 104.540 1.00 91.81 173 ARG A CA 1
ATOM 1312 C C . ARG A 1 173 ? -20.241 5.063 103.104 1.00 91.81 173 ARG A C 1
ATOM 1314 O O . ARG A 1 173 ? -21.405 5.282 102.757 1.00 91.81 173 ARG A O 1
ATOM 1321 N N . TYR A 1 174 ? -19.340 4.559 102.260 1.00 93.31 174 TYR A N 1
ATOM 1322 C CA . TYR A 1 174 ? -19.685 4.174 100.888 1.00 93.31 174 TYR A CA 1
ATOM 1323 C C . TYR A 1 174 ? -20.641 2.986 100.849 1.00 93.31 174 TYR A C 1
ATOM 1325 O O . TYR A 1 174 ? -21.608 3.009 100.090 1.00 93.31 174 TYR A O 1
ATOM 1333 N N . LYS A 1 175 ? -20.432 1.995 101.713 1.00 93.69 175 LYS A N 1
ATOM 1334 C CA . LYS A 1 175 ? -21.322 0.846 101.856 1.00 93.69 175 LYS A CA 1
ATOM 1335 C C . LYS A 1 175 ? -22.725 1.273 102.294 1.00 93.69 175 LYS A C 1
ATOM 1337 O O . LYS A 1 175 ? -23.688 0.995 101.586 1.00 93.69 175 LYS A O 1
ATOM 1342 N N . SER A 1 176 ? -22.833 2.069 103.358 1.00 93.44 176 SER A N 1
ATOM 1343 C CA . SER A 1 176 ? -24.120 2.585 103.855 1.00 93.44 176 SER A CA 1
ATOM 1344 C C . SER A 1 176 ? -24.855 3.435 102.809 1.00 93.44 176 SER A C 1
ATOM 1346 O O . SER A 1 176 ? -26.068 3.323 102.629 1.00 93.44 176 SER A O 1
ATOM 1348 N N . THR A 1 177 ? -24.134 4.292 102.073 1.00 93.94 177 THR A N 1
ATOM 1349 C CA . THR A 1 177 ? -24.746 5.105 101.005 1.00 93.94 177 THR A CA 1
ATOM 1350 C C . THR A 1 177 ? -25.170 4.273 99.794 1.00 93.94 177 THR A C 1
ATOM 1352 O O . THR A 1 177 ? -26.180 4.602 99.165 1.00 93.94 177 THR A O 1
ATOM 1355 N N . ALA A 1 178 ? -24.453 3.195 99.466 1.00 91.06 178 ALA A N 1
ATOM 1356 C CA . ALA A 1 178 ? -24.845 2.253 98.421 1.00 91.06 178 ALA A CA 1
ATOM 1357 C C . ALA A 1 178 ? -26.099 1.455 98.813 1.00 91.06 178 ALA A C 1
ATOM 1359 O O . ALA A 1 178 ? -27.028 1.366 98.008 1.00 91.06 178 ALA A O 1
ATOM 1360 N N . GLU A 1 179 ? -26.168 0.962 100.051 1.00 93.31 179 GLU A N 1
ATOM 1361 C CA . GLU A 1 179 ? -27.332 0.246 100.590 1.00 93.31 179 GLU A CA 1
ATOM 1362 C C . GLU A 1 179 ? -28.587 1.129 100.577 1.00 93.31 179 GLU A C 1
ATOM 1364 O O . GLU A 1 179 ? -29.623 0.724 100.045 1.00 93.31 179 GLU A O 1
ATOM 1369 N N . LEU A 1 180 ? -28.483 2.384 101.038 1.00 93.94 180 LEU A N 1
ATOM 1370 C CA . LEU A 1 180 ? -29.603 3.330 101.006 1.00 93.94 180 LEU A CA 1
ATOM 1371 C C . LEU A 1 180 ? -30.096 3.581 99.569 1.00 93.94 180 LEU A C 1
ATOM 1373 O O . LEU A 1 180 ? -31.300 3.603 99.304 1.00 93.94 180 LEU A O 1
ATOM 1377 N N . ARG A 1 181 ? -29.175 3.749 98.609 1.00 91.56 181 ARG A N 1
ATOM 1378 C CA . ARG A 1 181 ? -29.536 3.916 97.192 1.00 91.56 181 ARG A CA 1
ATOM 1379 C C . ARG A 1 181 ? -30.257 2.681 96.672 1.00 91.56 181 ARG A C 1
ATOM 1381 O O . ARG A 1 181 ? -31.335 2.821 96.095 1.00 91.56 181 ARG A O 1
ATOM 1388 N N . GLN A 1 182 ? -29.709 1.493 96.904 1.00 91.31 182 GLN A N 1
ATOM 1389 C CA . GLN A 1 182 ? -30.320 0.237 96.479 1.00 91.31 182 GLN A CA 1
ATOM 1390 C C . GLN A 1 182 ? -31.734 0.080 97.051 1.00 91.31 182 GLN A C 1
ATOM 1392 O O . GLN A 1 182 ? -32.667 -0.222 96.307 1.00 91.31 182 GLN A O 1
ATOM 1397 N N . GLU A 1 183 ? -31.928 0.374 98.335 1.00 92.94 183 GLU A N 1
ATOM 1398 C CA . GLU A 1 183 ? -33.241 0.290 98.967 1.00 92.94 183 GLU A CA 1
ATOM 1399 C C . GLU A 1 183 ? -34.244 1.282 98.350 1.00 92.94 183 GLU A C 1
ATOM 1401 O O . GLU A 1 183 ? -35.392 0.922 98.064 1.00 92.94 183 GLU A O 1
ATOM 1406 N N . THR A 1 184 ? -33.821 2.519 98.059 1.00 92.69 184 THR A N 1
ATOM 1407 C CA . THR A 1 184 ? -34.693 3.498 97.383 1.00 92.69 184 THR A CA 1
ATOM 1408 C C . THR A 1 184 ? -35.087 3.070 95.968 1.00 92.69 184 THR A C 1
ATOM 1410 O O . THR A 1 184 ? -36.235 3.294 95.571 1.00 92.69 184 THR A O 1
ATOM 1413 N N . PHE A 1 185 ? -34.186 2.422 95.222 1.00 93.88 185 PHE A N 1
ATOM 1414 C CA . PHE A 1 185 ? -34.500 1.866 93.904 1.00 93.88 185 PHE A CA 1
ATOM 1415 C C . PHE A 1 185 ? -35.520 0.735 94.002 1.00 93.88 185 PHE A C 1
ATOM 1417 O O . PHE A 1 185 ? -36.521 0.770 93.290 1.00 93.88 185 PHE A O 1
ATOM 1424 N N . ILE A 1 186 ? -35.331 -0.204 94.933 1.00 92.38 186 ILE A N 1
ATOM 1425 C CA . ILE A 1 186 ? -36.257 -1.328 95.139 1.00 92.38 186 ILE A CA 1
ATOM 1426 C C . ILE A 1 186 ? -37.662 -0.822 95.494 1.00 92.38 186 ILE A C 1
ATOM 1428 O O . ILE A 1 186 ? -38.652 -1.271 94.916 1.00 92.38 186 ILE A O 1
ATOM 1432 N N . ARG A 1 187 ? -37.777 0.161 96.399 1.00 93.12 187 ARG A N 1
ATOM 1433 C CA . ARG A 1 187 ? -39.085 0.742 96.757 1.00 93.12 187 ARG A CA 1
ATOM 1434 C C . ARG A 1 187 ? -39.752 1.451 95.577 1.00 93.12 187 ARG A C 1
ATOM 1436 O O . ARG A 1 187 ? -40.972 1.381 95.441 1.00 93.12 187 ARG A O 1
ATOM 1443 N N . ARG A 1 188 ? -38.979 2.157 94.746 1.00 93.62 188 ARG A N 1
ATOM 1444 C CA . ARG A 1 188 ? -39.503 2.848 93.560 1.00 93.62 188 ARG A CA 1
ATOM 1445 C C . ARG A 1 188 ? -40.001 1.852 92.514 1.00 93.62 188 ARG A C 1
ATOM 1447 O O . ARG A 1 188 ? -41.104 2.028 92.007 1.00 93.62 188 ARG A O 1
ATOM 1454 N N . GLU A 1 189 ? -39.224 0.811 92.250 1.00 92.12 189 GLU A N 1
ATOM 1455 C CA . GLU A 1 189 ? -39.565 -0.253 91.304 1.00 92.12 189 GLU A CA 1
ATOM 1456 C C . GLU A 1 189 ? -40.859 -0.966 91.709 1.00 92.12 189 GLU A C 1
ATOM 1458 O O . GLU A 1 189 ? -41.783 -1.092 90.908 1.00 92.12 189 GLU A O 1
ATOM 1463 N N . LYS A 1 190 ? -40.991 -1.316 92.994 1.00 92.31 190 LYS A N 1
ATOM 1464 C CA . LYS A 1 190 ? -42.204 -1.952 93.518 1.00 92.31 190 LYS A CA 1
ATOM 1465 C C . LYS A 1 190 ? -43.463 -1.102 93.289 1.00 92.31 190 LYS A C 1
ATOM 1467 O O . LYS A 1 190 ? -44.486 -1.623 92.857 1.00 92.31 190 LYS A O 1
ATOM 1472 N N . ARG A 1 191 ? -43.379 0.219 93.497 1.00 93.25 191 ARG A N 1
ATOM 1473 C CA . ARG A 1 191 ? -44.499 1.146 93.234 1.00 93.25 191 ARG A CA 1
ATOM 1474 C C . ARG A 1 191 ? -44.875 1.217 91.751 1.00 93.25 191 ARG A C 1
ATOM 1476 O O . ARG A 1 191 ? -46.053 1.377 91.438 1.00 93.25 191 ARG A O 1
ATOM 1483 N N . PHE A 1 192 ? -43.901 1.132 90.842 1.00 94.25 192 PHE A N 1
ATOM 1484 C CA . PHE A 1 192 ? -44.186 1.112 89.405 1.00 94.25 192 PHE A CA 1
ATOM 1485 C C . PHE A 1 192 ? -44.869 -0.187 88.981 1.00 94.25 192 PHE A C 1
ATOM 1487 O O . PHE A 1 192 ? -45.876 -0.128 88.282 1.00 94.25 192 PHE A O 1
ATOM 1494 N N . GLN A 1 193 ? -44.405 -1.330 89.484 1.00 91.94 193 GLN A N 1
ATOM 1495 C CA . GLN A 1 193 ? -45.024 -2.629 89.207 1.00 91.94 193 GLN A CA 1
ATOM 1496 C C . GLN A 1 193 ? -46.474 -2.704 89.709 1.00 91.94 193 GLN A C 1
ATOM 1498 O O . GLN A 1 193 ? -47.356 -3.171 88.990 1.00 91.94 193 GLN A O 1
ATOM 1503 N N . GLU A 1 194 ? -46.752 -2.184 90.908 1.00 93.19 194 GLU A N 1
ATOM 1504 C CA . GLU A 1 194 ? -48.117 -2.096 91.445 1.00 93.19 194 GLU A CA 1
ATOM 1505 C C . GLU A 1 194 ? -49.023 -1.217 90.563 1.00 93.19 194 GLU A C 1
ATOM 1507 O O . GLU A 1 194 ? -50.164 -1.583 90.273 1.00 93.19 194 GLU A O 1
ATOM 1512 N N . LYS A 1 195 ? -48.514 -0.076 90.078 1.00 94.38 195 LYS A N 1
ATOM 1513 C CA . LYS A 1 195 ? -49.269 0.826 89.195 1.00 94.38 195 LYS A CA 1
ATOM 1514 C C . LYS A 1 195 ? -49.568 0.194 87.831 1.00 94.38 195 LYS A C 1
ATOM 1516 O O . LYS A 1 195 ? -50.696 0.318 87.350 1.00 94.38 195 LYS A O 1
ATOM 1521 N N . ASP A 1 196 ? -48.596 -0.492 87.236 1.00 91.88 196 ASP A N 1
ATOM 1522 C CA . ASP A 1 196 ? -48.774 -1.223 85.977 1.00 91.88 196 ASP A CA 1
ATOM 1523 C C . ASP A 1 196 ? -49.803 -2.344 86.121 1.00 91.88 196 ASP A C 1
ATOM 1525 O O . ASP A 1 196 ? -50.647 -2.536 85.243 1.00 91.88 196 ASP A O 1
ATOM 1529 N N . HIS A 1 197 ? -49.795 -3.057 87.248 1.00 93.50 197 HIS A N 1
ATOM 1530 C CA . HIS A 1 197 ? -50.790 -4.089 87.515 1.00 93.50 197 HIS A CA 1
ATOM 1531 C C . HIS A 1 197 ? -52.217 -3.515 87.552 1.00 93.50 197 HIS A C 1
ATOM 1533 O O . HIS A 1 197 ? -53.118 -4.040 86.894 1.00 93.50 197 HIS A O 1
ATOM 1539 N N . VAL A 1 198 ? -52.417 -2.387 88.243 1.00 93.62 198 VAL A N 1
ATOM 1540 C CA . VAL A 1 198 ? -53.723 -1.707 88.318 1.00 93.62 198 VAL A CA 1
ATOM 1541 C C . VAL A 1 198 ? -54.190 -1.206 86.946 1.00 93.62 198 VAL A C 1
ATOM 1543 O O . VAL A 1 198 ? -55.372 -1.328 86.620 1.00 93.62 198 VAL A O 1
ATOM 1546 N N . LEU A 1 199 ? -53.292 -0.649 86.128 1.00 92.88 199 LEU A N 1
ATOM 1547 C CA . LEU A 1 199 ? -53.634 -0.186 84.777 1.00 92.88 199 LEU A CA 1
ATOM 1548 C C . LEU A 1 199 ? -54.044 -1.341 83.859 1.00 92.88 199 LEU A C 1
ATOM 1550 O O . LEU A 1 199 ? -55.033 -1.218 83.138 1.00 92.88 199 LEU A O 1
ATOM 1554 N N . ASN A 1 200 ? -53.340 -2.471 83.927 1.00 90.75 200 ASN A N 1
ATOM 1555 C CA . ASN A 1 200 ? -53.679 -3.656 83.141 1.00 90.75 200 ASN A CA 1
ATOM 1556 C C . ASN A 1 200 ? -55.052 -4.231 83.513 1.00 90.75 200 ASN A C 1
ATOM 1558 O O . ASN A 1 200 ? -55.819 -4.600 82.625 1.00 90.75 200 ASN A O 1
ATOM 1562 N N . LEU A 1 201 ? -55.400 -4.253 84.805 1.00 91.44 201 LEU A N 1
ATOM 1563 C CA . LEU A 1 201 ? -56.732 -4.677 85.246 1.00 91.44 201 LEU A CA 1
ATOM 1564 C C . LEU A 1 201 ? -57.835 -3.759 84.705 1.00 91.44 201 LEU A C 1
ATOM 1566 O O . LEU A 1 201 ? -58.837 -4.254 84.197 1.00 91.44 201 LEU A O 1
ATOM 1570 N N . LYS A 1 202 ? -57.633 -2.434 84.734 1.00 90.25 202 LYS A N 1
ATOM 1571 C CA . LYS A 1 202 ? -58.592 -1.480 84.150 1.00 90.25 202 LYS A CA 1
ATOM 1572 C C . LYS A 1 202 ? -58.752 -1.661 82.645 1.00 90.25 202 LYS A C 1
ATOM 1574 O O . LYS A 1 202 ? -59.867 -1.597 82.143 1.00 90.25 202 LYS A O 1
ATOM 1579 N N . LEU A 1 203 ? -57.653 -1.884 81.923 1.00 86.06 203 LEU A N 1
ATOM 1580 C CA . LEU A 1 203 ? -57.700 -2.104 80.478 1.00 86.06 203 LEU A CA 1
ATOM 1581 C C . LEU A 1 203 ? -58.519 -3.355 80.142 1.00 86.06 203 LEU A C 1
ATOM 1583 O O . LEU A 1 203 ? -59.344 -3.329 79.234 1.00 86.06 203 LEU A O 1
ATOM 1587 N N . LYS A 1 204 ? -58.317 -4.425 80.917 1.00 86.94 204 LYS A N 1
ATOM 1588 C CA . LYS A 1 204 ? -59.056 -5.676 80.773 1.00 86.94 204 LYS A CA 1
ATOM 1589 C C . LYS A 1 204 ? -60.556 -5.485 81.020 1.00 86.94 204 LYS A C 1
ATOM 1591 O O . LYS A 1 204 ? -61.356 -5.906 80.193 1.00 86.94 204 LYS A O 1
ATOM 1596 N N . ASP A 1 205 ? -60.920 -4.781 82.087 1.00 81.62 205 ASP A N 1
ATOM 1597 C CA . ASP A 1 205 ? -62.318 -4.505 82.436 1.00 81.62 205 ASP A CA 1
ATOM 1598 C C . ASP A 1 205 ? -63.016 -3.619 81.382 1.00 81.62 205 ASP A C 1
ATOM 1600 O O . ASP A 1 205 ? -64.155 -3.870 80.992 1.00 81.62 205 ASP A O 1
ATOM 1604 N N . MET A 1 206 ? -62.320 -2.622 80.818 1.00 80.50 206 MET A N 1
ATOM 1605 C CA . MET A 1 206 ? -62.869 -1.828 79.707 1.00 80.50 206 MET A CA 1
ATOM 1606 C C . MET A 1 206 ? -63.119 -2.672 78.451 1.00 80.50 206 MET A C 1
ATOM 1608 O O . MET A 1 206 ? -64.143 -2.484 77.793 1.00 80.50 206 MET A O 1
ATOM 1612 N N . VAL A 1 207 ? -62.206 -3.592 78.122 1.00 78.69 207 VAL A N 1
ATOM 1613 C CA . VAL A 1 207 ? -62.335 -4.491 76.963 1.00 78.69 207 VAL A CA 1
ATOM 1614 C C . VAL A 1 207 ? -63.498 -5.467 77.150 1.00 78.69 207 VAL A C 1
ATOM 1616 O O . VAL A 1 207 ? -64.266 -5.675 76.214 1.00 78.69 207 VAL A O 1
ATOM 1619 N N . GLU A 1 208 ? -63.667 -6.027 78.349 1.00 74.62 208 GLU A N 1
ATOM 1620 C CA . GLU A 1 208 ? -64.758 -6.961 78.654 1.00 74.62 208 GLU A CA 1
ATOM 1621 C C . GLU A 1 208 ? -66.130 -6.257 78.677 1.00 74.62 208 GLU A C 1
ATOM 1623 O O . GLU A 1 208 ? -67.107 -6.798 78.153 1.00 74.62 208 GLU A O 1
ATOM 1628 N N . ASN A 1 209 ? -66.210 -5.012 79.157 1.00 68.31 209 ASN A N 1
ATOM 1629 C CA . ASN A 1 209 ? -67.464 -4.248 79.198 1.00 68.31 209 ASN A CA 1
ATOM 1630 C C . ASN A 1 209 ? -67.898 -3.662 77.835 1.00 68.31 209 ASN A C 1
ATOM 1632 O O . ASN A 1 209 ? -69.083 -3.399 77.640 1.00 68.31 209 ASN A O 1
ATOM 1636 N N . HIS A 1 210 ? -66.998 -3.518 76.852 1.00 65.62 210 HIS A N 1
ATOM 1637 C CA . HIS A 1 210 ? -67.342 -3.062 75.486 1.00 65.62 210 HIS A CA 1
ATOM 1638 C C . HIS A 1 210 ? -67.911 -4.176 74.574 1.00 65.62 210 HIS A C 1
ATOM 1640 O O . HIS A 1 210 ? -68.142 -3.966 73.383 1.00 65.62 210 HIS A O 1
ATOM 1646 N N . SER A 1 211 ? -68.191 -5.366 75.116 1.00 57.03 211 SER A N 1
ATOM 1647 C CA . SER A 1 211 ? -68.640 -6.546 74.355 1.00 57.03 211 SER A CA 1
ATOM 1648 C C . SER A 1 211 ? -70.043 -6.439 73.728 1.00 57.03 211 SER A C 1
ATOM 1650 O O . SER A 1 211 ? -70.397 -7.277 72.899 1.00 57.03 211 SER A O 1
ATOM 1652 N N . GLN A 1 212 ? -70.850 -5.427 74.075 1.00 58.78 212 GLN A N 1
ATOM 1653 C CA . GLN A 1 212 ? -72.175 -5.213 73.466 1.00 58.78 212 GLN A CA 1
ATOM 1654 C C . GLN A 1 212 ? -72.117 -4.581 72.058 1.00 58.78 212 GLN A C 1
ATOM 1656 O O . GLN A 1 212 ? -73.078 -4.709 71.302 1.00 58.78 212 GLN A O 1
ATOM 1661 N N . ASP A 1 213 ? -70.965 -4.036 71.644 1.00 59.03 213 ASP A N 1
ATOM 1662 C CA . ASP A 1 213 ? -70.722 -3.474 70.299 1.00 59.03 213 ASP A CA 1
ATOM 1663 C C . ASP A 1 213 ? -70.292 -4.530 69.250 1.00 59.03 213 ASP A C 1
ATOM 1665 O O . ASP A 1 213 ? -69.942 -4.235 68.101 1.00 59.03 213 ASP A O 1
ATOM 1669 N N . GLY A 1 214 ? -70.320 -5.815 69.628 1.00 65.12 214 GLY A N 1
ATOM 1670 C CA . GLY A 1 214 ? -69.848 -6.931 68.802 1.00 65.12 214 GLY A CA 1
ATOM 1671 C C . GLY A 1 214 ? -70.554 -7.069 67.446 1.00 65.12 214 GLY A C 1
ATOM 1672 O O . GLY A 1 214 ? -69.955 -7.559 66.486 1.00 65.12 214 GLY A O 1
ATOM 1673 N N . ASN A 1 215 ? -71.797 -6.595 67.326 1.00 76.88 215 ASN A N 1
ATOM 1674 C CA . ASN A 1 215 ? -72.554 -6.647 66.073 1.00 76.88 215 ASN A CA 1
ATOM 1675 C C . ASN A 1 215 ? -72.032 -5.654 65.024 1.00 76.88 215 ASN A C 1
ATOM 1677 O O . ASN A 1 215 ? -71.937 -6.010 63.846 1.00 76.88 215 ASN A O 1
ATOM 1681 N N . GLU A 1 216 ? -71.644 -4.441 65.425 1.00 78.69 216 GLU A N 1
ATOM 1682 C CA . GLU A 1 216 ? -70.993 -3.487 64.519 1.00 78.69 216 GLU A CA 1
ATOM 1683 C C . GLU A 1 216 ? -69.585 -3.957 64.153 1.00 78.69 216 GLU A C 1
ATOM 1685 O O . GLU A 1 216 ? -69.207 -3.944 62.980 1.00 78.69 216 GLU A O 1
ATOM 1690 N N . MET A 1 217 ? -68.852 -4.505 65.125 1.00 79.88 217 MET A N 1
ATOM 1691 C CA . MET A 1 217 ? -67.533 -5.092 64.894 1.00 79.88 217 MET A CA 1
ATOM 1692 C C . MET A 1 217 ? -67.580 -6.255 63.887 1.00 79.88 217 MET A C 1
ATOM 1694 O O . MET A 1 217 ? -66.696 -6.381 63.040 1.00 79.88 217 MET A O 1
ATOM 1698 N N . ASN A 1 218 ? -68.614 -7.100 63.924 1.00 85.69 218 ASN A N 1
ATOM 1699 C CA . ASN A 1 218 ? -68.777 -8.191 62.960 1.00 85.69 218 ASN A CA 1
ATOM 1700 C C . ASN A 1 218 ? -69.106 -7.682 61.547 1.00 85.69 218 ASN A C 1
ATOM 1702 O O . ASN A 1 218 ? -68.551 -8.199 60.574 1.00 85.69 218 ASN A O 1
ATOM 1706 N N . LYS A 1 219 ? -69.926 -6.628 61.415 1.00 89.12 219 LYS A N 1
ATOM 1707 C CA . LYS A 1 219 ? -70.148 -5.950 60.122 1.00 89.12 219 LYS A CA 1
ATOM 1708 C C . LYS A 1 219 ? -68.852 -5.341 59.586 1.00 89.12 219 LYS A C 1
ATOM 1710 O O . LYS A 1 219 ? -68.538 -5.526 58.413 1.00 89.12 219 LYS A O 1
ATOM 1715 N N . LEU A 1 220 ? -68.069 -4.687 60.446 1.00 87.06 220 LEU A N 1
ATOM 1716 C CA . LEU A 1 220 ? -66.777 -4.106 60.081 1.00 87.06 220 LEU A CA 1
ATOM 1717 C C . LEU A 1 220 ? -65.776 -5.185 59.639 1.00 87.06 220 LEU A C 1
ATOM 1719 O O . LEU A 1 220 ? -65.085 -5.011 58.636 1.00 87.06 220 LEU A O 1
ATOM 1723 N N . LYS A 1 221 ? -65.741 -6.336 60.325 1.00 90.12 221 LYS A N 1
ATOM 1724 C CA . LYS A 1 221 ? -64.946 -7.507 59.917 1.00 90.12 221 LYS A CA 1
ATOM 1725 C C . LYS A 1 221 ? -65.389 -8.048 58.557 1.00 90.12 221 LYS A C 1
ATOM 1727 O O . LYS A 1 221 ? -64.533 -8.295 57.714 1.00 90.12 221 LYS A O 1
ATOM 1732 N N . SER A 1 222 ? -66.694 -8.183 58.314 1.00 94.19 222 SER A N 1
ATOM 1733 C CA . SER A 1 222 ? -67.221 -8.628 57.016 1.00 94.19 222 SER A CA 1
ATOM 1734 C C . SER A 1 222 ? -66.867 -7.654 55.889 1.00 94.19 222 SER A C 1
ATOM 1736 O O . SER A 1 222 ? -66.447 -8.088 54.819 1.00 94.19 222 SER A O 1
ATOM 1738 N N . LEU A 1 223 ? -67.003 -6.344 56.118 1.00 95.06 223 LEU A N 1
ATOM 1739 C CA . LEU A 1 223 ? -66.631 -5.318 55.142 1.00 95.06 223 LEU A CA 1
ATOM 1740 C C . LEU A 1 223 ? -65.123 -5.352 54.858 1.00 95.06 223 LEU A C 1
ATOM 1742 O O . LEU A 1 223 ? -64.714 -5.276 53.704 1.00 95.06 223 LEU A O 1
ATOM 1746 N N . LYS A 1 224 ? -64.296 -5.530 55.894 1.00 94.69 224 LYS A N 1
ATOM 1747 C CA . LYS A 1 224 ? -62.843 -5.688 55.752 1.00 94.69 224 LYS A CA 1
ATOM 1748 C C . LYS A 1 224 ? -62.486 -6.890 54.875 1.00 94.69 224 LYS A C 1
ATOM 1750 O O . LYS A 1 224 ? -61.612 -6.759 54.027 1.00 94.69 224 LYS A O 1
ATOM 1755 N N . VAL A 1 225 ? -63.153 -8.033 55.056 1.00 95.75 225 VAL A N 1
ATOM 1756 C CA . VAL A 1 225 ? -62.944 -9.220 54.205 1.00 95.75 225 VAL A CA 1
ATOM 1757 C C . VAL A 1 225 ? -63.306 -8.905 52.753 1.00 95.75 225 VAL A C 1
ATOM 1759 O O . VAL A 1 225 ? -62.474 -9.102 51.880 1.00 95.75 225 VAL A O 1
ATOM 1762 N N . GLN A 1 226 ? -64.464 -8.288 52.500 1.00 97.75 226 GLN A N 1
ATOM 1763 C CA . GLN A 1 226 ? -64.865 -7.903 51.138 1.00 97.75 226 GLN A CA 1
ATOM 1764 C C . GLN A 1 226 ? -63.902 -6.902 50.482 1.00 97.75 226 GLN A C 1
ATOM 1766 O O . GLN A 1 226 ? -63.622 -7.000 49.288 1.00 97.75 226 GLN A O 1
ATOM 1771 N N . ILE A 1 227 ? -63.402 -5.922 51.242 1.00 96.38 227 ILE A N 1
ATOM 1772 C CA . ILE A 1 227 ? -62.399 -4.968 50.756 1.00 96.38 227 ILE A CA 1
ATOM 1773 C C . ILE A 1 227 ? -61.107 -5.709 50.408 1.00 96.38 227 ILE A C 1
ATOM 1775 O O . ILE A 1 227 ? -60.551 -5.472 49.340 1.00 96.38 227 ILE A O 1
ATOM 1779 N N . ASN A 1 228 ? -60.661 -6.633 51.259 1.00 96.19 228 ASN A N 1
ATOM 1780 C CA . ASN A 1 228 ? -59.468 -7.433 51.001 1.00 96.19 228 ASN A CA 1
ATOM 1781 C C . ASN A 1 228 ? -59.628 -8.336 49.770 1.00 96.19 228 ASN A C 1
ATOM 1783 O O . ASN A 1 228 ? -58.711 -8.392 48.957 1.00 96.19 228 ASN A O 1
ATOM 1787 N N . ASP A 1 229 ? -60.786 -8.971 49.580 1.00 97.00 229 ASP A N 1
ATOM 1788 C CA . ASP A 1 229 ? -61.061 -9.795 48.398 1.00 97.00 229 ASP A CA 1
ATOM 1789 C C . ASP A 1 229 ? -61.017 -8.953 47.114 1.00 97.00 229 ASP A C 1
ATOM 1791 O O . ASP A 1 229 ? -60.425 -9.358 46.113 1.00 97.00 229 ASP A O 1
ATOM 1795 N N . ARG A 1 230 ? -61.574 -7.733 47.145 1.00 97.94 230 ARG A N 1
ATOM 1796 C CA . ARG A 1 230 ? -61.487 -6.788 46.018 1.00 97.94 230 ARG A CA 1
ATOM 1797 C C . ARG A 1 230 ? -60.058 -6.319 45.763 1.00 97.94 230 ARG A C 1
ATOM 1799 O O . ARG A 1 230 ? -59.664 -6.221 44.605 1.00 97.94 230 ARG A O 1
ATOM 1806 N N . ILE A 1 231 ? -59.289 -6.039 46.817 1.00 96.44 231 ILE A N 1
ATOM 1807 C CA . ILE A 1 231 ? -57.866 -5.693 46.699 1.00 96.44 231 ILE A CA 1
ATOM 1808 C C . ILE A 1 231 ? -57.104 -6.849 46.047 1.00 96.44 231 ILE A C 1
ATOM 1810 O O . ILE A 1 231 ? -56.311 -6.598 45.149 1.00 96.44 231 ILE A O 1
ATOM 1814 N N . MET A 1 232 ? -57.385 -8.095 46.430 1.00 96.81 232 MET A N 1
ATOM 1815 C CA . MET A 1 232 ? -56.740 -9.275 45.856 1.00 96.81 232 MET A CA 1
ATOM 1816 C C . MET A 1 232 ? -57.069 -9.446 44.365 1.00 96.81 232 MET A C 1
ATOM 1818 O O . MET A 1 232 ? -56.167 -9.691 43.568 1.00 96.81 232 MET A O 1
ATOM 1822 N N . VAL A 1 233 ? -58.333 -9.268 43.958 1.00 97.50 233 VAL A N 1
ATOM 1823 C CA . VAL A 1 233 ? -58.717 -9.303 42.532 1.00 97.50 233 VAL A CA 1
ATOM 1824 C C . VAL A 1 233 ? -58.010 -8.195 41.750 1.00 97.50 233 VAL A C 1
ATOM 1826 O O . VAL A 1 233 ? -57.404 -8.477 40.722 1.00 97.50 233 VAL A O 1
ATOM 1829 N N . LEU A 1 234 ? -58.001 -6.962 42.269 1.00 97.44 234 LEU A N 1
ATOM 1830 C CA . LEU A 1 234 ? -57.296 -5.849 41.629 1.00 97.44 234 LEU A CA 1
ATOM 1831 C C . LEU A 1 234 ? -55.791 -6.112 41.521 1.00 97.44 234 LEU A C 1
ATOM 1833 O O . LEU A 1 234 ? -55.206 -5.835 40.481 1.00 97.44 234 LEU A O 1
ATOM 1837 N N . GLN A 1 235 ? -55.161 -6.658 42.563 1.00 97.06 235 GLN A N 1
ATOM 1838 C CA . GLN A 1 235 ? -53.744 -7.029 42.540 1.00 97.06 235 GLN A CA 1
ATOM 1839 C C . GLN A 1 235 ? -53.455 -8.065 41.449 1.00 97.06 235 GLN A C 1
ATOM 1841 O O . GLN A 1 235 ? -52.536 -7.862 40.659 1.00 97.06 235 GLN A O 1
ATOM 1846 N N . ASN A 1 236 ? -54.282 -9.106 41.335 1.00 97.06 236 ASN A N 1
ATOM 1847 C CA . ASN A 1 236 ? -54.149 -10.115 40.283 1.00 97.06 236 ASN A CA 1
ATOM 1848 C C . ASN A 1 236 ? -54.352 -9.521 38.877 1.00 97.06 236 ASN A C 1
ATOM 1850 O O . ASN A 1 236 ? -53.606 -9.853 37.954 1.00 97.06 236 ASN A O 1
ATOM 1854 N N . ASP A 1 237 ? -55.319 -8.615 38.704 1.00 97.50 237 ASP A N 1
ATOM 1855 C CA . ASP A 1 237 ? -55.553 -7.919 37.434 1.00 97.50 237 ASP A CA 1
ATOM 1856 C C . ASP A 1 237 ? -54.366 -7.016 37.061 1.00 97.50 237 ASP A C 1
ATOM 1858 O O . ASP A 1 237 ? -53.928 -7.011 35.907 1.00 97.50 237 ASP A O 1
ATOM 1862 N N . PHE A 1 238 ? -53.792 -6.297 38.035 1.00 97.75 238 PHE A N 1
ATOM 1863 C CA . PHE A 1 238 ? -52.589 -5.485 37.838 1.00 97.75 238 PHE A CA 1
ATOM 1864 C C . PHE A 1 238 ? -51.372 -6.340 37.476 1.00 97.75 238 PHE A C 1
ATOM 1866 O O . PHE A 1 238 ? -50.631 -5.982 36.560 1.00 97.75 238 PHE A O 1
ATOM 1873 N N . GLU A 1 239 ? -51.171 -7.482 38.134 1.00 97.31 239 GLU A N 1
ATOM 1874 C CA . GLU A 1 239 ? -50.098 -8.422 37.792 1.00 97.31 239 GLU A CA 1
ATOM 1875 C C . GLU A 1 239 ? -50.294 -9.022 36.391 1.00 97.31 239 GLU A C 1
ATOM 1877 O O . GLU A 1 239 ? -49.346 -9.095 35.600 1.00 97.31 239 GLU A O 1
ATOM 1882 N N . SER A 1 240 ? -51.528 -9.382 36.027 1.00 97.81 240 SER A N 1
ATOM 1883 C CA . SER A 1 240 ? -51.862 -9.864 34.681 1.00 97.81 240 SER A CA 1
ATOM 1884 C C . SER A 1 240 ? -51.622 -8.794 33.610 1.00 97.81 240 SER A C 1
ATOM 1886 O O . SER A 1 240 ? -51.079 -9.081 32.542 1.00 97.81 240 SER A O 1
ATOM 1888 N N . LEU A 1 241 ? -51.981 -7.538 33.880 1.00 98.00 241 LEU A N 1
ATOM 1889 C CA . LEU A 1 241 ? -51.742 -6.435 32.952 1.00 98.00 241 LEU A CA 1
ATOM 1890 C C . LEU A 1 241 ? -50.243 -6.147 32.799 1.00 98.00 241 LEU A C 1
ATOM 1892 O O . LEU A 1 241 ? -49.756 -5.987 31.679 1.00 98.00 241 LEU A O 1
ATOM 1896 N N . LEU A 1 242 ? -49.500 -6.144 33.907 1.00 97.69 242 LEU A N 1
ATOM 1897 C CA . LEU A 1 242 ? -48.060 -5.905 33.908 1.00 97.69 242 LEU A CA 1
ATOM 1898 C C . LEU A 1 242 ? -47.302 -7.007 33.155 1.00 97.69 242 LEU A C 1
ATOM 1900 O O . LEU A 1 242 ? -46.366 -6.716 32.413 1.00 97.69 242 LEU A O 1
ATOM 1904 N N . THR A 1 243 ? -47.697 -8.270 33.321 1.00 96.81 243 THR A N 1
ATOM 1905 C CA . THR A 1 243 ? -47.099 -9.397 32.584 1.00 96.81 243 THR A CA 1
ATOM 1906 C C . THR A 1 243 ? -47.391 -9.313 31.087 1.00 96.81 243 THR A C 1
ATOM 1908 O O . THR A 1 243 ? -46.465 -9.465 30.291 1.00 96.81 243 THR A O 1
ATOM 1911 N N . LYS A 1 244 ? -48.623 -8.965 30.688 1.00 97.62 244 LYS A N 1
ATOM 1912 C CA . LYS A 1 244 ? -48.971 -8.713 29.277 1.00 97.62 244 LYS A CA 1
ATOM 1913 C C . LYS A 1 244 ? -48.160 -7.568 28.674 1.00 97.62 244 LYS A C 1
ATOM 1915 O O . LYS A 1 244 ? -47.664 -7.703 27.560 1.00 97.62 244 LYS A O 1
ATOM 1920 N N . GLN A 1 245 ? -47.994 -6.463 29.402 1.00 97.94 245 GLN A N 1
ATOM 1921 C CA . GLN A 1 245 ? -47.209 -5.322 28.930 1.00 97.94 245 GLN A CA 1
ATOM 1922 C C . GLN A 1 245 ? -45.725 -5.684 28.771 1.00 97.94 245 GLN A C 1
ATOM 1924 O O . GLN A 1 245 ? -45.107 -5.332 27.767 1.00 97.94 245 GLN A O 1
ATOM 1929 N N . LYS A 1 246 ? -45.154 -6.422 29.731 1.00 96.69 246 LYS A N 1
ATOM 1930 C CA . LYS A 1 246 ? -43.771 -6.914 29.646 1.00 96.69 246 LYS A CA 1
ATOM 1931 C C . LYS A 1 246 ? -43.562 -7.821 28.435 1.00 96.69 246 LYS A C 1
ATOM 1933 O O . LYS A 1 246 ? -42.575 -7.643 27.729 1.00 96.69 246 LYS A O 1
ATOM 1938 N N . GLU A 1 247 ? -44.483 -8.748 28.177 1.00 97.56 247 GLU A N 1
ATOM 1939 C CA . GLU A 1 247 ? -44.371 -9.641 27.020 1.00 97.56 247 GLU A CA 1
ATOM 1940 C C . GLU A 1 247 ? -44.530 -8.876 25.699 1.00 97.56 247 GLU A C 1
ATOM 1942 O O . GLU A 1 247 ? -43.763 -9.106 24.770 1.00 97.56 247 GLU A O 1
ATOM 1947 N N . ALA A 1 248 ? -45.442 -7.901 25.626 1.00 97.38 248 ALA A N 1
ATOM 1948 C CA . ALA A 1 248 ? -45.592 -7.049 24.446 1.00 97.38 248 ALA A CA 1
ATOM 1949 C C . ALA A 1 248 ? -44.309 -6.258 24.129 1.00 97.38 248 ALA A C 1
ATOM 1951 O O . ALA A 1 248 ? -43.840 -6.285 22.993 1.00 97.38 248 ALA A O 1
ATOM 1952 N N . HIS A 1 249 ? -43.696 -5.616 25.132 1.00 97.25 249 HIS A N 1
ATOM 1953 C CA . HIS A 1 249 ? -42.424 -4.909 24.943 1.00 97.25 249 HIS A CA 1
ATOM 1954 C C . HIS A 1 249 ? -41.276 -5.851 24.583 1.00 97.25 249 HIS A C 1
ATOM 1956 O O . HIS A 1 249 ? -40.411 -5.494 23.788 1.00 97.25 249 HIS A O 1
ATOM 1962 N N . LYS A 1 250 ? -41.256 -7.063 25.141 1.00 97.19 250 LYS A N 1
ATOM 1963 C CA . LYS A 1 250 ? -40.258 -8.072 24.786 1.00 97.19 250 LYS A CA 1
ATOM 1964 C C . LYS A 1 250 ? -40.374 -8.471 23.312 1.00 97.19 250 LYS A C 1
ATOM 1966 O O . LYS A 1 250 ? -39.359 -8.474 22.622 1.00 97.19 250 LYS A O 1
ATOM 1971 N N . VAL A 1 251 ? -41.586 -8.736 22.820 1.00 97.62 251 VAL A N 1
ATOM 1972 C CA . VAL A 1 251 ? -41.834 -9.044 21.400 1.00 97.62 251 VAL A CA 1
ATOM 1973 C C . VAL A 1 251 ? -41.418 -7.875 20.501 1.00 97.62 251 VAL A C 1
ATOM 1975 O O . VAL A 1 251 ? -40.737 -8.086 19.503 1.00 97.62 251 VAL A O 1
ATOM 1978 N N . GLU A 1 252 ? -41.745 -6.636 20.879 1.00 97.88 252 GLU A N 1
ATOM 1979 C CA . GLU A 1 252 ? -41.332 -5.435 20.141 1.00 97.88 252 GLU A CA 1
ATOM 1980 C C . GLU A 1 252 ? -39.800 -5.303 20.059 1.00 97.88 252 GLU A C 1
ATOM 1982 O O . GLU A 1 252 ? -39.241 -5.077 18.982 1.00 97.88 252 GLU A O 1
ATOM 1987 N N . ILE A 1 253 ? -39.097 -5.507 21.178 1.00 96.81 253 ILE A N 1
ATOM 1988 C CA . ILE A 1 253 ? -37.630 -5.492 21.219 1.00 96.81 253 ILE A CA 1
ATOM 1989 C C . ILE A 1 253 ? -37.057 -6.612 20.341 1.00 96.81 253 ILE A C 1
ATOM 1991 O O . ILE A 1 253 ? -36.165 -6.356 19.533 1.00 96.81 253 ILE A O 1
ATOM 1995 N N . GLU A 1 254 ? -37.579 -7.834 20.430 1.00 96.69 254 GLU A N 1
ATOM 1996 C CA . GLU A 1 254 ? -37.134 -8.944 19.581 1.00 96.69 254 GLU A CA 1
ATOM 1997 C C . GLU A 1 254 ? -37.339 -8.647 18.086 1.00 96.69 254 GLU A C 1
ATOM 1999 O O . GLU A 1 254 ? -36.449 -8.921 17.276 1.00 96.69 254 GLU A O 1
ATOM 2004 N N . ASP A 1 255 ? -38.457 -8.028 17.709 1.00 97.69 255 ASP A N 1
ATOM 2005 C CA . ASP A 1 255 ? -38.733 -7.635 16.328 1.00 97.69 255 ASP A CA 1
ATOM 2006 C C . ASP A 1 255 ? -37.792 -6.533 15.830 1.00 97.69 255 ASP A C 1
ATOM 2008 O O . ASP A 1 255 ? -37.321 -6.594 14.688 1.00 97.69 255 ASP A O 1
ATOM 2012 N N . THR A 1 256 ? -37.473 -5.539 16.667 1.00 96.75 256 THR A N 1
ATOM 2013 C CA . THR A 1 256 ? -36.477 -4.510 16.316 1.00 96.75 256 THR A CA 1
ATOM 2014 C C . THR A 1 256 ? -35.083 -5.110 16.145 1.00 96.75 256 THR A C 1
ATOM 2016 O O . THR A 1 256 ? -34.429 -4.829 15.140 1.00 96.75 256 THR A O 1
ATOM 2019 N N . ILE A 1 257 ? -34.659 -6.020 17.029 1.00 95.69 257 ILE A N 1
ATOM 2020 C CA . ILE A 1 257 ? -33.384 -6.744 16.901 1.00 95.69 257 ILE A CA 1
ATOM 2021 C C . ILE A 1 257 ? -33.350 -7.552 15.597 1.00 95.69 257 ILE A C 1
ATOM 2023 O O . ILE A 1 257 ? -32.363 -7.500 14.863 1.00 95.69 257 ILE A O 1
ATOM 2027 N N . ARG A 1 258 ? -34.435 -8.259 15.250 1.00 97.69 258 ARG A N 1
ATOM 2028 C CA . ARG A 1 258 ? -34.529 -9.015 13.985 1.00 97.69 258 ARG A CA 1
ATOM 2029 C C . ARG A 1 258 ? -34.519 -8.118 12.748 1.00 97.69 258 ARG A C 1
ATOM 2031 O O . ARG A 1 258 ? -34.063 -8.563 11.695 1.00 97.69 258 ARG A O 1
ATOM 2038 N N . LYS A 1 259 ? -35.060 -6.898 12.825 1.00 96.88 259 LYS A N 1
ATOM 2039 C CA . LYS A 1 259 ? -34.960 -5.901 11.744 1.00 96.88 259 LYS A CA 1
ATOM 2040 C C . LYS A 1 259 ? -33.509 -5.452 11.575 1.00 96.88 259 LYS A C 1
ATOM 2042 O O . LYS A 1 259 ? -32.957 -5.663 10.502 1.00 96.88 259 LYS A O 1
ATOM 2047 N N . PHE A 1 260 ? -32.861 -5.002 12.651 1.00 96.31 260 PHE A N 1
ATOM 2048 C CA . PHE A 1 260 ? -31.455 -4.589 12.611 1.00 96.31 260 PHE A CA 1
ATOM 2049 C C . PHE A 1 260 ? -30.5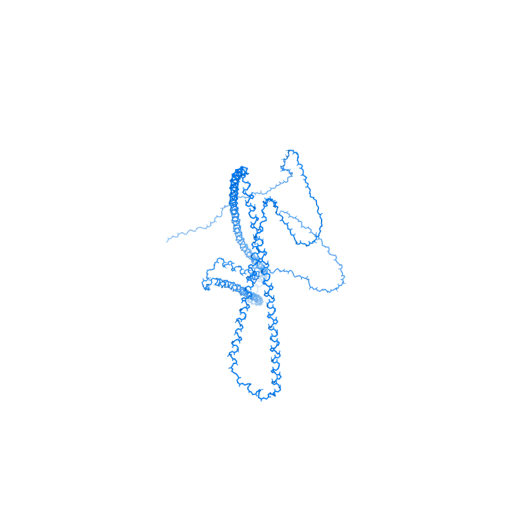14 -5.701 12.133 1.00 96.31 260 PHE A C 1
ATOM 2051 O O . PHE A 1 260 ? -29.615 -5.443 11.340 1.00 96.31 260 PHE A O 1
ATOM 2058 N N . ALA A 1 261 ? -30.735 -6.951 12.549 1.00 94.19 261 ALA A N 1
ATOM 2059 C CA . ALA A 1 261 ? -29.938 -8.084 12.081 1.00 94.19 261 ALA A CA 1
ATOM 2060 C C . ALA A 1 261 ? -30.068 -8.317 10.564 1.00 94.19 261 ALA A C 1
ATOM 2062 O O . ALA A 1 261 ? -29.079 -8.631 9.904 1.00 94.19 261 ALA A O 1
ATOM 2063 N N . ARG A 1 262 ? -31.272 -8.147 9.997 1.00 97.19 262 ARG A N 1
ATOM 2064 C CA . ARG A 1 262 ? -31.492 -8.244 8.545 1.00 97.19 262 ARG A CA 1
ATOM 2065 C C . ARG A 1 262 ? -30.838 -7.091 7.794 1.00 97.19 262 ARG A C 1
ATOM 2067 O O . ARG A 1 262 ? -30.214 -7.338 6.766 1.00 97.19 262 ARG A O 1
ATOM 2074 N N . ASP A 1 263 ? -30.952 -5.874 8.312 1.00 94.00 263 ASP A N 1
ATOM 2075 C CA . ASP A 1 263 ? -30.367 -4.687 7.686 1.00 94.00 263 ASP A CA 1
ATOM 2076 C C . ASP A 1 263 ? -28.832 -4.773 7.668 1.00 94.00 263 ASP A C 1
ATOM 2078 O O . ASP A 1 263 ? -28.218 -4.564 6.622 1.00 94.00 263 ASP A O 1
ATOM 2082 N N . LEU A 1 264 ? -28.214 -5.218 8.771 1.00 90.88 264 LEU A N 1
ATOM 2083 C CA . LEU A 1 264 ? -26.769 -5.470 8.843 1.00 90.88 264 LEU A CA 1
ATOM 2084 C C . LEU A 1 264 ? -26.299 -6.552 7.857 1.00 90.88 264 LEU A C 1
ATOM 2086 O O . LEU A 1 264 ? -25.219 -6.440 7.279 1.00 90.88 264 LEU A O 1
ATOM 2090 N N . GLU A 1 265 ? -27.089 -7.606 7.644 1.00 92.38 265 GLU A N 1
ATOM 2091 C CA . GLU A 1 265 ? -26.759 -8.659 6.675 1.00 92.38 265 GLU A CA 1
ATOM 2092 C C . GLU A 1 265 ? -26.850 -8.154 5.224 1.00 92.38 265 GLU A C 1
ATOM 2094 O O . GLU A 1 265 ? -26.024 -8.513 4.381 1.00 92.38 265 GLU A O 1
ATOM 2099 N N . LEU A 1 266 ? -27.825 -7.292 4.920 1.00 91.88 266 LEU A N 1
ATOM 2100 C CA . LEU A 1 266 ? -27.931 -6.641 3.612 1.00 91.88 266 LEU A CA 1
ATOM 2101 C C . LEU A 1 266 ? -26.762 -5.681 3.364 1.00 91.88 266 LEU A C 1
ATOM 2103 O O . LEU A 1 266 ? -26.206 -5.680 2.266 1.00 91.88 266 LEU A O 1
ATOM 2107 N N . GLU A 1 267 ? -26.350 -4.920 4.377 1.00 88.12 267 GLU A N 1
ATOM 2108 C CA . GLU A 1 267 ? -25.204 -4.011 4.288 1.00 88.12 267 GLU A CA 1
ATOM 2109 C C . GLU A 1 267 ? -23.886 -4.774 4.087 1.00 88.12 267 GLU A C 1
ATOM 2111 O O . GLU A 1 267 ? -23.094 -4.421 3.215 1.00 88.12 267 GLU A O 1
ATOM 2116 N N . ARG A 1 268 ? -23.686 -5.901 4.785 1.00 87.50 268 ARG A N 1
ATOM 2117 C CA . ARG A 1 268 ? -22.536 -6.797 4.551 1.00 87.50 268 ARG A CA 1
ATOM 2118 C C . ARG A 1 268 ? -22.492 -7.337 3.126 1.00 87.50 268 ARG A C 1
ATOM 2120 O O . ARG A 1 268 ? -21.426 -7.363 2.513 1.00 87.50 268 ARG A O 1
ATOM 2127 N N . LYS A 1 269 ? -23.639 -7.756 2.583 1.00 90.19 269 LYS A N 1
ATOM 2128 C CA . LYS A 1 269 ? -23.729 -8.228 1.193 1.00 90.19 269 LYS A CA 1
ATOM 2129 C C . LYS A 1 269 ? -23.428 -7.113 0.200 1.00 90.19 269 LYS A C 1
ATOM 2131 O O . LYS A 1 269 ? -22.699 -7.358 -0.755 1.00 90.19 269 LYS A O 1
ATOM 2136 N N . LYS A 1 270 ? -23.942 -5.903 0.435 1.00 90.50 270 LYS A N 1
ATOM 2137 C CA . LYS A 1 270 ? -23.666 -4.734 -0.406 1.00 90.50 270 LYS A CA 1
ATOM 2138 C C . LYS A 1 270 ? -22.176 -4.381 -0.400 1.00 90.50 270 LYS A C 1
ATOM 2140 O O . LYS A 1 270 ? -21.588 -4.277 -1.470 1.00 90.50 270 LYS A O 1
ATOM 2145 N N . ASN A 1 271 ? -21.556 -4.317 0.778 1.00 84.94 271 ASN A N 1
ATOM 2146 C CA . ASN A 1 271 ? -20.123 -4.047 0.906 1.00 84.94 271 ASN A CA 1
ATOM 2147 C C . ASN A 1 271 ? -19.273 -5.125 0.216 1.00 84.94 271 ASN A C 1
ATOM 2149 O O . ASN A 1 271 ? -18.279 -4.798 -0.419 1.00 84.94 271 ASN A O 1
ATOM 2153 N N . SER A 1 272 ? -19.684 -6.397 0.272 1.00 90.19 272 SER A N 1
ATOM 2154 C CA . SER A 1 272 ? -18.990 -7.478 -0.441 1.00 90.19 272 SER A CA 1
ATOM 2155 C C . SER A 1 272 ? -19.082 -7.351 -1.967 1.00 90.19 272 SER A C 1
ATOM 2157 O O . SER A 1 272 ? -18.142 -7.736 -2.659 1.00 90.19 272 SER A O 1
ATOM 2159 N N . VAL A 1 273 ? -20.193 -6.836 -2.505 1.00 89.81 273 VAL A N 1
ATOM 2160 C CA . VAL A 1 273 ? -20.328 -6.568 -3.947 1.00 89.81 273 VAL A CA 1
ATOM 2161 C C . VAL A 1 273 ? -19.456 -5.382 -4.348 1.00 89.81 273 VAL A C 1
ATOM 2163 O O . VAL A 1 273 ? -18.671 -5.511 -5.280 1.00 89.81 273 VAL A O 1
ATOM 2166 N N . GLU A 1 274 ? -19.510 -4.277 -3.602 1.00 90.25 274 GLU A N 1
ATOM 2167 C CA . GLU A 1 274 ? -18.663 -3.109 -3.873 1.00 90.25 274 GLU A CA 1
ATOM 2168 C C . GLU A 1 274 ? -17.169 -3.467 -3.799 1.00 90.25 274 GLU A C 1
ATOM 2170 O O . GLU A 1 274 ? -16.390 -3.057 -4.656 1.00 90.25 274 GLU A O 1
ATOM 2175 N N . GLU A 1 275 ? -16.759 -4.284 -2.824 1.00 90.62 275 GLU A N 1
ATOM 2176 C CA . GLU A 1 275 ? -15.382 -4.777 -2.722 1.00 90.62 275 GLU A CA 1
ATOM 2177 C C . GLU A 1 275 ? -14.966 -5.588 -3.959 1.00 90.62 275 GLU A C 1
ATOM 2179 O O . GLU A 1 275 ? -13.865 -5.388 -4.477 1.00 90.62 275 GLU A O 1
ATOM 2184 N N . LYS A 1 276 ? -15.844 -6.459 -4.473 1.00 91.19 276 LYS A N 1
ATOM 2185 C CA . LYS A 1 276 ? -15.587 -7.215 -5.708 1.00 91.19 276 LYS A CA 1
ATOM 2186 C C . LYS A 1 276 ? -15.456 -6.299 -6.919 1.00 91.19 276 LYS A C 1
ATOM 2188 O O . LYS A 1 276 ? -14.507 -6.468 -7.675 1.00 91.19 276 LYS A O 1
ATOM 2193 N N . ASP A 1 277 ? -16.320 -5.297 -7.062 1.00 92.56 277 ASP A N 1
ATOM 2194 C CA . ASP A 1 277 ? -16.251 -4.339 -8.173 1.00 92.56 277 ASP A CA 1
ATOM 2195 C C . ASP A 1 277 ? -14.930 -3.548 -8.151 1.00 92.56 277 ASP A C 1
ATOM 2197 O O . ASP A 1 277 ? -14.292 -3.334 -9.187 1.00 92.56 277 ASP A O 1
ATOM 2201 N N . TRP A 1 278 ? -14.464 -3.146 -6.962 1.00 90.94 278 TRP A N 1
ATOM 2202 C CA . TRP A 1 278 ? -13.161 -2.495 -6.800 1.00 90.94 278 TRP A CA 1
ATOM 2203 C C . TRP A 1 278 ? -11.994 -3.434 -7.110 1.00 90.94 278 TRP A C 1
ATOM 2205 O O . TRP A 1 278 ? -11.026 -3.001 -7.741 1.00 90.94 278 TRP A O 1
ATOM 2215 N N . GLN A 1 279 ? -12.079 -4.706 -6.712 1.00 89.38 279 GLN A N 1
ATOM 2216 C CA . GLN A 1 279 ? -11.083 -5.720 -7.057 1.00 89.38 279 GLN A CA 1
ATOM 2217 C C . GLN A 1 279 ? -11.039 -5.965 -8.570 1.00 89.38 279 GLN A C 1
ATOM 2219 O O . GLN A 1 279 ? -9.957 -5.924 -9.155 1.00 89.38 279 GLN A O 1
ATOM 2224 N N . GLU A 1 280 ? -12.187 -6.133 -9.227 1.00 95.81 280 GLU A N 1
ATOM 2225 C CA . GLU A 1 280 ? -12.280 -6.305 -10.680 1.00 95.81 280 GLU A CA 1
ATOM 2226 C C . GLU A 1 280 ? -11.702 -5.089 -11.412 1.00 95.81 280 GLU A C 1
ATOM 2228 O O . GLU A 1 280 ? -10.817 -5.237 -12.261 1.00 95.81 280 GLU A O 1
ATOM 2233 N N . LYS A 1 281 ? -12.082 -3.869 -11.011 1.00 96.00 281 LYS A N 1
ATOM 2234 C CA . LYS A 1 281 ? -11.526 -2.632 -11.577 1.00 96.00 281 LYS A CA 1
ATOM 2235 C C . LYS A 1 281 ? -10.013 -2.530 -11.372 1.00 96.00 281 LYS A C 1
ATOM 2237 O O . LYS A 1 281 ? -9.300 -2.129 -12.291 1.00 96.00 281 LYS A O 1
ATOM 2242 N N . ALA A 1 282 ? -9.503 -2.905 -10.199 1.00 91.06 282 ALA A N 1
ATOM 2243 C CA . ALA A 1 282 ? -8.067 -2.932 -9.930 1.00 91.06 282 ALA A CA 1
ATOM 2244 C C . ALA A 1 282 ? -7.338 -3.958 -10.813 1.00 91.06 282 ALA A C 1
ATOM 2246 O O . ALA A 1 282 ? -6.279 -3.648 -11.361 1.00 91.06 282 ALA A O 1
ATOM 2247 N N . THR A 1 283 ? -7.912 -5.151 -11.010 1.00 94.06 283 THR A N 1
ATOM 2248 C CA . THR A 1 283 ? -7.338 -6.165 -11.910 1.00 94.06 283 THR A CA 1
ATOM 2249 C C . THR A 1 283 ? -7.348 -5.720 -13.372 1.00 94.06 283 THR A C 1
ATOM 2251 O O . THR A 1 283 ? -6.338 -5.895 -14.050 1.00 94.06 283 THR A O 1
ATOM 2254 N N . ALA A 1 284 ? -8.412 -5.060 -13.838 1.00 94.81 284 ALA A N 1
ATOM 2255 C CA . ALA A 1 284 ? -8.499 -4.513 -15.191 1.00 94.81 284 ALA A CA 1
ATOM 2256 C C . ALA A 1 284 ? -7.485 -3.379 -15.424 1.00 94.81 284 ALA A C 1
ATOM 2258 O O . ALA A 1 284 ? -6.784 -3.366 -16.435 1.00 94.81 284 ALA A O 1
ATOM 2259 N N . MET A 1 285 ? -7.339 -2.455 -14.464 1.00 94.38 285 MET A N 1
ATOM 2260 C CA . MET A 1 285 ? -6.316 -1.402 -14.537 1.00 94.38 285 MET A CA 1
ATOM 2261 C C . MET A 1 285 ? -4.900 -1.987 -14.545 1.00 94.38 285 MET A C 1
ATOM 2263 O O . MET A 1 285 ? -4.041 -1.505 -15.280 1.00 94.38 285 MET A O 1
ATOM 2267 N N . LYS A 1 286 ? -4.655 -3.049 -13.770 1.00 92.62 286 LYS A N 1
ATOM 2268 C CA . LYS A 1 286 ? -3.370 -3.752 -13.772 1.00 92.62 286 LYS A CA 1
ATOM 2269 C C . LYS A 1 286 ? -3.075 -4.406 -15.127 1.00 92.62 286 LYS A C 1
ATOM 2271 O O . LYS A 1 286 ? -1.960 -4.264 -15.615 1.00 92.62 286 LYS A O 1
ATOM 2276 N N . GLN A 1 287 ? -4.056 -5.066 -15.743 1.00 97.12 287 GLN A N 1
ATOM 2277 C CA . GLN A 1 287 ? -3.905 -5.650 -17.083 1.00 97.12 287 GLN A CA 1
ATOM 2278 C C . GLN A 1 287 ? -3.612 -4.579 -18.139 1.00 97.12 287 GLN A C 1
ATOM 2280 O O . GLN A 1 287 ? -2.664 -4.725 -18.902 1.00 97.12 287 GLN A O 1
ATOM 2285 N N . SER A 1 288 ? -4.345 -3.461 -18.126 1.00 96.75 288 SER A N 1
ATOM 2286 C CA . SER A 1 288 ? -4.092 -2.342 -19.044 1.00 96.75 288 SER A CA 1
ATOM 2287 C C . SER A 1 288 ? -2.687 -1.744 -18.868 1.00 96.75 288 SER A C 1
ATOM 2289 O O . SER A 1 288 ? -2.033 -1.402 -19.853 1.00 96.75 288 SER A O 1
ATOM 2291 N N . LEU A 1 289 ? -2.183 -1.667 -17.629 1.00 96.19 289 LEU A N 1
ATOM 2292 C CA . LEU A 1 289 ? -0.808 -1.242 -17.359 1.00 96.19 289 LEU A CA 1
ATOM 2293 C C . LEU A 1 289 ? 0.219 -2.245 -17.908 1.00 96.19 289 LEU A C 1
ATOM 2295 O O . LEU A 1 289 ? 1.208 -1.833 -18.508 1.00 96.19 289 LEU A O 1
ATOM 2299 N N . GLU A 1 290 ? -0.003 -3.547 -17.720 1.00 94.81 290 GLU A N 1
ATOM 2300 C CA . GLU A 1 290 ? 0.869 -4.601 -18.256 1.00 94.81 290 GLU A CA 1
ATOM 2301 C C . GLU A 1 290 ? 0.908 -4.584 -19.796 1.00 94.81 290 GLU A C 1
ATOM 2303 O O . GLU A 1 290 ? 1.985 -4.706 -20.384 1.00 94.81 290 GLU A O 1
ATOM 2308 N N . GLU A 1 291 ? -0.232 -4.359 -20.455 1.00 96.69 291 GLU A N 1
ATOM 2309 C CA . GLU A 1 291 ? -0.322 -4.190 -21.912 1.00 96.69 291 GLU A CA 1
ATOM 2310 C C . GLU A 1 291 ? 0.456 -2.960 -22.395 1.00 96.69 291 GLU A C 1
ATOM 2312 O O . GLU A 1 291 ? 1.279 -3.079 -23.305 1.00 96.69 291 GLU A O 1
ATOM 2317 N N . ALA A 1 292 ? 0.272 -1.805 -21.745 1.00 96.00 292 ALA A N 1
ATOM 2318 C CA . ALA A 1 292 ? 0.987 -0.575 -22.084 1.00 96.00 292 ALA A CA 1
ATOM 2319 C C . ALA A 1 292 ? 2.508 -0.712 -21.887 1.00 96.00 292 ALA A C 1
ATOM 2321 O O . ALA A 1 292 ? 3.291 -0.238 -22.710 1.00 96.00 292 ALA A O 1
ATOM 2322 N N . VAL A 1 293 ? 2.945 -1.403 -20.828 1.00 96.44 293 VAL A N 1
ATOM 2323 C CA . VAL A 1 293 ? 4.366 -1.710 -20.602 1.00 96.44 293 VAL A CA 1
ATOM 2324 C C . VAL A 1 293 ? 4.901 -2.646 -21.688 1.00 96.44 293 VAL A C 1
ATOM 2326 O O . VAL A 1 293 ? 5.996 -2.419 -22.201 1.00 96.44 293 VAL A O 1
ATOM 2329 N N . SER A 1 294 ? 4.141 -3.672 -22.085 1.00 96.50 294 SER A N 1
ATOM 2330 C CA . SER A 1 294 ? 4.537 -4.564 -23.182 1.00 96.50 294 SER A CA 1
ATOM 2331 C C . SER A 1 294 ? 4.666 -3.817 -24.513 1.00 96.50 294 SER A C 1
ATOM 2333 O O . SER A 1 294 ? 5.601 -4.075 -25.273 1.00 96.50 294 SER A O 1
ATOM 2335 N N . GLU A 1 295 ? 3.759 -2.883 -24.799 1.00 97.75 295 GLU A N 1
ATOM 2336 C CA . GLU A 1 295 ? 3.821 -2.039 -25.992 1.00 97.75 295 GLU A CA 1
ATOM 2337 C C . GLU A 1 295 ? 5.026 -1.089 -25.963 1.00 97.75 295 GLU A C 1
ATOM 2339 O O . GLU A 1 295 ? 5.751 -1.002 -26.955 1.00 97.75 295 GLU A O 1
ATOM 2344 N N . ALA A 1 296 ? 5.308 -0.460 -24.819 1.00 95.50 296 ALA A N 1
ATOM 2345 C CA . ALA A 1 296 ? 6.486 0.387 -24.641 1.00 95.50 296 ALA A CA 1
ATOM 2346 C C . ALA A 1 296 ? 7.794 -0.386 -24.889 1.00 95.50 296 ALA A C 1
ATOM 2348 O O . ALA A 1 296 ? 8.649 0.084 -25.637 1.00 95.50 296 ALA A O 1
ATOM 2349 N N . ILE A 1 297 ? 7.915 -1.611 -24.358 1.00 94.38 297 ILE A N 1
ATOM 2350 C CA . ILE A 1 297 ? 9.084 -2.477 -24.594 1.00 94.38 297 ILE A CA 1
ATOM 2351 C C . ILE A 1 297 ? 9.245 -2.791 -26.090 1.00 94.38 297 ILE A C 1
ATOM 2353 O O . ILE A 1 297 ? 10.349 -2.697 -26.623 1.00 94.38 297 ILE A O 1
ATOM 2357 N N . LYS A 1 298 ? 8.154 -3.116 -26.799 1.00 97.94 298 LYS A N 1
ATOM 2358 C CA . LYS A 1 298 ? 8.202 -3.376 -28.251 1.00 97.94 298 LYS A CA 1
ATOM 2359 C C . LYS A 1 298 ? 8.650 -2.145 -29.041 1.00 97.94 298 LYS A C 1
ATOM 2361 O O . LYS A 1 298 ? 9.413 -2.282 -29.998 1.00 97.94 298 LYS A O 1
ATOM 2366 N N . LEU A 1 299 ? 8.177 -0.954 -28.668 1.00 96.62 299 LEU A N 1
ATOM 2367 C CA . LEU A 1 299 ? 8.588 0.300 -29.303 1.00 96.62 299 LEU A CA 1
ATOM 2368 C C . LEU A 1 299 ? 10.069 0.604 -29.048 1.00 96.62 299 LEU A C 1
ATOM 2370 O O . LEU A 1 299 ? 10.767 1.011 -29.978 1.00 96.62 299 LEU A O 1
ATOM 2374 N N . ASP A 1 300 ? 10.572 0.345 -27.840 1.00 95.81 300 ASP A N 1
ATOM 2375 C CA . ASP A 1 300 ? 11.991 0.504 -27.511 1.00 95.81 300 ASP A CA 1
ATOM 2376 C C . ASP A 1 300 ? 12.877 -0.457 -28.315 1.00 95.81 300 ASP A C 1
ATOM 2378 O O . ASP A 1 300 ? 13.884 -0.033 -28.887 1.00 95.81 300 ASP A O 1
ATOM 2382 N N . GLU A 1 301 ? 12.479 -1.726 -28.449 1.00 97.19 301 GLU A N 1
ATOM 2383 C CA . GLU A 1 301 ? 13.182 -2.704 -29.291 1.00 97.19 301 GLU A CA 1
ATOM 2384 C C . GLU A 1 301 ? 13.223 -2.263 -30.764 1.00 97.19 301 GLU A C 1
ATOM 2386 O O . GLU A 1 301 ? 14.267 -2.346 -31.421 1.00 97.19 301 GLU A O 1
ATOM 2391 N N . GLN A 1 302 ? 12.107 -1.756 -31.297 1.00 97.69 302 GLN A N 1
ATOM 2392 C CA . GLN A 1 302 ? 12.047 -1.223 -32.662 1.00 97.69 302 GLN A CA 1
ATOM 2393 C C . GLN A 1 302 ? 12.928 0.018 -32.833 1.00 97.69 302 GLN A C 1
ATOM 2395 O O . GLN A 1 302 ? 13.641 0.140 -33.833 1.00 97.69 302 GLN A O 1
ATOM 2400 N N . ASN A 1 303 ? 12.922 0.923 -31.856 1.00 96.00 303 ASN A N 1
ATOM 2401 C CA . ASN A 1 303 ? 13.766 2.109 -31.867 1.00 96.00 303 ASN A CA 1
ATOM 2402 C C . ASN A 1 303 ? 15.255 1.724 -31.817 1.00 96.00 303 ASN A C 1
ATOM 2404 O O . ASN A 1 303 ? 16.057 2.239 -32.595 1.00 96.00 303 ASN A O 1
ATOM 2408 N N . GLU A 1 304 ? 15.631 0.740 -30.995 1.00 97.12 304 GLU A N 1
ATOM 2409 C CA . GLU A 1 304 ? 16.999 0.218 -30.946 1.00 97.12 304 GLU A CA 1
ATOM 2410 C C . GLU A 1 304 ? 17.433 -0.364 -32.304 1.00 97.12 304 GLU A C 1
ATOM 2412 O O . GLU A 1 304 ? 18.547 -0.103 -32.773 1.00 97.12 304 GLU A O 1
ATOM 2417 N N . GLN A 1 305 ? 16.550 -1.107 -32.979 1.00 97.12 305 GLN A N 1
ATOM 2418 C CA . GLN A 1 305 ? 16.810 -1.625 -34.325 1.00 97.12 305 GLN A CA 1
ATOM 2419 C C . GLN A 1 305 ? 16.985 -0.503 -35.357 1.00 97.12 305 GLN A C 1
ATOM 2421 O O . GLN A 1 305 ? 17.891 -0.573 -36.192 1.00 97.12 305 GLN A O 1
ATOM 2426 N N . LEU A 1 306 ? 16.157 0.543 -35.306 1.00 96.94 306 LEU A N 1
ATOM 2427 C CA . LEU A 1 306 ? 16.283 1.705 -36.190 1.00 96.94 306 LEU A CA 1
ATOM 2428 C C . LEU A 1 306 ? 17.578 2.482 -35.926 1.00 96.94 306 LEU A C 1
ATOM 2430 O O . LEU A 1 306 ? 18.248 2.883 -36.877 1.00 96.94 306 LEU A O 1
ATOM 2434 N N . ILE A 1 307 ? 17.985 2.631 -34.663 1.00 96.81 307 ILE A N 1
ATOM 2435 C CA . ILE A 1 307 ? 19.263 3.249 -34.288 1.00 96.81 307 ILE A CA 1
ATOM 2436 C C . ILE A 1 307 ? 20.443 2.437 -34.840 1.00 96.81 307 ILE A C 1
ATOM 2438 O O . ILE A 1 307 ? 21.392 3.027 -35.361 1.00 96.81 307 ILE A O 1
ATOM 2442 N N . LYS A 1 308 ? 20.400 1.098 -34.758 1.00 97.19 308 LYS A N 1
ATOM 2443 C CA . LYS A 1 308 ? 21.430 0.217 -35.343 1.00 97.19 308 LYS A CA 1
ATOM 2444 C C . LYS A 1 308 ? 21.524 0.402 -36.859 1.00 97.19 308 LYS A C 1
ATOM 2446 O O . LYS A 1 308 ? 22.602 0.732 -37.348 1.00 97.19 308 LYS A O 1
ATOM 2451 N N . LYS A 1 309 ? 20.397 0.328 -37.574 1.00 97.88 309 LYS A N 1
ATOM 2452 C CA . LYS A 1 309 ? 20.347 0.552 -39.031 1.00 97.88 309 LYS A CA 1
ATOM 2453 C C . LYS A 1 309 ? 20.825 1.948 -39.429 1.00 97.88 309 LYS A C 1
ATOM 2455 O O . LYS A 1 309 ? 21.530 2.099 -40.419 1.00 97.88 309 LYS A O 1
ATOM 2460 N N . ASN A 1 310 ? 20.482 2.983 -38.659 1.00 96.44 310 ASN A N 1
ATOM 2461 C CA . ASN A 1 310 ? 20.955 4.342 -38.926 1.00 96.44 310 ASN A CA 1
ATOM 2462 C C . ASN A 1 310 ? 22.484 4.429 -38.806 1.00 96.44 310 ASN A C 1
ATOM 2464 O O . ASN A 1 310 ? 23.137 4.992 -39.681 1.00 96.44 310 ASN A O 1
ATOM 2468 N N . LYS A 1 311 ? 23.069 3.813 -37.770 1.00 97.19 311 LYS A N 1
ATOM 2469 C CA . LYS A 1 311 ? 24.530 3.733 -37.608 1.00 97.19 311 LYS A CA 1
ATOM 2470 C C . LYS A 1 311 ? 25.193 2.964 -38.752 1.00 97.19 311 LYS A C 1
ATOM 2472 O O . LYS A 1 311 ? 26.219 3.416 -39.251 1.00 97.19 311 LYS A O 1
ATOM 2477 N N . GLU A 1 312 ? 24.615 1.846 -39.181 1.00 97.38 312 GLU A N 1
ATOM 2478 C CA . GLU A 1 312 ? 25.096 1.069 -40.333 1.00 97.38 312 GLU A CA 1
ATOM 2479 C C . GLU A 1 312 ? 25.095 1.919 -41.611 1.00 97.38 312 GLU A C 1
ATOM 2481 O O . GLU A 1 312 ? 26.139 2.078 -42.241 1.00 97.38 312 GLU A O 1
ATOM 2486 N N . LEU A 1 313 ? 23.975 2.579 -41.923 1.00 97.56 313 LEU A N 1
ATOM 2487 C CA . LEU A 1 313 ? 23.863 3.480 -43.075 1.00 97.56 313 LEU A CA 1
ATOM 2488 C C . LEU A 1 313 ? 24.845 4.660 -43.003 1.00 97.56 313 LEU A C 1
ATOM 2490 O O . LEU A 1 313 ? 25.401 5.068 -44.021 1.00 97.56 313 LEU A O 1
ATOM 2494 N N . GLN A 1 314 ? 25.101 5.213 -41.813 1.00 97.88 314 GLN A N 1
ATOM 2495 C CA . GLN A 1 314 ? 26.115 6.256 -41.632 1.00 97.88 314 GLN A CA 1
ATOM 2496 C C . GLN A 1 314 ? 27.531 5.746 -41.938 1.00 97.88 314 GLN A C 1
ATOM 2498 O O . GLN A 1 314 ? 28.326 6.474 -42.540 1.00 97.88 314 GLN A O 1
ATOM 2503 N N . ILE A 1 315 ? 27.854 4.513 -41.533 1.00 95.69 315 ILE A N 1
ATOM 2504 C CA . ILE A 1 315 ? 29.140 3.871 -41.838 1.00 95.69 315 ILE A CA 1
ATOM 2505 C C . ILE A 1 315 ? 29.266 3.644 -43.347 1.00 95.69 315 ILE A C 1
ATOM 2507 O O . ILE A 1 315 ? 30.285 4.023 -43.926 1.00 95.69 315 ILE A O 1
ATOM 2511 N N . GLU A 1 316 ? 28.230 3.105 -43.995 1.00 97.88 316 GLU A N 1
ATOM 2512 C CA . GLU A 1 316 ? 28.199 2.892 -45.447 1.00 97.88 316 GLU A CA 1
ATOM 2513 C C . GLU A 1 316 ? 28.358 4.204 -46.222 1.00 97.88 316 GLU A C 1
ATOM 2515 O O . GLU A 1 316 ? 29.193 4.304 -47.122 1.00 97.88 316 GLU A O 1
ATOM 2520 N N . TYR A 1 317 ? 27.621 5.247 -45.837 1.00 97.88 317 TYR A N 1
ATOM 2521 C CA . TYR A 1 317 ? 27.726 6.565 -46.459 1.00 97.88 317 TYR A CA 1
ATOM 2522 C C . TYR A 1 317 ? 29.134 7.156 -46.319 1.00 97.88 317 TYR A C 1
ATOM 2524 O O . TYR A 1 317 ? 29.678 7.737 -47.264 1.00 97.88 317 TYR A O 1
ATOM 2532 N N . LYS A 1 318 ? 29.759 6.995 -45.146 1.00 97.50 318 LYS A N 1
ATOM 2533 C CA . LYS A 1 318 ? 31.140 7.433 -44.920 1.00 97.50 318 LYS A CA 1
ATOM 2534 C C . LYS A 1 318 ? 32.123 6.660 -45.802 1.00 97.50 318 LYS A C 1
ATOM 2536 O O . LYS A 1 318 ? 32.973 7.296 -46.421 1.00 97.50 318 LYS A O 1
ATOM 2541 N N . ALA A 1 319 ? 31.971 5.341 -45.913 1.00 96.62 319 ALA A N 1
ATOM 2542 C CA . ALA A 1 319 ? 32.796 4.512 -46.790 1.00 96.62 319 ALA A CA 1
ATOM 2543 C C . ALA A 1 319 ? 32.683 4.960 -48.259 1.00 96.62 319 ALA A C 1
ATOM 2545 O O . ALA A 1 319 ? 33.695 5.242 -48.894 1.00 96.62 319 ALA A O 1
ATOM 2546 N N . GLN A 1 320 ? 31.463 5.177 -48.764 1.00 98.19 320 GLN A N 1
ATOM 2547 C CA . GLN A 1 320 ? 31.244 5.684 -50.126 1.00 98.19 320 GLN A CA 1
ATOM 2548 C C . GLN A 1 320 ? 31.857 7.075 -50.350 1.00 98.19 320 GLN A C 1
ATOM 2550 O O . GLN A 1 320 ? 32.377 7.378 -51.429 1.00 98.19 320 GLN A O 1
ATOM 2555 N N . LYS A 1 321 ? 31.811 7.951 -49.339 1.00 98.19 321 LYS A N 1
ATOM 2556 C CA . LYS A 1 321 ? 32.448 9.273 -49.399 1.00 98.19 321 LYS A CA 1
ATOM 2557 C C . LYS A 1 321 ? 33.974 9.163 -49.488 1.00 98.19 321 LYS A C 1
ATOM 2559 O O . LYS A 1 321 ? 34.586 9.918 -50.251 1.00 98.19 321 LYS A O 1
ATOM 2564 N N . ASP A 1 322 ? 34.573 8.237 -48.745 1.00 96.88 322 ASP A N 1
ATOM 2565 C CA . ASP A 1 322 ? 36.012 7.968 -48.773 1.00 96.88 322 ASP A CA 1
ATOM 2566 C C . ASP A 1 322 ? 36.438 7.364 -50.124 1.00 96.88 322 ASP A C 1
ATOM 2568 O O . ASP A 1 322 ? 37.401 7.850 -50.727 1.00 96.88 322 ASP A O 1
ATOM 2572 N N . ASP A 1 323 ? 35.660 6.428 -50.674 1.00 97.88 323 ASP A N 1
ATOM 2573 C CA . ASP A 1 323 ? 35.876 5.856 -52.011 1.00 97.88 323 ASP A CA 1
ATOM 2574 C C . ASP A 1 323 ? 35.792 6.924 -53.106 1.00 97.88 323 ASP A C 1
ATOM 2576 O O . ASP A 1 323 ? 36.684 7.047 -53.951 1.00 97.88 323 ASP A O 1
ATOM 2580 N N . ARG A 1 324 ? 34.764 7.784 -53.063 1.00 98.38 324 ARG A N 1
ATOM 2581 C CA . ARG A 1 324 ? 34.638 8.922 -53.986 1.00 98.38 324 ARG A CA 1
ATOM 2582 C C . ARG A 1 324 ? 35.849 9.850 -53.890 1.00 98.38 324 ARG A C 1
ATOM 2584 O O . ARG A 1 324 ? 36.363 10.299 -54.915 1.00 98.38 324 ARG A O 1
ATOM 2591 N N . SER A 1 325 ? 36.315 10.143 -52.676 1.00 98.25 325 SER A N 1
ATOM 2592 C CA . SER 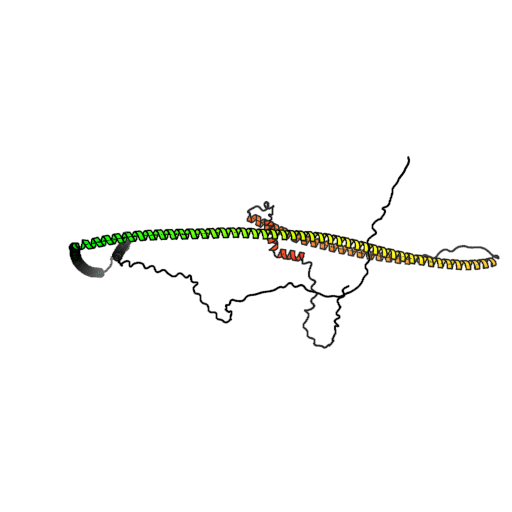A 1 325 ? 37.513 10.957 -52.435 1.00 98.25 325 SER A CA 1
ATOM 2593 C C . SER A 1 325 ? 38.772 10.307 -53.022 1.00 98.25 325 SER A C 1
ATOM 2595 O O . SER A 1 325 ? 39.581 10.985 -53.663 1.00 98.25 325 SER A O 1
ATOM 2597 N N . MET A 1 326 ? 38.925 8.989 -52.871 1.00 98.12 326 MET A N 1
ATOM 2598 C CA . MET A 1 326 ? 40.031 8.219 -53.445 1.00 98.12 326 MET A CA 1
ATOM 2599 C C . MET A 1 326 ? 40.007 8.243 -54.978 1.00 98.12 326 MET A C 1
ATOM 2601 O O . MET A 1 326 ? 41.021 8.560 -55.603 1.00 98.12 326 MET A O 1
ATOM 2605 N N . ILE A 1 327 ? 38.849 7.985 -55.589 1.00 97.94 327 ILE A N 1
ATOM 2606 C CA . ILE A 1 327 ? 38.680 8.015 -57.047 1.00 97.94 327 ILE A CA 1
ATOM 2607 C C . ILE A 1 327 ? 38.993 9.411 -57.591 1.00 97.94 327 ILE A C 1
ATOM 2609 O O . ILE A 1 327 ? 39.735 9.531 -58.563 1.00 97.94 327 ILE A O 1
ATOM 2613 N N . LEU A 1 328 ? 38.510 10.479 -56.946 1.00 98.00 328 LEU A N 1
ATOM 2614 C CA . LEU A 1 328 ? 38.821 11.854 -57.353 1.00 98.00 328 LEU A CA 1
ATOM 2615 C C . LEU A 1 328 ? 40.329 12.148 -57.316 1.00 98.00 328 LEU A C 1
ATOM 2617 O O . LEU A 1 328 ? 40.848 12.777 -58.240 1.00 98.00 328 LEU A O 1
ATOM 2621 N N . LYS A 1 329 ? 41.051 11.661 -56.296 1.00 97.94 329 LYS A N 1
ATOM 2622 C CA . LYS A 1 329 ? 42.520 11.768 -56.234 1.00 97.94 329 LYS A CA 1
ATOM 2623 C C . LYS A 1 329 ? 43.189 11.002 -57.374 1.00 97.94 329 LYS A C 1
ATOM 2625 O O . LYS A 1 329 ? 44.067 11.561 -58.027 1.00 97.94 329 LYS A O 1
ATOM 2630 N N . ASN A 1 330 ? 42.754 9.773 -57.654 1.00 97.44 330 ASN A N 1
ATOM 2631 C CA . ASN A 1 330 ? 43.284 8.964 -58.756 1.00 97.44 330 ASN A CA 1
ATOM 2632 C C . ASN A 1 330 ? 43.044 9.634 -60.115 1.00 97.44 330 ASN A C 1
ATOM 2634 O O . ASN A 1 330 ? 43.976 9.764 -60.905 1.00 97.44 330 ASN A O 1
ATOM 2638 N N . VAL A 1 331 ? 41.839 10.158 -60.355 1.00 97.56 331 VAL A N 1
ATOM 2639 C CA . VAL A 1 331 ? 41.513 10.931 -61.564 1.00 97.56 331 VAL A CA 1
ATOM 2640 C C . VAL A 1 331 ? 42.413 12.162 -61.685 1.00 97.56 331 VAL A C 1
ATOM 2642 O O . VAL A 1 331 ? 42.921 12.444 -62.769 1.00 97.56 331 VAL A O 1
ATOM 2645 N N . ALA A 1 332 ? 42.655 12.889 -60.590 1.00 98.19 332 ALA A N 1
ATOM 2646 C CA . ALA A 1 332 ? 43.559 14.038 -60.597 1.00 98.19 332 ALA A CA 1
ATOM 2647 C C . ALA A 1 332 ? 45.019 13.640 -60.894 1.00 98.19 332 ALA A C 1
ATOM 2649 O O . ALA A 1 332 ? 45.695 14.347 -61.642 1.00 98.19 332 ALA A O 1
ATOM 2650 N N . MET A 1 333 ? 45.503 12.515 -60.353 1.00 97.50 333 MET A N 1
ATOM 2651 C CA . MET A 1 333 ? 46.842 11.987 -60.648 1.00 97.50 333 MET A CA 1
ATOM 2652 C C . MET A 1 333 ? 46.983 11.598 -62.122 1.00 97.50 333 MET A C 1
ATOM 2654 O O . MET A 1 333 ? 47.894 12.091 -62.783 1.00 97.50 333 MET A O 1
ATOM 2658 N N . VAL A 1 334 ? 46.037 10.821 -62.658 1.00 97.69 334 VAL A N 1
ATOM 2659 C CA . VAL A 1 334 ? 46.024 10.408 -64.072 1.00 97.69 334 VAL A CA 1
ATOM 2660 C C . VAL A 1 334 ? 45.918 11.618 -65.004 1.00 97.69 334 VAL A C 1
ATOM 2662 O O . VAL A 1 334 ? 46.594 11.670 -66.027 1.00 97.69 334 VAL A O 1
ATOM 2665 N N . LYS A 1 335 ? 45.127 12.646 -64.656 1.00 98.25 335 LYS A N 1
ATOM 2666 C CA . LYS A 1 335 ? 45.076 13.903 -65.428 1.00 98.25 335 LYS A CA 1
ATOM 2667 C C . LYS A 1 335 ? 46.432 14.614 -65.470 1.00 98.25 335 LYS A C 1
ATOM 2669 O O . LYS A 1 335 ? 46.833 15.066 -66.539 1.00 98.25 335 LYS A O 1
ATOM 2674 N N . ARG A 1 336 ? 47.146 14.701 -64.340 1.00 98.19 336 ARG A N 1
ATOM 2675 C CA . ARG A 1 336 ? 48.495 15.299 -64.287 1.00 98.19 336 ARG A CA 1
ATOM 2676 C C . ARG A 1 336 ? 49.513 14.484 -65.080 1.00 98.19 336 ARG A C 1
ATOM 2678 O O . ARG A 1 336 ? 50.350 15.069 -65.755 1.00 98.19 336 ARG A O 1
ATOM 2685 N N . GLU A 1 337 ? 49.452 13.159 -65.007 1.00 97.69 337 GLU A N 1
ATOM 2686 C CA . GLU A 1 337 ? 50.329 12.270 -65.773 1.00 97.69 337 GLU A CA 1
ATOM 2687 C C . GLU A 1 337 ? 50.073 12.379 -67.278 1.00 97.69 337 GLU A C 1
ATOM 2689 O O . GLU A 1 337 ? 51.009 12.606 -68.037 1.00 97.69 337 GLU A O 1
ATOM 2694 N N . ASN A 1 338 ? 48.809 12.350 -67.706 1.00 96.88 338 ASN A N 1
ATOM 2695 C CA . ASN A 1 338 ? 48.438 12.584 -69.101 1.00 96.88 338 ASN A CA 1
ATOM 2696 C C . ASN A 1 338 ? 48.900 13.957 -69.599 1.00 96.88 338 ASN A C 1
ATOM 2698 O O . ASN A 1 338 ? 49.351 14.064 -70.736 1.00 96.88 338 ASN A O 1
ATOM 2702 N N . GLN A 1 339 ? 48.818 15.001 -68.766 1.00 98.38 339 GLN A N 1
ATOM 2703 C CA . GLN A 1 339 ? 49.359 16.314 -69.118 1.00 98.38 339 GLN A CA 1
ATOM 2704 C C . GLN A 1 339 ? 50.880 16.256 -69.310 1.00 98.38 339 GLN A C 1
ATOM 2706 O O . GLN A 1 339 ? 51.370 16.690 -70.346 1.00 98.38 339 GLN A O 1
ATOM 2711 N N . ARG A 1 340 ? 51.617 15.639 -68.376 1.00 98.12 340 ARG A N 1
ATOM 2712 C CA . ARG A 1 340 ? 53.074 15.447 -68.495 1.00 98.12 340 ARG A CA 1
ATOM 2713 C C . ARG A 1 340 ? 53.460 14.666 -69.751 1.00 98.12 340 ARG A C 1
ATOM 2715 O O . ARG A 1 340 ? 54.434 15.019 -70.407 1.00 98.12 340 ARG A O 1
ATOM 2722 N N . LEU A 1 341 ? 52.714 13.613 -70.090 1.00 97.62 341 LEU A N 1
ATOM 2723 C CA . LEU A 1 341 ? 52.941 12.827 -71.303 1.00 97.62 341 LEU A CA 1
ATOM 2724 C C . LEU A 1 341 ? 52.681 13.655 -72.564 1.00 97.62 341 LEU A C 1
ATOM 2726 O O . LEU A 1 341 ? 53.483 13.595 -73.489 1.00 97.62 341 LEU A O 1
ATOM 2730 N N . ARG A 1 342 ? 51.620 14.472 -72.593 1.00 98.00 342 ARG A N 1
ATOM 2731 C CA . ARG A 1 342 ? 51.357 15.410 -73.701 1.00 98.00 342 ARG A CA 1
ATOM 2732 C C . ARG A 1 342 ? 52.473 16.435 -73.855 1.00 98.00 342 ARG A C 1
ATOM 2734 O O . ARG A 1 342 ? 52.933 16.656 -74.969 1.00 98.00 342 ARG A O 1
ATOM 2741 N N . ASP A 1 343 ? 52.940 17.012 -72.751 1.00 97.75 343 ASP A N 1
ATOM 2742 C CA . ASP A 1 343 ? 54.060 17.955 -72.766 1.00 97.75 343 ASP A CA 1
ATOM 2743 C C . ASP A 1 343 ? 55.342 17.272 -73.275 1.00 97.75 343 ASP A C 1
ATOM 2745 O O . ASP A 1 343 ? 56.087 17.855 -74.059 1.00 97.75 343 ASP A O 1
ATOM 2749 N N . ARG A 1 344 ? 55.579 16.007 -72.894 1.00 97.75 344 ARG A N 1
ATOM 2750 C CA . ARG A 1 344 ? 56.721 15.216 -73.372 1.00 97.75 344 ARG A CA 1
ATOM 2751 C C . ARG A 1 344 ? 56.621 14.864 -74.855 1.00 97.75 344 ARG A C 1
ATOM 2753 O O . ARG A 1 344 ? 57.640 14.916 -75.536 1.00 97.75 344 ARG A O 1
ATOM 2760 N N . ILE A 1 345 ? 55.431 14.517 -75.346 1.00 97.06 345 ILE A N 1
ATOM 2761 C CA . ILE A 1 345 ? 55.176 14.301 -76.778 1.00 97.06 345 ILE A CA 1
ATOM 2762 C C . ILE A 1 345 ? 55.488 15.586 -77.539 1.00 97.06 345 ILE A C 1
ATOM 2764 O O . ILE A 1 345 ? 56.289 15.547 -78.461 1.00 97.06 345 ILE A O 1
ATOM 2768 N N . LYS A 1 346 ? 54.967 16.730 -77.083 1.00 98.00 346 LYS A N 1
ATOM 2769 C CA . LYS A 1 346 ? 55.226 18.033 -77.703 1.00 98.00 346 LYS A CA 1
ATOM 2770 C C . LYS A 1 346 ? 56.718 18.390 -77.730 1.00 98.00 346 LYS A C 1
ATOM 2772 O O . LYS A 1 346 ? 57.202 18.909 -78.727 1.00 98.00 346 LYS A O 1
ATOM 2777 N N . GLN A 1 347 ? 57.454 18.103 -76.653 1.00 97.12 347 GLN A N 1
ATOM 2778 C CA . GLN A 1 347 ? 58.915 18.263 -76.626 1.00 97.12 347 GLN A CA 1
ATOM 2779 C C . GLN A 1 347 ? 59.608 17.360 -77.649 1.00 97.12 347 GLN A C 1
ATOM 2781 O O . GLN A 1 347 ? 60.469 17.828 -78.377 1.00 97.12 347 GLN A O 1
ATOM 2786 N N . LEU A 1 348 ? 59.233 16.080 -77.723 1.00 96.56 348 LEU A N 1
ATOM 2787 C CA . LEU A 1 348 ? 59.814 15.148 -78.690 1.00 96.56 348 LEU A CA 1
ATOM 2788 C C . LEU A 1 348 ? 59.471 15.527 -80.135 1.00 96.56 348 LEU A C 1
ATOM 2790 O O . LEU A 1 348 ? 60.311 15.363 -81.007 1.00 96.56 348 LEU A O 1
ATOM 2794 N N . GLU A 1 349 ? 58.271 16.046 -80.394 1.00 96.56 349 GLU A N 1
ATOM 2795 C CA . GLU A 1 349 ? 57.885 16.589 -81.701 1.00 96.56 349 GLU A CA 1
ATOM 2796 C C . GLU A 1 349 ? 58.778 17.775 -82.088 1.00 96.56 349 GLU A C 1
ATOM 2798 O O . GLU A 1 349 ? 59.302 17.797 -83.198 1.00 96.56 349 GLU A O 1
ATOM 2803 N N . GLN A 1 350 ? 59.028 18.706 -81.156 1.00 96.50 350 GLN A N 1
ATOM 2804 C CA . GLN A 1 350 ? 59.974 19.813 -81.353 1.00 96.50 350 GLN A CA 1
ATOM 2805 C C . GLN A 1 350 ? 61.412 19.319 -81.566 1.00 96.50 350 GLN A C 1
ATOM 2807 O O . GLN A 1 350 ? 62.096 19.819 -82.455 1.00 96.50 350 GLN A O 1
ATOM 2812 N N . ASP A 1 351 ? 61.867 18.327 -80.792 1.00 94.44 351 ASP A N 1
ATOM 2813 C CA . ASP A 1 351 ? 63.194 17.717 -80.945 1.00 94.44 351 ASP A CA 1
ATOM 2814 C C . ASP A 1 351 ? 63.324 17.029 -82.316 1.00 94.44 351 ASP A C 1
ATOM 2816 O O . ASP A 1 351 ? 64.353 17.156 -82.974 1.00 94.44 351 ASP A O 1
ATOM 2820 N N . VAL A 1 352 ? 62.288 16.320 -82.782 1.00 94.94 352 VAL A N 1
ATOM 2821 C CA . VAL A 1 352 ? 62.250 15.681 -84.109 1.00 94.94 352 VAL A CA 1
ATOM 2822 C C . VAL A 1 352 ? 62.245 16.722 -85.220 1.00 94.94 352 VAL A C 1
ATOM 2824 O O . VAL A 1 352 ? 62.968 16.550 -86.194 1.00 94.94 352 VAL A O 1
ATOM 2827 N N . GLU A 1 353 ? 61.482 17.806 -85.092 1.00 95.25 353 GLU A N 1
ATOM 2828 C CA . GLU A 1 353 ? 61.482 18.913 -86.053 1.00 95.25 353 GLU A CA 1
ATOM 2829 C C . GLU A 1 353 ? 62.860 19.594 -86.107 1.00 95.25 353 GLU A C 1
ATOM 2831 O O . GLU A 1 353 ? 63.430 19.790 -87.183 1.00 95.25 353 GLU A O 1
ATOM 2836 N N . TYR A 1 354 ? 63.460 19.861 -84.946 1.00 94.75 354 TYR A N 1
ATOM 2837 C CA . TYR A 1 354 ? 64.821 20.379 -84.828 1.00 94.75 354 TYR A CA 1
ATOM 2838 C C . TYR A 1 354 ? 65.854 19.426 -85.450 1.00 94.75 354 TYR A C 1
ATOM 2840 O O . TYR A 1 354 ? 66.690 19.839 -86.249 1.00 94.75 354 TYR A O 1
ATOM 2848 N N . HIS A 1 355 ? 65.773 18.125 -85.177 1.00 92.31 355 HIS A N 1
ATOM 2849 C CA . HIS A 1 355 ? 66.642 17.138 -85.813 1.00 92.31 355 HIS A CA 1
ATOM 2850 C C . HIS A 1 355 ? 66.362 16.972 -87.307 1.00 92.31 355 HIS A C 1
ATOM 2852 O O . HIS A 1 355 ? 67.300 16.734 -88.054 1.00 92.31 355 HIS A O 1
ATOM 2858 N N . SER A 1 356 ? 65.122 17.122 -87.769 1.00 92.62 356 SER A N 1
ATOM 2859 C CA . SER A 1 356 ? 64.757 17.072 -89.187 1.00 92.62 356 SER A CA 1
ATOM 2860 C C . SER A 1 356 ? 65.310 18.276 -89.942 1.00 92.62 356 SER A C 1
ATOM 2862 O O . SER A 1 356 ? 65.795 18.118 -91.060 1.00 92.62 356 SER A O 1
ATOM 2864 N N . THR A 1 357 ? 65.256 19.471 -89.347 1.00 91.88 357 THR A N 1
ATOM 2865 C CA . THR A 1 357 ? 65.878 20.692 -89.890 1.00 91.88 357 THR A CA 1
ATOM 2866 C C . THR A 1 357 ? 67.399 20.593 -89.894 1.00 91.88 357 THR A C 1
ATOM 2868 O O . THR A 1 357 ? 68.013 20.896 -90.912 1.00 91.88 357 THR A O 1
ATOM 2871 N N . ILE A 1 358 ? 68.016 20.084 -88.821 1.00 90.62 358 ILE A N 1
ATOM 2872 C CA . ILE A 1 358 ? 69.452 19.777 -88.826 1.00 90.62 358 ILE A CA 1
ATOM 2873 C C . ILE A 1 358 ? 69.761 18.729 -89.883 1.00 90.62 358 ILE A C 1
ATOM 2875 O O . ILE A 1 358 ? 70.694 18.928 -90.634 1.00 90.62 358 ILE A O 1
ATOM 2879 N N . SER A 1 359 ? 69.007 17.633 -89.972 1.00 86.75 359 SER A N 1
ATOM 2880 C CA . SER A 1 359 ? 69.239 16.574 -90.957 1.00 86.75 359 SER A CA 1
ATOM 2881 C C . SER A 1 359 ? 69.122 17.115 -92.371 1.00 86.75 359 SER A C 1
ATOM 2883 O O . SER A 1 359 ? 69.972 16.802 -93.180 1.00 86.75 359 SER A O 1
ATOM 2885 N N . THR A 1 360 ? 68.145 17.974 -92.669 1.00 82.69 360 THR A N 1
ATOM 2886 C CA . THR A 1 360 ? 68.045 18.620 -93.987 1.00 82.69 360 THR A CA 1
ATOM 2887 C C . THR A 1 360 ? 69.186 19.602 -94.237 1.00 82.69 360 THR A C 1
ATOM 2889 O O . THR A 1 360 ? 69.713 19.630 -95.344 1.00 82.69 360 THR A O 1
ATOM 2892 N N . GLN A 1 361 ? 69.622 20.370 -93.234 1.00 83.75 361 GLN A N 1
ATOM 2893 C CA . GLN A 1 361 ? 70.832 21.199 -93.330 1.00 83.75 361 GLN A CA 1
ATOM 2894 C C . GLN A 1 361 ? 72.093 20.348 -93.508 1.00 83.75 361 GLN A C 1
ATOM 2896 O O . GLN A 1 361 ? 72.981 20.724 -94.261 1.00 83.75 361 GLN A O 1
ATOM 2901 N N . LEU A 1 362 ? 72.170 19.193 -92.850 1.00 79.88 362 LEU A N 1
ATOM 2902 C CA . LEU A 1 362 ? 73.272 18.247 -92.939 1.00 79.88 362 LEU A CA 1
ATOM 2903 C C . LEU A 1 362 ? 73.235 17.502 -94.270 1.00 79.88 362 LEU A C 1
ATOM 2905 O O . LEU A 1 362 ? 74.293 17.228 -94.797 1.00 79.88 362 LEU A O 1
ATOM 2909 N N . ASP A 1 363 ? 72.058 17.219 -94.829 1.00 72.50 363 ASP A N 1
ATOM 2910 C CA . ASP A 1 363 ? 71.849 16.649 -96.162 1.00 72.50 363 ASP A CA 1
ATOM 2911 C C . ASP A 1 363 ? 72.219 17.668 -97.247 1.00 72.50 363 ASP A C 1
ATOM 2913 O O . ASP A 1 363 ? 72.828 17.295 -98.246 1.00 72.50 363 ASP A O 1
ATOM 2917 N N . GLN A 1 364 ? 71.936 18.959 -97.028 1.00 67.75 364 GLN A N 1
ATOM 2918 C CA . GLN A 1 364 ? 72.448 20.066 -97.848 1.00 67.75 364 GLN A CA 1
ATOM 2919 C C . GLN A 1 364 ? 73.975 20.172 -97.727 1.00 67.75 364 GLN A C 1
ATOM 2921 O O . GLN A 1 364 ? 74.674 20.204 -98.737 1.00 67.75 364 GLN A O 1
ATOM 2926 N N . GLN A 1 365 ? 74.517 20.108 -96.509 1.00 62.47 365 GLN A N 1
ATOM 2927 C CA . GLN A 1 365 ? 75.960 20.067 -96.279 1.00 62.47 365 GLN A CA 1
ATOM 2928 C C . GLN A 1 365 ? 76.603 18.773 -96.791 1.00 62.47 365 GLN A C 1
ATOM 2930 O O . GLN A 1 365 ? 77.752 18.821 -97.184 1.00 62.47 365 GLN A O 1
ATOM 2935 N N . LEU A 1 366 ? 75.909 17.632 -96.843 1.00 52.25 366 LEU A N 1
ATOM 2936 C CA . LEU A 1 366 ? 76.360 16.358 -97.424 1.00 52.25 366 LEU A CA 1
ATOM 2937 C C . LEU A 1 366 ? 76.240 16.365 -98.948 1.00 52.25 366 LEU A C 1
ATOM 2939 O O . LEU A 1 366 ? 76.982 15.645 -99.613 1.00 52.25 366 LEU A O 1
ATOM 2943 N N . GLN A 1 367 ? 75.351 17.176 -99.521 1.00 54.19 367 GLN A N 1
ATOM 2944 C CA . GLN A 1 367 ? 75.399 17.533 -100.937 1.00 54.19 367 GLN A CA 1
ATOM 2945 C C . GLN A 1 367 ? 76.663 18.349 -101.246 1.00 54.19 367 GLN A C 1
ATOM 2947 O O . GLN A 1 367 ? 77.319 18.054 -102.244 1.00 54.19 367 GLN A O 1
ATOM 2952 N N . ASP A 1 368 ? 77.074 19.250 -100.349 1.00 45.44 368 ASP A N 1
ATOM 2953 C CA . ASP A 1 368 ? 78.329 20.010 -100.464 1.00 45.44 368 ASP A CA 1
ATOM 2954 C C . ASP A 1 368 ? 79.589 19.197 -100.053 1.00 45.44 368 ASP A C 1
ATOM 2956 O O . ASP A 1 368 ? 80.676 19.387 -100.602 1.00 45.44 368 ASP A O 1
ATOM 2960 N N . LEU A 1 369 ? 79.459 18.220 -99.147 1.00 41.03 369 LEU A N 1
ATOM 2961 C CA . LEU A 1 369 ? 80.537 17.398 -98.563 1.00 41.03 369 LEU A CA 1
ATOM 2962 C C . LEU A 1 369 ? 80.577 15.956 -99.093 1.00 41.03 369 LEU A C 1
ATOM 2964 O O . LEU A 1 369 ? 81.431 15.168 -98.686 1.00 41.03 369 LEU A O 1
ATOM 2968 N N . LYS A 1 370 ? 79.801 15.630 -100.135 1.00 42.09 370 LYS A N 1
ATOM 2969 C CA . LYS A 1 370 ? 80.110 14.518 -101.066 1.00 42.09 370 LYS A CA 1
ATOM 2970 C C . LYS A 1 370 ? 81.412 14.739 -101.858 1.00 42.09 370 LYS A C 1
ATOM 2972 O O . LYS A 1 370 ? 81.748 13.949 -102.736 1.00 42.09 370 LYS A O 1
ATOM 2977 N N . SER A 1 371 ? 82.164 15.767 -101.469 1.00 40.50 371 SER A N 1
ATOM 2978 C CA . SER A 1 371 ? 83.562 16.022 -101.788 1.00 40.50 371 SER A CA 1
ATOM 2979 C C . SER A 1 371 ? 84.536 15.777 -100.626 1.00 40.50 371 SER A C 1
ATOM 2981 O O . SER A 1 371 ? 85.662 16.233 -100.755 1.00 40.50 371 SER A O 1
ATOM 2983 N N . ASN A 1 372 ? 84.169 15.136 -99.503 1.00 33.06 372 ASN A N 1
ATOM 2984 C CA . ASN A 1 372 ? 85.127 14.457 -98.609 1.00 33.06 372 ASN A CA 1
ATOM 2985 C C . ASN A 1 372 ? 84.499 13.828 -97.346 1.00 33.06 372 ASN A C 1
ATOM 2987 O O . ASN A 1 372 ? 84.007 14.515 -96.463 1.00 33.06 372 ASN A O 1
ATOM 2991 N N . HIS A 1 373 ? 84.715 12.514 -97.236 1.00 32.38 373 HIS A N 1
ATOM 2992 C CA . HIS A 1 373 ? 85.283 11.820 -96.069 1.00 32.38 373 HIS A CA 1
ATOM 2993 C C . HIS A 1 373 ? 84.509 11.725 -94.726 1.00 32.38 373 HIS A C 1
ATOM 2995 O O . HIS A 1 373 ? 84.480 12.637 -93.915 1.00 32.38 373 HIS A O 1
ATOM 3001 N N . GLN A 1 374 ? 83.966 10.523 -94.485 1.00 33.12 374 GLN A N 1
ATOM 3002 C CA . GLN A 1 374 ? 84.273 9.567 -93.396 1.00 33.12 374 GLN A CA 1
ATOM 3003 C C . GLN A 1 374 ? 84.515 10.042 -91.929 1.00 33.12 374 GLN A C 1
ATOM 3005 O O . GLN A 1 374 ? 85.413 10.827 -91.642 1.00 33.12 374 GLN A O 1
ATOM 3010 N N . THR A 1 375 ? 83.872 9.291 -91.007 1.00 31.73 375 THR A N 1
ATOM 3011 C CA . THR A 1 375 ? 84.315 8.773 -89.671 1.00 31.73 375 THR A CA 1
ATOM 3012 C C . THR A 1 375 ? 83.775 9.348 -88.331 1.00 31.73 375 THR A C 1
ATOM 3014 O O . THR A 1 375 ? 83.722 10.551 -88.130 1.00 31.73 375 THR A O 1
ATOM 3017 N N . TYR A 1 376 ? 83.547 8.404 -87.381 1.00 33.50 376 TYR A N 1
ATOM 3018 C CA . TYR A 1 376 ? 83.544 8.474 -85.888 1.00 33.50 376 TYR A CA 1
ATOM 3019 C C . TYR A 1 376 ? 82.298 9.062 -85.170 1.00 33.50 376 TYR A C 1
ATOM 3021 O O . TYR A 1 376 ? 81.937 10.199 -85.414 1.00 33.50 376 TYR A O 1
ATOM 3029 N N . VAL A 1 377 ? 81.470 8.351 -84.376 1.00 35.66 377 VAL A N 1
ATOM 3030 C CA . VAL A 1 377 ? 81.592 7.498 -83.154 1.00 35.66 377 VAL A CA 1
ATOM 3031 C C . VAL A 1 377 ? 81.637 8.278 -81.814 1.00 35.66 377 VAL A C 1
ATOM 3033 O O . VAL A 1 377 ? 82.570 9.027 -81.557 1.00 35.66 377 VAL A O 1
ATOM 3036 N N . ASN A 1 378 ? 80.675 7.929 -80.933 1.00 33.94 378 ASN A N 1
ATOM 3037 C CA . ASN A 1 378 ? 80.587 8.064 -79.459 1.00 33.94 378 ASN A CA 1
ATOM 3038 C C . ASN A 1 378 ? 80.324 9.429 -78.791 1.00 33.94 378 ASN A C 1
ATOM 3040 O O . ASN A 1 378 ? 81.138 10.340 -78.858 1.00 33.94 378 ASN A O 1
ATOM 3044 N N . SER A 1 379 ? 79.288 9.481 -77.935 1.00 36.62 379 SER A N 1
ATOM 3045 C CA . SER A 1 379 ? 79.431 9.867 -76.511 1.00 36.62 379 SER A CA 1
ATOM 3046 C C . SER A 1 379 ? 78.112 9.768 -75.726 1.00 36.62 379 SER A C 1
ATOM 3048 O O . SER A 1 379 ? 77.158 10.519 -75.894 1.00 36.62 379 SER A O 1
ATOM 3050 N N . SER A 1 380 ? 78.095 8.797 -74.821 1.00 45.47 380 SER A N 1
ATOM 3051 C CA . SER A 1 380 ? 77.201 8.646 -73.675 1.00 45.47 380 SER A CA 1
ATOM 3052 C C . SER A 1 380 ? 77.735 9.410 -72.453 1.00 45.47 380 SER A C 1
ATOM 3054 O O . SER A 1 380 ? 78.947 9.546 -72.337 1.00 45.47 380 SER A O 1
ATOM 3056 N N . GLN A 1 381 ? 76.834 9.734 -71.507 1.00 42.38 381 GLN A N 1
ATOM 3057 C CA . GLN A 1 381 ? 77.031 10.141 -70.091 1.00 42.38 381 GLN A CA 1
ATOM 3058 C C . GLN A 1 381 ? 76.641 11.594 -69.775 1.00 42.38 381 GLN A C 1
ATOM 3060 O O . GLN A 1 381 ? 77.390 12.512 -70.065 1.00 42.38 381 GLN A O 1
ATOM 3065 N N . SER A 1 382 ? 75.499 11.780 -69.093 1.00 40.09 382 SER A N 1
ATOM 3066 C CA . SER A 1 382 ? 75.341 12.710 -67.951 1.00 40.09 382 SER A CA 1
ATOM 3067 C C . SER A 1 382 ? 73.866 12.801 -67.518 1.00 40.09 382 SER A C 1
ATOM 3069 O O . SER A 1 382 ? 73.149 13.702 -67.937 1.00 40.09 382 SER A O 1
ATOM 3071 N N . ARG A 1 383 ? 73.378 11.850 -66.701 1.00 42.47 383 ARG A N 1
ATOM 3072 C CA . ARG A 1 383 ? 72.125 11.975 -65.914 1.00 42.47 383 ARG A CA 1
ATOM 3073 C C . ARG A 1 383 ? 72.185 11.061 -64.682 1.00 42.47 383 ARG A C 1
ATOM 3075 O O . ARG A 1 383 ? 71.591 9.990 -64.679 1.00 42.47 383 ARG A O 1
ATOM 3082 N N . ARG A 1 384 ? 72.958 11.432 -63.656 1.00 45.53 384 ARG A N 1
ATOM 3083 C CA . ARG A 1 384 ? 72.989 10.703 -62.365 1.00 45.53 384 ARG A CA 1
ATOM 3084 C C . ARG A 1 384 ? 72.943 11.588 -61.108 1.00 45.53 384 ARG A C 1
ATOM 3086 O O . ARG A 1 384 ? 73.029 11.053 -60.015 1.00 45.53 384 ARG A O 1
ATOM 3093 N N . SER A 1 385 ? 72.740 12.904 -61.220 1.00 49.06 385 SER A N 1
ATOM 3094 C CA . SER A 1 385 ? 72.726 13.812 -60.052 1.00 49.06 385 SER A CA 1
ATOM 3095 C C . SER A 1 385 ? 71.348 14.361 -59.650 1.00 49.06 385 SER A C 1
ATOM 3097 O O . SER A 1 385 ? 71.231 14.939 -58.577 1.00 49.06 385 SER A O 1
ATOM 3099 N N . VAL A 1 386 ? 70.289 14.156 -60.446 1.00 53.00 386 VAL A N 1
ATOM 3100 C CA . VAL A 1 386 ? 68.924 14.642 -60.121 1.00 53.00 386 VAL A CA 1
ATOM 3101 C C . VAL A 1 386 ? 68.122 13.627 -59.286 1.00 53.00 386 VAL A C 1
ATOM 3103 O O . VAL A 1 386 ? 67.132 13.984 -58.655 1.00 53.00 386 VAL A O 1
ATOM 3106 N N . ASP A 1 387 ? 68.578 12.374 -59.207 1.00 54.78 387 ASP A N 1
ATOM 3107 C CA . ASP A 1 387 ? 67.852 11.297 -58.518 1.00 54.78 387 ASP A CA 1
ATOM 3108 C C . ASP A 1 387 ? 68.100 11.281 -56.997 1.00 54.78 387 ASP A C 1
ATOM 3110 O O . ASP A 1 387 ? 67.217 10.921 -56.228 1.00 54.78 387 ASP A O 1
ATOM 3114 N N . GLN A 1 388 ? 69.257 11.761 -56.520 1.00 59.72 388 GLN A N 1
ATOM 3115 C CA . GLN A 1 388 ? 69.539 11.812 -55.076 1.00 59.72 388 GLN A CA 1
ATOM 3116 C C . GLN A 1 388 ? 68.609 12.772 -54.329 1.00 59.72 388 GLN A C 1
ATOM 3118 O O . GLN A 1 388 ? 68.165 12.449 -53.233 1.00 59.72 388 GLN A O 1
ATOM 3123 N N . SER A 1 389 ? 68.241 13.907 -54.930 1.00 68.06 389 SER A N 1
ATOM 3124 C CA . SER A 1 389 ? 67.298 14.838 -54.298 1.00 68.06 389 SER A CA 1
ATOM 3125 C C . SER A 1 389 ? 65.880 14.263 -54.223 1.00 68.06 389 SER A C 1
ATOM 3127 O O . SER A 1 389 ? 65.191 14.483 -53.230 1.00 68.06 389 SER A O 1
ATOM 3129 N N . ALA A 1 390 ? 65.447 13.509 -55.239 1.00 76.00 390 ALA A N 1
ATOM 3130 C CA . ALA A 1 390 ? 64.144 12.843 -55.240 1.00 76.00 390 ALA A CA 1
ATOM 3131 C C . ALA A 1 390 ? 64.106 11.655 -54.262 1.00 76.00 390 ALA A C 1
ATOM 3133 O O . ALA A 1 390 ? 63.081 11.407 -53.625 1.00 76.00 390 ALA A O 1
ATOM 3134 N N . ILE A 1 391 ? 65.230 10.947 -54.111 1.00 76.62 391 ILE A N 1
ATOM 3135 C CA . ILE A 1 391 ? 65.399 9.882 -53.117 1.00 76.62 391 ILE A CA 1
ATOM 3136 C C . ILE A 1 391 ? 65.370 10.469 -51.701 1.00 76.62 391 ILE A C 1
ATOM 3138 O O . ILE A 1 391 ? 64.588 9.984 -50.890 1.00 76.62 391 ILE A O 1
ATOM 3142 N N . MET A 1 392 ? 66.097 11.559 -51.427 1.00 78.75 392 MET A N 1
ATOM 3143 C CA . MET A 1 392 ? 66.082 12.228 -50.117 1.00 78.75 392 MET A CA 1
ATOM 3144 C C . MET A 1 392 ? 64.698 12.782 -49.752 1.00 78.75 392 MET A C 1
ATOM 3146 O O . MET A 1 392 ? 64.251 12.619 -48.621 1.00 78.75 392 MET A O 1
ATOM 3150 N N . GLU A 1 393 ? 63.968 13.385 -50.697 1.00 82.38 393 GLU A N 1
ATOM 3151 C CA . GLU A 1 393 ? 62.603 13.865 -50.434 1.00 82.38 393 GLU A CA 1
ATOM 3152 C C . GLU A 1 393 ? 61.641 12.698 -50.145 1.00 82.38 393 GLU A C 1
ATOM 3154 O O . GLU A 1 393 ? 60.746 12.789 -49.299 1.00 82.38 393 GLU A O 1
ATOM 3159 N N . ARG A 1 394 ? 61.828 11.566 -50.831 1.00 83.75 394 ARG A N 1
ATOM 3160 C CA . ARG A 1 394 ? 61.046 10.351 -50.596 1.00 83.75 394 ARG A CA 1
ATOM 3161 C C . ARG A 1 394 ? 61.373 9.728 -49.237 1.00 83.75 394 ARG A C 1
ATOM 3163 O O . ARG A 1 394 ? 60.447 9.322 -48.536 1.00 83.75 394 ARG A O 1
ATOM 3170 N N . GLU A 1 395 ? 62.647 9.686 -48.861 1.00 86.50 395 GLU A N 1
ATOM 3171 C CA . GLU A 1 395 ? 63.109 9.252 -47.540 1.00 86.50 395 GLU A CA 1
ATOM 3172 C C . GLU A 1 395 ? 62.535 10.145 -46.440 1.00 86.50 395 GLU A C 1
ATOM 3174 O O . GLU A 1 395 ? 61.928 9.627 -45.507 1.00 86.50 395 GLU A O 1
ATOM 3179 N N . GLN A 1 396 ? 62.571 11.467 -46.609 1.00 90.56 396 GLN A N 1
ATOM 3180 C CA . GLN A 1 396 ? 62.010 12.411 -45.644 1.00 90.56 396 GLN A CA 1
ATOM 3181 C C . GLN A 1 396 ? 60.493 12.232 -45.460 1.00 90.56 396 GLN A C 1
ATOM 3183 O O . GLN A 1 396 ? 59.994 12.210 -44.337 1.00 90.56 396 GLN A O 1
ATOM 3188 N N . ARG A 1 397 ? 59.740 11.989 -46.543 1.00 90.94 397 ARG A N 1
ATOM 3189 C CA . ARG A 1 397 ? 58.305 11.658 -46.449 1.00 90.94 397 ARG A CA 1
ATOM 3190 C C . ARG A 1 397 ? 58.060 10.339 -45.714 1.00 90.94 397 ARG A C 1
ATOM 3192 O O . ARG A 1 397 ? 57.067 10.219 -44.989 1.00 90.94 397 ARG A O 1
ATOM 3199 N N . TYR A 1 398 ? 58.921 9.338 -45.899 1.00 95.31 398 TYR A N 1
ATOM 3200 C CA . TYR A 1 398 ? 58.824 8.086 -45.149 1.00 95.31 398 TYR A CA 1
ATOM 3201 C C . TYR A 1 398 ? 59.157 8.292 -43.672 1.00 95.31 398 TYR A C 1
ATOM 3203 O O . TYR A 1 398 ? 58.416 7.788 -42.829 1.00 95.31 398 TYR A O 1
ATOM 3211 N N . GLU A 1 399 ? 60.181 9.080 -43.346 1.00 94.25 399 GLU A N 1
ATOM 3212 C CA . GLU A 1 399 ? 60.510 9.452 -41.968 1.00 94.25 399 GLU A CA 1
ATOM 3213 C C . GLU A 1 399 ? 59.355 10.192 -41.284 1.00 94.25 399 GLU A C 1
ATOM 3215 O O . GLU A 1 399 ? 58.958 9.810 -40.182 1.00 94.25 399 GLU A O 1
ATOM 3220 N N . ASP A 1 400 ? 58.729 11.157 -41.961 1.00 93.56 400 ASP A N 1
ATOM 3221 C CA . ASP A 1 400 ? 57.555 11.878 -41.456 1.00 93.56 400 ASP A CA 1
ATOM 3222 C C . ASP A 1 400 ? 56.360 10.944 -41.228 1.00 93.56 400 ASP A C 1
ATOM 3224 O O . ASP A 1 400 ? 55.651 11.036 -40.217 1.00 93.56 400 ASP A O 1
ATOM 3228 N N . THR A 1 401 ? 56.138 9.999 -42.145 1.00 92.50 401 THR A N 1
ATOM 3229 C CA . THR A 1 401 ? 55.061 9.008 -42.019 1.00 92.50 401 THR A CA 1
ATOM 3230 C C . THR A 1 401 ? 55.329 8.064 -40.848 1.00 92.50 401 THR A C 1
ATOM 3232 O O . THR A 1 401 ? 54.429 7.801 -40.050 1.00 92.50 401 THR A O 1
ATOM 3235 N N . ILE A 1 402 ? 56.572 7.604 -40.687 1.00 93.50 402 ILE A N 1
ATOM 3236 C CA . ILE A 1 402 ? 57.003 6.772 -39.559 1.00 93.50 402 ILE A CA 1
ATOM 3237 C C . ILE A 1 402 ? 56.855 7.543 -38.244 1.00 93.50 402 ILE A C 1
ATOM 3239 O O . ILE A 1 402 ? 56.326 6.998 -37.275 1.00 93.50 402 ILE A O 1
ATOM 3243 N N . ALA A 1 403 ? 57.262 8.812 -38.194 1.00 95.12 403 ALA A N 1
ATOM 3244 C CA . ALA A 1 403 ? 57.114 9.660 -37.016 1.00 95.12 403 ALA A CA 1
ATOM 3245 C C . ALA A 1 403 ? 55.636 9.856 -36.645 1.00 95.12 403 ALA A C 1
ATOM 3247 O O . ALA A 1 403 ? 55.266 9.741 -35.474 1.00 95.12 403 ALA A O 1
ATOM 3248 N N . ARG A 1 404 ? 54.763 10.078 -37.635 1.00 95.12 404 ARG A N 1
ATOM 3249 C CA . ARG A 1 404 ? 53.311 10.173 -37.431 1.00 95.12 404 ARG A CA 1
ATOM 3250 C C . ARG A 1 404 ? 52.713 8.862 -36.919 1.00 95.12 404 ARG A C 1
ATOM 3252 O O . ARG A 1 404 ? 51.928 8.890 -35.974 1.00 95.12 404 ARG A O 1
ATOM 3259 N N . LEU A 1 405 ? 53.090 7.727 -37.507 1.00 93.75 405 LEU A N 1
ATOM 3260 C CA . LEU A 1 405 ? 52.622 6.404 -37.083 1.00 93.75 405 LEU A CA 1
ATOM 3261 C C . LEU A 1 405 ? 53.088 6.066 -35.662 1.00 93.75 405 LEU A C 1
ATOM 3263 O O . LEU A 1 405 ? 52.294 5.562 -34.873 1.00 93.75 405 LEU A O 1
ATOM 3267 N N . LYS A 1 406 ? 54.328 6.414 -35.296 1.00 94.44 406 LYS A N 1
ATOM 3268 C CA . LYS A 1 406 ? 54.830 6.278 -33.919 1.00 94.44 406 LYS A CA 1
ATOM 3269 C C . LYS A 1 406 ? 54.001 7.103 -32.931 1.00 94.44 406 LYS A C 1
ATOM 3271 O O . LYS A 1 406 ? 53.584 6.568 -31.909 1.00 94.44 406 LYS A O 1
ATOM 3276 N N . ARG A 1 407 ? 53.679 8.363 -33.261 1.00 95.31 407 ARG A N 1
ATOM 3277 C CA . ARG A 1 407 ? 52.813 9.216 -32.422 1.00 95.31 407 ARG A CA 1
ATOM 3278 C C . ARG A 1 407 ? 51.408 8.634 -32.250 1.00 95.31 407 ARG A C 1
ATOM 3280 O O . ARG A 1 407 ? 50.900 8.635 -31.133 1.00 95.31 407 ARG A O 1
ATOM 3287 N N . LEU A 1 408 ? 50.802 8.112 -33.320 1.00 91.88 408 LEU A N 1
ATOM 3288 C CA . LEU A 1 408 ? 49.494 7.447 -33.247 1.00 91.88 408 LEU A CA 1
ATOM 3289 C C . LEU A 1 408 ? 49.549 6.181 -32.387 1.00 91.88 408 LEU A C 1
ATOM 3291 O O . LEU A 1 408 ? 48.676 5.969 -31.555 1.00 91.88 408 LEU A O 1
ATOM 3295 N N . LEU A 1 409 ? 50.598 5.371 -32.527 1.00 95.31 409 LEU A N 1
ATOM 3296 C CA . LEU A 1 409 ? 50.780 4.160 -31.729 1.00 95.31 409 LEU A CA 1
ATOM 3297 C C . LEU A 1 409 ? 50.960 4.492 -30.239 1.00 95.31 409 LEU A C 1
ATOM 3299 O O . LEU A 1 409 ? 50.370 3.835 -29.380 1.00 95.31 409 LEU A O 1
ATOM 3303 N N . ASP A 1 410 ? 51.722 5.536 -29.915 1.00 93.88 410 ASP A N 1
ATOM 3304 C CA . ASP A 1 410 ? 51.870 6.010 -28.537 1.00 93.88 410 ASP A CA 1
ATOM 3305 C C . ASP A 1 410 ? 50.566 6.591 -27.977 1.00 93.88 410 ASP A C 1
ATOM 3307 O O . ASP A 1 410 ? 50.255 6.377 -26.801 1.00 93.88 410 ASP A O 1
ATOM 3311 N N . GLN A 1 411 ? 49.775 7.276 -28.805 1.00 94.62 411 GLN A N 1
ATOM 3312 C CA . GLN A 1 411 ? 48.441 7.746 -28.437 1.00 94.62 411 GLN A CA 1
ATOM 3313 C C . GLN A 1 411 ? 47.498 6.571 -28.148 1.00 94.62 411 GLN A C 1
ATOM 3315 O O . GLN A 1 411 ? 46.876 6.549 -27.088 1.00 94.62 411 GLN A O 1
ATOM 3320 N N . GLU A 1 412 ? 47.464 5.550 -29.006 1.00 94.31 412 GLU A N 1
ATOM 3321 C CA . GLU A 1 412 ? 46.672 4.336 -28.783 1.00 94.31 412 GLU A CA 1
ATOM 3322 C C . GLU A 1 412 ? 47.111 3.592 -27.520 1.00 94.31 412 GLU A C 1
ATOM 3324 O O . GLU A 1 412 ? 46.279 3.183 -26.713 1.00 94.31 412 GLU A O 1
ATOM 3329 N N . ARG A 1 413 ? 48.420 3.489 -27.255 1.00 95.81 413 ARG A N 1
ATOM 3330 C CA . ARG A 1 413 ? 48.932 2.909 -26.001 1.00 95.81 413 ARG A CA 1
ATOM 3331 C C . ARG A 1 413 ? 48.475 3.686 -24.766 1.00 95.81 413 ARG A C 1
ATOM 3333 O O . ARG A 1 413 ? 48.174 3.064 -23.745 1.00 95.81 413 ARG A O 1
ATOM 3340 N N . ARG A 1 414 ? 48.433 5.022 -24.826 1.00 94.25 414 ARG A N 1
ATOM 3341 C CA . ARG A 1 414 ? 47.898 5.859 -23.736 1.00 94.25 414 ARG A CA 1
ATOM 3342 C C . ARG A 1 414 ? 46.395 5.641 -23.573 1.00 94.25 414 ARG A C 1
ATOM 3344 O O . ARG A 1 414 ? 45.962 5.395 -22.452 1.00 94.25 414 ARG A O 1
ATOM 3351 N N . ASN A 1 415 ? 45.637 5.630 -24.669 1.00 90.00 415 ASN A N 1
ATOM 3352 C CA . ASN A 1 415 ? 44.201 5.347 -24.661 1.00 90.00 415 ASN A CA 1
ATOM 3353 C C . ASN A 1 415 ? 43.908 3.982 -24.022 1.00 90.00 415 ASN A C 1
ATOM 3355 O O . ASN A 1 415 ? 43.092 3.891 -23.108 1.00 90.00 415 ASN A O 1
ATOM 3359 N N . LEU A 1 416 ? 44.646 2.937 -24.408 1.00 91.06 416 LEU A N 1
ATOM 3360 C CA . LEU A 1 416 ? 44.502 1.587 -23.855 1.00 91.06 416 LEU A CA 1
ATOM 3361 C C . LEU A 1 416 ? 44.809 1.531 -22.352 1.00 91.06 416 LEU A C 1
ATOM 3363 O O . LEU A 1 416 ? 44.106 0.852 -21.604 1.00 91.06 416 LEU A O 1
ATOM 3367 N N . LYS A 1 417 ? 45.834 2.258 -21.883 1.00 95.75 417 LYS A N 1
ATOM 3368 C CA . LYS A 1 417 ? 46.127 2.383 -20.444 1.00 95.75 417 LYS A CA 1
ATOM 3369 C C . LYS A 1 417 ? 44.981 3.067 -19.695 1.00 95.75 417 LYS A C 1
ATOM 3371 O O . LYS A 1 417 ? 44.599 2.586 -18.630 1.00 95.75 417 LYS A O 1
ATOM 3376 N N . THR A 1 418 ? 44.412 4.136 -20.251 1.00 91.75 418 THR A N 1
ATOM 3377 C CA . THR A 1 418 ? 43.268 4.848 -19.660 1.00 91.75 418 THR A CA 1
ATOM 3378 C C . THR A 1 418 ? 42.029 3.956 -19.587 1.00 91.75 418 THR A C 1
ATOM 3380 O O . THR A 1 418 ? 41.414 3.865 -18.527 1.00 91.75 418 THR A O 1
ATOM 3383 N N . VAL A 1 419 ? 41.709 3.227 -20.663 1.00 90.31 419 VAL A N 1
ATOM 3384 C CA . VAL A 1 419 ? 40.575 2.287 -20.694 1.00 90.31 419 VAL A CA 1
ATOM 3385 C C . VAL A 1 419 ? 40.765 1.172 -19.666 1.00 90.31 419 VAL A C 1
ATOM 3387 O O . VAL A 1 419 ? 39.871 0.939 -18.856 1.00 90.31 419 VAL A O 1
ATOM 3390 N N . ARG A 1 420 ? 41.947 0.543 -19.609 1.00 93.38 420 ARG A N 1
ATOM 3391 C CA . ARG A 1 420 ? 42.243 -0.486 -18.595 1.00 93.38 420 ARG A CA 1
ATOM 3392 C C . ARG A 1 420 ? 42.113 0.052 -17.173 1.00 93.38 420 ARG A C 1
ATOM 3394 O O . ARG A 1 420 ? 41.517 -0.614 -16.336 1.00 93.38 420 ARG A O 1
ATOM 3401 N N . LYS A 1 421 ? 42.619 1.261 -16.904 1.00 93.56 421 LYS A N 1
ATOM 3402 C CA . LYS A 1 421 ? 42.462 1.910 -15.596 1.00 93.56 421 LYS A CA 1
ATOM 3403 C C . LYS A 1 421 ? 40.982 2.117 -15.260 1.00 93.56 421 LYS A C 1
ATOM 3405 O O . LYS A 1 421 ? 40.571 1.740 -14.172 1.00 93.56 421 LYS A O 1
ATOM 3410 N N . SER A 1 422 ? 40.181 2.625 -16.200 1.00 84.88 422 SER A N 1
ATOM 3411 C CA . SER A 1 422 ? 38.737 2.825 -15.996 1.00 84.88 422 SER A CA 1
ATOM 3412 C C . SER A 1 422 ? 37.980 1.518 -15.740 1.00 84.88 422 SER A C 1
ATOM 3414 O O . SER A 1 422 ? 37.112 1.473 -14.875 1.00 84.88 422 SER A O 1
ATOM 3416 N N . GLN A 1 423 ? 38.349 0.431 -16.426 1.00 88.06 423 GLN A N 1
ATOM 3417 C CA . GLN A 1 423 ? 37.747 -0.885 -16.222 1.00 88.06 423 GLN A CA 1
ATOM 3418 C C . GLN A 1 423 ? 38.100 -1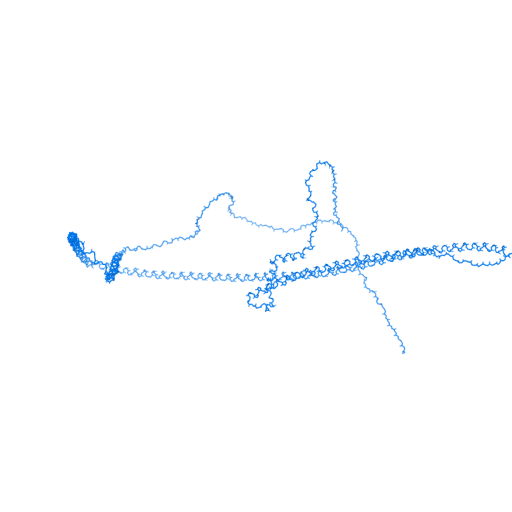.459 -14.846 1.00 88.06 423 GLN A C 1
ATOM 3420 O O . GLN A 1 423 ? 37.231 -2.015 -14.182 1.00 88.06 423 GLN A O 1
ATOM 3425 N N . ILE A 1 424 ? 39.353 -1.305 -14.403 1.00 89.44 424 ILE A N 1
ATOM 3426 C CA . ILE A 1 424 ? 39.781 -1.709 -13.057 1.00 89.44 424 ILE A CA 1
ATOM 3427 C C . ILE A 1 424 ? 39.001 -0.925 -11.996 1.00 89.44 424 ILE A C 1
ATOM 3429 O O . ILE A 1 424 ? 38.513 -1.529 -11.046 1.00 89.44 424 ILE A O 1
ATOM 3433 N N . THR A 1 425 ? 38.826 0.388 -12.175 1.00 83.81 425 THR A N 1
ATOM 3434 C CA . THR A 1 425 ? 38.021 1.218 -11.266 1.00 83.81 425 THR A CA 1
ATOM 3435 C C . THR A 1 425 ? 36.561 0.764 -11.226 1.00 83.81 425 THR A C 1
ATOM 3437 O O . THR A 1 425 ? 36.038 0.542 -10.142 1.00 83.81 425 THR A O 1
ATOM 3440 N N . LEU A 1 426 ? 35.929 0.510 -1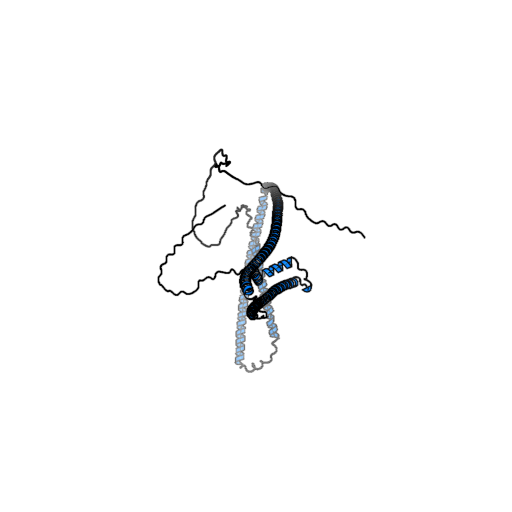2.378 1.00 77.38 426 LEU A N 1
ATOM 3441 C CA . LEU A 1 426 ? 34.550 0.004 -12.433 1.00 77.38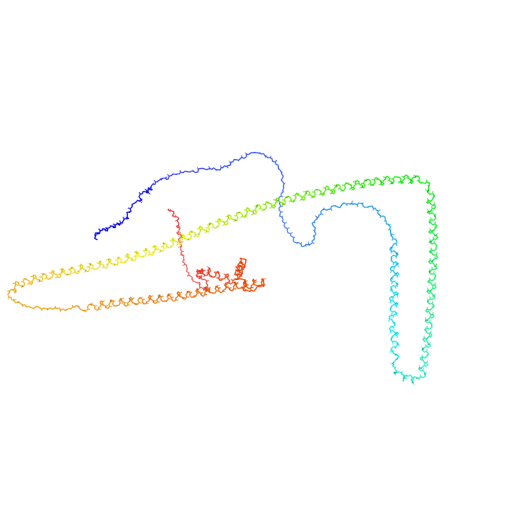 426 LEU A CA 1
ATOM 3442 C C . LEU A 1 426 ? 34.389 -1.368 -11.764 1.00 77.38 426 LEU A C 1
ATOM 3444 O O . LEU A 1 426 ? 33.371 -1.631 -11.127 1.00 77.38 426 LEU A O 1
ATOM 3448 N N . LEU A 1 427 ? 35.372 -2.261 -11.910 1.00 78.38 427 LEU A N 1
ATOM 3449 C CA . LEU A 1 427 ? 35.355 -3.561 -11.236 1.00 78.38 427 LEU A CA 1
ATOM 3450 C C . LEU A 1 427 ? 35.532 -3.415 -9.720 1.00 78.38 427 LEU A C 1
ATOM 3452 O O . LEU A 1 427 ? 34.856 -4.121 -8.976 1.00 78.38 427 LEU A O 1
ATOM 3456 N N . ALA A 1 428 ? 36.380 -2.488 -9.267 1.00 82.12 428 ALA A N 1
ATOM 3457 C CA . ALA A 1 428 ? 36.535 -2.178 -7.849 1.00 82.12 428 ALA A CA 1
ATOM 3458 C C . ALA A 1 428 ? 35.236 -1.601 -7.254 1.00 82.12 428 ALA A C 1
ATOM 3460 O O . ALA A 1 428 ? 34.745 -2.125 -6.258 1.00 82.12 428 ALA A O 1
ATOM 3461 N N . GLU A 1 429 ? 34.608 -0.624 -7.914 1.00 78.44 429 GLU A N 1
ATOM 3462 C CA . GLU A 1 429 ? 33.317 -0.050 -7.497 1.00 78.44 429 GLU A CA 1
ATOM 3463 C C . GLU A 1 429 ? 32.203 -1.109 -7.457 1.00 78.44 429 GLU A C 1
ATOM 3465 O O . GLU A 1 429 ? 31.427 -1.184 -6.502 1.00 78.44 429 GLU A O 1
ATOM 3470 N N . ARG A 1 430 ? 32.142 -1.987 -8.470 1.00 76.69 430 ARG A N 1
ATOM 3471 C CA . ARG A 1 430 ? 31.190 -3.107 -8.491 1.00 76.69 430 ARG A CA 1
ATOM 3472 C C . ARG A 1 430 ? 31.440 -4.079 -7.336 1.00 76.69 430 ARG A C 1
ATOM 3474 O O . ARG A 1 430 ? 30.475 -4.599 -6.781 1.00 76.69 430 ARG A O 1
ATOM 3481 N N . SER A 1 431 ? 32.703 -4.301 -6.969 1.00 83.69 431 SER A N 1
ATOM 3482 C CA . SER A 1 431 ? 33.060 -5.173 -5.849 1.00 83.69 431 SER A CA 1
ATOM 3483 C C . SER A 1 431 ? 32.630 -4.592 -4.502 1.00 83.69 431 SER A C 1
ATOM 3485 O O . SER A 1 431 ? 32.115 -5.334 -3.675 1.00 83.69 431 SER A O 1
ATOM 3487 N N . GLU A 1 432 ? 32.736 -3.277 -4.293 1.00 75.81 432 GLU A N 1
ATOM 3488 C CA . GLU A 1 432 ? 32.286 -2.638 -3.049 1.00 75.81 432 GLU A CA 1
ATOM 3489 C C . GLU A 1 432 ? 30.768 -2.750 -2.872 1.00 75.81 432 GLU A C 1
ATOM 3491 O O . GLU A 1 432 ? 30.292 -3.101 -1.790 1.00 75.81 432 GLU A O 1
ATOM 3496 N N . LEU A 1 433 ? 30.003 -2.525 -3.947 1.00 75.31 433 LEU A N 1
ATOM 3497 C CA . LEU A 1 433 ? 28.548 -2.683 -3.926 1.00 75.31 433 LEU A CA 1
ATOM 3498 C C . LEU A 1 433 ? 28.142 -4.145 -3.683 1.00 75.31 433 LEU A C 1
ATOM 3500 O O . LEU A 1 433 ? 27.229 -4.413 -2.904 1.00 75.31 433 LEU A O 1
ATOM 3504 N N . GLU A 1 434 ? 28.821 -5.096 -4.330 1.00 82.62 434 GLU A N 1
ATOM 3505 C CA . GLU A 1 434 ? 28.558 -6.523 -4.138 1.00 82.62 434 GLU A CA 1
ATOM 3506 C C . GLU A 1 434 ? 28.861 -6.967 -2.702 1.00 82.62 434 GLU A C 1
ATOM 3508 O O . GLU A 1 434 ? 28.039 -7.652 -2.091 1.00 82.62 434 GLU A O 1
ATOM 3513 N N . ILE A 1 435 ? 30.006 -6.558 -2.147 1.00 83.12 435 ILE A N 1
ATOM 3514 C CA . ILE A 1 435 ? 30.392 -6.850 -0.760 1.00 83.12 435 ILE A CA 1
ATOM 3515 C C . ILE A 1 435 ? 29.340 -6.294 0.202 1.00 83.12 435 ILE A C 1
ATOM 3517 O O . ILE A 1 435 ? 28.895 -7.003 1.104 1.00 83.12 435 ILE A O 1
ATOM 3521 N N . PHE A 1 436 ? 28.886 -5.061 -0.022 1.00 76.12 436 PHE A N 1
ATOM 3522 C CA . PHE A 1 436 ? 27.869 -4.437 0.816 1.00 76.12 436 PHE A CA 1
ATOM 3523 C C . PHE A 1 436 ? 26.514 -5.168 0.747 1.00 76.12 436 PHE A C 1
ATOM 3525 O O . PHE A 1 436 ? 25.870 -5.386 1.776 1.00 76.12 436 PHE A O 1
ATOM 3532 N N . LEU A 1 437 ? 26.083 -5.582 -0.451 1.00 80.69 437 LEU A N 1
ATOM 3533 C CA . LEU A 1 437 ? 24.848 -6.352 -0.633 1.00 80.69 437 LEU A CA 1
ATOM 3534 C C . LEU A 1 437 ? 24.930 -7.726 0.040 1.00 80.69 437 LEU A C 1
ATOM 3536 O O . LEU A 1 437 ? 23.976 -8.128 0.704 1.00 80.69 437 LEU A O 1
ATOM 3540 N N . ARG A 1 438 ? 26.069 -8.424 -0.078 1.00 83.94 438 ARG A N 1
ATOM 3541 C CA . ARG A 1 438 ? 26.312 -9.694 0.626 1.00 83.94 438 ARG A CA 1
ATOM 3542 C C . ARG A 1 438 ? 26.224 -9.513 2.137 1.00 83.94 438 ARG A C 1
ATOM 3544 O O . ARG A 1 438 ? 25.515 -10.271 2.784 1.00 83.94 438 ARG A O 1
ATOM 3551 N N . GLN A 1 439 ? 26.845 -8.463 2.673 1.00 83.38 439 GLN A N 1
ATOM 3552 C CA . GLN A 1 439 ? 26.802 -8.174 4.104 1.00 83.38 439 GLN A CA 1
ATOM 3553 C C . GLN A 1 439 ? 25.375 -7.910 4.607 1.00 83.38 439 GLN A C 1
ATOM 3555 O O . GLN A 1 439 ? 25.002 -8.418 5.654 1.00 83.38 439 GLN A O 1
ATOM 3560 N N . CYS A 1 440 ? 24.537 -7.194 3.850 1.00 76.56 440 CYS A N 1
ATOM 3561 C CA . CYS A 1 440 ? 23.137 -6.987 4.242 1.00 76.56 440 CYS A CA 1
ATOM 3562 C C . CYS A 1 440 ? 22.299 -8.271 4.178 1.00 76.56 440 CYS A C 1
ATOM 3564 O O . CYS A 1 440 ? 21.423 -8.474 5.014 1.00 76.56 440 CYS A O 1
ATOM 3566 N N . ILE A 1 441 ? 22.561 -9.141 3.199 1.00 81.19 441 ILE A N 1
ATOM 3567 C CA . ILE A 1 441 ? 21.925 -10.463 3.121 1.00 81.19 441 ILE A CA 1
ATOM 3568 C C . ILE A 1 441 ? 22.329 -11.315 4.329 1.00 81.19 441 ILE A C 1
ATOM 3570 O O . ILE A 1 441 ? 21.480 -11.993 4.909 1.00 81.19 441 ILE A O 1
ATOM 3574 N N . ASP A 1 442 ? 23.602 -11.269 4.717 1.00 84.38 442 ASP A N 1
ATOM 3575 C CA . ASP A 1 442 ? 24.113 -12.001 5.872 1.00 84.38 442 ASP A CA 1
ATOM 3576 C C . ASP A 1 442 ? 23.560 -11.433 7.193 1.00 84.38 442 ASP A C 1
ATOM 3578 O O . ASP A 1 442 ? 23.126 -12.216 8.034 1.00 84.38 442 ASP A O 1
ATOM 3582 N N . ASP A 1 443 ? 23.444 -10.106 7.342 1.00 79.88 443 ASP A N 1
ATOM 3583 C CA . ASP A 1 443 ? 22.779 -9.461 8.488 1.00 79.88 443 ASP A CA 1
ATOM 3584 C C . ASP A 1 443 ? 21.339 -9.997 8.651 1.00 79.88 443 ASP A C 1
ATOM 3586 O O . ASP A 1 443 ? 20.967 -10.481 9.722 1.00 79.88 443 ASP A O 1
ATOM 3590 N N . VAL A 1 444 ? 20.543 -10.007 7.573 1.00 79.62 444 VAL A N 1
ATOM 3591 C CA . VAL A 1 444 ? 19.155 -10.507 7.608 1.00 79.62 444 VAL A CA 1
ATOM 3592 C C . VAL A 1 444 ? 19.101 -12.008 7.893 1.00 79.62 444 VAL A C 1
ATOM 3594 O O . VAL A 1 444 ? 18.257 -12.460 8.665 1.00 79.62 444 VAL A O 1
ATOM 3597 N N . ARG A 1 445 ? 20.024 -12.800 7.334 1.00 81.38 445 ARG A N 1
ATOM 3598 C CA . ARG A 1 445 ? 20.139 -14.227 7.675 1.00 81.38 445 ARG A CA 1
ATOM 3599 C C . ARG A 1 445 ? 20.416 -14.433 9.158 1.00 81.38 445 ARG A C 1
ATOM 3601 O O . ARG A 1 445 ? 19.801 -15.311 9.759 1.00 81.38 445 ARG A O 1
ATOM 3608 N N . THR A 1 446 ? 21.317 -13.645 9.747 1.00 85.31 446 THR A N 1
ATOM 3609 C CA . THR A 1 446 ? 21.613 -13.743 11.182 1.00 85.31 446 THR A CA 1
ATOM 3610 C C . THR A 1 446 ? 20.414 -13.344 12.039 1.00 85.31 446 THR A C 1
ATOM 3612 O O . THR A 1 446 ? 20.142 -14.016 13.031 1.00 85.31 446 THR A O 1
ATOM 3615 N N . GLU A 1 447 ? 19.640 -12.336 11.631 1.00 80.69 447 GLU A N 1
ATOM 3616 C CA . GLU A 1 447 ? 18.414 -11.924 12.323 1.00 80.69 447 GLU A CA 1
ATOM 3617 C C . GLU A 1 447 ? 17.320 -13.004 12.257 1.00 80.69 447 GLU A C 1
ATOM 3619 O O . GLU A 1 447 ? 16.709 -13.332 13.275 1.00 80.69 447 GLU A O 1
ATOM 3624 N N . ILE A 1 448 ? 17.106 -13.617 11.088 1.00 78.06 448 ILE A N 1
ATOM 3625 C CA . ILE A 1 448 ? 16.146 -14.719 10.911 1.00 78.06 448 ILE A CA 1
ATOM 3626 C C . ILE A 1 448 ? 16.564 -15.938 11.739 1.00 78.06 448 ILE A C 1
ATOM 3628 O O . ILE A 1 448 ? 15.726 -16.560 12.395 1.00 78.06 448 ILE A O 1
ATOM 3632 N N . ALA A 1 449 ? 17.856 -16.279 11.732 1.00 83.06 449 ALA A N 1
ATOM 3633 C CA . ALA A 1 449 ? 18.399 -17.371 12.536 1.00 83.06 449 ALA A CA 1
ATOM 3634 C C . ALA A 1 449 ? 18.175 -17.127 14.040 1.00 83.06 449 ALA A C 1
ATOM 3636 O O . ALA A 1 449 ? 17.764 -18.046 14.750 1.00 83.06 449 ALA A O 1
ATOM 3637 N N . GLN A 1 450 ? 18.358 -15.884 14.504 1.00 84.31 450 GLN A N 1
ATOM 3638 C CA . GLN A 1 450 ? 18.062 -15.477 15.882 1.00 84.31 450 GLN A CA 1
ATOM 3639 C C . GLN A 1 450 ? 16.563 -15.539 16.207 1.00 84.31 450 GLN A C 1
ATOM 3641 O O . GLN A 1 450 ? 16.201 -16.067 17.255 1.00 84.31 450 GLN A O 1
ATOM 3646 N N . GLN A 1 451 ? 15.682 -15.051 15.325 1.00 83.00 451 GLN A N 1
ATOM 3647 C CA . GLN A 1 451 ? 14.227 -15.085 15.547 1.00 83.00 451 GLN A CA 1
ATOM 3648 C C . GLN A 1 451 ? 13.676 -16.515 15.588 1.00 83.00 451 GLN A C 1
ATOM 3650 O O . GLN A 1 451 ? 12.797 -16.813 16.395 1.00 83.00 451 GLN A O 1
ATOM 3655 N N . ASN A 1 452 ? 14.207 -17.407 14.751 1.00 82.50 452 ASN A N 1
ATOM 3656 C CA . ASN A 1 452 ? 13.721 -18.779 14.633 1.00 82.50 452 ASN A CA 1
ATOM 3657 C C . ASN A 1 452 ? 14.474 -19.786 15.518 1.00 82.50 452 ASN A C 1
ATOM 3659 O O . ASN A 1 452 ? 14.130 -20.965 15.493 1.00 82.50 452 ASN A O 1
ATOM 3663 N N . ASN A 1 453 ? 15.484 -19.360 16.294 1.00 85.56 453 ASN A N 1
ATOM 3664 C CA . ASN A 1 453 ? 16.371 -20.255 17.057 1.00 85.56 453 ASN A CA 1
ATOM 3665 C C . ASN A 1 453 ? 16.968 -21.391 16.195 1.00 85.56 453 ASN A C 1
ATOM 3667 O O . ASN A 1 453 ? 17.170 -22.514 16.659 1.00 85.56 453 ASN A O 1
ATOM 3671 N N . MET A 1 454 ? 17.235 -21.109 14.918 1.00 78.56 454 MET A N 1
ATOM 3672 C CA . MET A 1 454 ? 17.731 -22.092 13.953 1.00 78.56 454 MET A CA 1
ATOM 3673 C C . MET A 1 454 ? 19.224 -21.870 13.685 1.00 78.56 454 MET A C 1
ATOM 3675 O O . MET A 1 454 ? 19.667 -20.722 13.618 1.00 78.56 454 MET A O 1
ATOM 3679 N N . PRO A 1 455 ? 20.020 -22.938 13.500 1.00 77.69 455 PRO A N 1
ATOM 3680 C CA . PRO A 1 455 ? 21.416 -22.806 13.102 1.00 77.69 455 PRO A CA 1
ATOM 3681 C C . PRO A 1 455 ? 21.518 -22.120 11.731 1.00 77.69 455 PRO A C 1
ATOM 3683 O O . PRO A 1 455 ? 20.765 -22.435 10.807 1.00 77.69 455 PRO A O 1
ATOM 3686 N N . THR A 1 456 ? 22.468 -21.192 11.604 1.00 71.94 456 THR A N 1
ATOM 3687 C CA . THR A 1 456 ? 22.670 -20.297 10.448 1.00 71.94 456 THR A CA 1
ATOM 3688 C C . THR A 1 456 ? 22.782 -21.024 9.104 1.00 71.94 456 THR A C 1
ATOM 3690 O O . THR A 1 456 ? 22.374 -20.478 8.081 1.00 71.94 456 THR A O 1
ATOM 3693 N N . ASP A 1 457 ? 23.249 -22.274 9.100 1.00 74.69 457 ASP A N 1
ATOM 3694 C CA . ASP A 1 457 ? 23.437 -23.074 7.884 1.00 74.69 457 ASP A CA 1
ATOM 3695 C C . ASP A 1 457 ? 22.130 -23.671 7.323 1.00 74.69 457 ASP A C 1
ATOM 3697 O O . ASP A 1 457 ? 22.070 -24.050 6.152 1.00 74.69 457 ASP A O 1
ATOM 3701 N N . ALA A 1 458 ? 21.054 -23.732 8.120 1.00 63.00 458 ALA A N 1
ATOM 3702 C CA . ALA A 1 458 ? 19.769 -24.303 7.701 1.00 63.00 458 ALA A CA 1
ATOM 3703 C C . ALA A 1 458 ? 18.836 -23.288 7.005 1.00 63.00 458 ALA A C 1
ATOM 3705 O O . ALA A 1 458 ? 17.865 -23.682 6.361 1.00 63.00 458 ALA A O 1
ATOM 3706 N N . ALA A 1 459 ? 19.135 -21.986 7.076 1.00 61.56 459 ALA A N 1
ATOM 3707 C CA . ALA A 1 459 ? 18.302 -20.897 6.549 1.00 61.56 459 ALA A CA 1
ATOM 3708 C C . ALA A 1 459 ? 18.554 -20.591 5.054 1.00 61.56 459 ALA A C 1
ATOM 3710 O O . ALA A 1 459 ? 18.595 -19.435 4.628 1.00 61.56 459 ALA A O 1
ATOM 3711 N N . SER A 1 460 ? 18.775 -21.620 4.231 1.00 70.19 460 SER A N 1
ATOM 3712 C CA . SER A 1 460 ? 19.135 -21.431 2.816 1.00 70.19 460 SER A CA 1
ATOM 3713 C C . SER A 1 460 ? 17.952 -21.037 1.919 1.00 70.19 460 SER A C 1
ATOM 3715 O O . SER A 1 460 ? 18.162 -20.452 0.854 1.00 70.19 460 SER A O 1
ATOM 3717 N N . SER A 1 461 ? 16.710 -21.281 2.346 1.00 77.25 461 SER A N 1
ATOM 3718 C CA . SER A 1 461 ? 15.510 -20.876 1.610 1.00 77.25 461 SER A CA 1
ATOM 3719 C C . SER A 1 461 ? 15.004 -19.506 2.073 1.00 77.25 461 SER A C 1
ATOM 3721 O O . SER A 1 461 ? 14.276 -19.414 3.057 1.00 77.25 461 SER A O 1
ATOM 3723 N N . PHE A 1 462 ? 15.354 -18.446 1.339 1.00 80.19 462 PHE A N 1
ATOM 3724 C CA . PHE A 1 462 ? 14.765 -17.115 1.530 1.00 80.19 462 PHE A CA 1
ATOM 3725 C C . PHE A 1 462 ? 13.278 -17.132 1.151 1.00 80.19 462 PHE A C 1
ATOM 3727 O O . PHE A 1 462 ? 12.932 -17.278 -0.032 1.00 80.19 462 PHE A O 1
ATOM 3734 N N . SER A 1 463 ? 12.394 -16.926 2.130 1.00 87.38 463 SER A N 1
ATOM 3735 C CA . SER A 1 463 ? 10.982 -16.685 1.843 1.00 87.38 463 SER A CA 1
ATOM 3736 C C . SER A 1 463 ? 10.816 -15.407 1.011 1.00 87.38 463 SER A C 1
ATOM 3738 O O . SER A 1 463 ? 11.713 -14.565 0.886 1.00 87.38 463 SER A O 1
ATOM 3740 N N . ARG A 1 464 ? 9.650 -15.251 0.381 1.00 87.88 464 ARG A N 1
ATOM 3741 C CA . ARG A 1 464 ? 9.276 -13.985 -0.261 1.00 87.88 464 ARG A CA 1
ATOM 3742 C C . ARG A 1 464 ? 9.233 -12.846 0.764 1.00 87.88 464 ARG A C 1
ATOM 3744 O O . ARG A 1 464 ? 9.661 -11.742 0.443 1.00 87.88 464 ARG A O 1
ATOM 3751 N N . ASP A 1 465 ? 8.798 -13.138 1.984 1.00 82.94 465 ASP A N 1
ATOM 3752 C CA . ASP A 1 465 ? 8.712 -12.152 3.063 1.00 82.94 465 ASP A CA 1
ATOM 3753 C C . ASP A 1 465 ? 10.102 -11.719 3.543 1.00 82.94 465 ASP A C 1
ATOM 3755 O O . ASP A 1 465 ? 10.355 -10.526 3.686 1.00 82.94 465 ASP A O 1
ATOM 3759 N N . ASP A 1 466 ? 11.048 -12.655 3.648 1.00 79.75 466 ASP A N 1
ATOM 3760 C CA . ASP A 1 466 ? 12.446 -12.366 3.997 1.00 79.75 466 ASP A CA 1
ATOM 3761 C C . ASP A 1 466 ? 13.125 -11.483 2.944 1.00 79.75 466 ASP A C 1
ATOM 3763 O O . ASP A 1 466 ? 13.899 -10.581 3.270 1.00 79.75 466 ASP A O 1
ATOM 3767 N N . ARG A 1 467 ? 12.804 -11.703 1.661 1.00 84.56 467 ARG A N 1
ATOM 3768 C CA . ARG A 1 467 ? 13.264 -10.847 0.557 1.00 84.56 467 ARG A CA 1
ATOM 3769 C C . ARG A 1 467 ? 12.702 -9.434 0.671 1.00 84.56 467 ARG A C 1
ATOM 3771 O O . ARG A 1 467 ? 13.465 -8.483 0.531 1.00 84.56 467 ARG A O 1
ATOM 3778 N N . ASN A 1 468 ? 11.409 -9.292 0.958 1.00 84.50 468 ASN A N 1
ATOM 3779 C CA . ASN A 1 468 ? 10.788 -7.981 1.158 1.00 84.50 468 ASN A CA 1
ATOM 3780 C C . ASN A 1 468 ? 11.402 -7.250 2.361 1.00 84.50 468 ASN A C 1
ATOM 3782 O O . ASN A 1 468 ? 11.750 -6.080 2.242 1.00 84.50 468 ASN A O 1
ATOM 3786 N N . ARG A 1 469 ? 11.644 -7.960 3.469 1.00 78.88 469 ARG A N 1
ATOM 3787 C CA . ARG A 1 469 ? 12.332 -7.418 4.650 1.00 78.88 469 ARG A CA 1
ATOM 3788 C C . ARG A 1 469 ? 13.762 -6.992 4.345 1.00 78.88 469 ARG A C 1
ATOM 3790 O O . ARG A 1 469 ? 14.189 -5.932 4.780 1.00 78.88 469 ARG A O 1
ATOM 3797 N N . THR A 1 470 ? 14.490 -7.778 3.552 1.00 79.69 470 THR A N 1
ATOM 3798 C CA . THR A 1 470 ? 15.845 -7.417 3.105 1.00 79.69 470 THR A CA 1
ATOM 3799 C C . THR A 1 470 ? 15.824 -6.142 2.266 1.00 79.69 470 THR A C 1
ATOM 3801 O O . THR A 1 470 ? 16.678 -5.280 2.443 1.00 79.69 470 THR A O 1
ATOM 3804 N N . ILE A 1 471 ? 14.838 -5.996 1.374 1.00 82.81 471 ILE A N 1
ATOM 3805 C CA . ILE A 1 471 ? 14.658 -4.785 0.566 1.00 82.81 471 ILE A CA 1
ATOM 3806 C C . ILE A 1 471 ? 14.321 -3.585 1.460 1.00 82.81 471 ILE A C 1
ATOM 3808 O O . ILE A 1 471 ? 14.934 -2.535 1.295 1.00 82.81 471 ILE A O 1
ATOM 3812 N N . GLU A 1 472 ? 13.426 -3.729 2.439 1.00 83.69 472 GLU A N 1
ATOM 3813 C CA . GLU A 1 472 ? 13.139 -2.669 3.418 1.00 83.69 472 GLU A CA 1
ATOM 3814 C C . GLU A 1 472 ? 14.378 -2.279 4.232 1.00 83.69 472 GLU A C 1
ATOM 3816 O O . GLU A 1 472 ? 14.649 -1.092 4.406 1.00 83.69 472 GLU A O 1
ATOM 3821 N N . LEU A 1 473 ? 15.173 -3.252 4.686 1.00 78.12 473 LEU A N 1
ATOM 3822 C CA . LEU A 1 473 ? 16.390 -3.007 5.463 1.00 78.12 473 LEU A CA 1
ATOM 3823 C C . LEU A 1 473 ? 17.496 -2.350 4.622 1.00 78.12 473 LEU A C 1
ATOM 3825 O O . LEU A 1 473 ? 18.270 -1.531 5.115 1.00 78.12 473 LEU A O 1
ATOM 3829 N N . LEU A 1 474 ? 17.569 -2.693 3.334 1.00 75.75 474 LEU A N 1
ATOM 3830 C CA . LEU A 1 474 ? 18.450 -2.037 2.371 1.00 75.75 474 LEU A CA 1
ATOM 3831 C C . LEU A 1 474 ? 18.006 -0.598 2.106 1.00 75.75 474 LEU A C 1
ATOM 3833 O O . LEU A 1 474 ? 18.851 0.289 2.045 1.00 75.75 474 LEU A O 1
ATOM 3837 N N . LEU A 1 475 ? 16.702 -0.351 1.982 1.00 80.81 475 LEU A N 1
ATOM 3838 C CA . LEU A 1 475 ? 16.159 0.988 1.765 1.00 80.81 475 LEU A CA 1
ATOM 3839 C C . LEU A 1 475 ? 16.183 1.853 3.033 1.00 80.81 475 LEU A C 1
ATOM 3841 O O . LEU A 1 475 ? 16.209 3.071 2.916 1.00 80.81 475 LEU A O 1
ATOM 3845 N N . SER A 1 476 ? 16.227 1.277 4.236 1.00 84.38 476 SER A N 1
ATOM 3846 C CA . SER A 1 476 ? 16.319 2.054 5.481 1.00 84.38 476 SER A CA 1
ATOM 3847 C C . SER A 1 476 ? 17.734 2.565 5.783 1.00 84.38 476 SER A C 1
ATOM 3849 O O . SER A 1 476 ? 17.894 3.562 6.489 1.00 84.38 476 SER A O 1
ATOM 3851 N N . LYS A 1 477 ? 18.780 1.931 5.233 1.00 79.94 477 LYS A N 1
ATOM 3852 C CA . LYS A 1 477 ? 20.171 2.378 5.398 1.00 79.94 477 LYS A CA 1
ATOM 3853 C C . LYS A 1 477 ? 20.470 3.537 4.437 1.00 79.94 477 LYS A C 1
ATOM 3855 O O . LYS A 1 477 ? 20.659 3.335 3.240 1.00 79.94 477 LYS A O 1
ATOM 3860 N N . GLU A 1 478 ? 20.628 4.749 4.973 1.00 79.12 478 GLU A N 1
ATOM 3861 C CA . GLU A 1 478 ? 20.944 5.971 4.208 1.00 79.12 478 GLU A CA 1
ATOM 3862 C C . GLU A 1 478 ? 22.131 5.792 3.244 1.00 79.12 478 GLU A C 1
ATOM 3864 O O . GLU A 1 478 ? 22.084 6.229 2.097 1.00 79.12 478 GLU A O 1
ATOM 3869 N N . LYS A 1 479 ? 23.171 5.065 3.666 1.00 71.44 479 LYS A N 1
ATOM 3870 C CA . LYS A 1 479 ? 24.356 4.770 2.846 1.00 71.44 479 LYS A CA 1
ATOM 3871 C C . LYS A 1 479 ? 24.021 4.026 1.541 1.00 71.44 479 LYS A C 1
ATOM 3873 O O . LYS A 1 479 ? 24.682 4.246 0.531 1.00 71.44 479 LYS A O 1
ATOM 3878 N N . VAL A 1 480 ? 22.994 3.172 1.544 1.00 72.38 480 VAL A N 1
ATOM 3879 C CA . VAL A 1 480 ? 22.519 2.434 0.358 1.00 72.38 480 VAL A CA 1
ATOM 3880 C C . VAL A 1 480 ? 21.784 3.359 -0.586 1.00 72.38 480 VAL A C 1
ATOM 3882 O O . VAL A 1 480 ? 22.050 3.331 -1.784 1.00 72.38 480 VAL A O 1
ATOM 3885 N N . ILE A 1 481 ? 20.913 4.212 -0.045 1.00 79.44 481 ILE A N 1
ATOM 3886 C CA . ILE A 1 481 ? 20.237 5.246 -0.826 1.00 79.44 481 ILE A CA 1
ATOM 3887 C C . ILE A 1 481 ? 21.283 6.166 -1.456 1.00 79.44 481 ILE A C 1
ATOM 3889 O O . ILE A 1 481 ? 21.216 6.403 -2.654 1.00 79.44 481 ILE A O 1
ATOM 3893 N N . GLN A 1 482 ? 22.285 6.623 -0.702 1.00 78.12 482 GLN A N 1
ATOM 3894 C CA . GLN A 1 482 ? 23.358 7.479 -1.215 1.00 78.12 482 GLN A CA 1
ATOM 3895 C C . GLN A 1 482 ? 24.199 6.787 -2.301 1.00 78.12 482 GLN A C 1
ATOM 3897 O O . GLN A 1 482 ? 24.524 7.421 -3.301 1.00 78.12 482 GLN A O 1
ATOM 3902 N N . LEU A 1 483 ? 24.519 5.495 -2.159 1.00 71.88 483 LEU A N 1
ATOM 3903 C CA . LEU A 1 483 ? 25.234 4.724 -3.186 1.00 71.88 483 LEU A CA 1
ATOM 3904 C C . LEU A 1 483 ? 24.375 4.487 -4.437 1.00 71.88 483 LEU A C 1
ATOM 3906 O O . LEU A 1 483 ? 24.868 4.655 -5.551 1.00 71.88 483 LEU A O 1
ATOM 3910 N N . LEU A 1 484 ? 23.093 4.143 -4.274 1.00 75.94 484 LEU A N 1
ATOM 3911 C CA . LEU A 1 484 ? 22.139 3.975 -5.376 1.00 75.94 484 LEU A CA 1
ATOM 3912 C C . LEU A 1 484 ? 21.903 5.295 -6.105 1.00 75.94 484 LEU A C 1
ATOM 3914 O O . LEU A 1 484 ? 22.004 5.335 -7.326 1.00 75.94 484 LEU A O 1
ATOM 3918 N N . TYR A 1 485 ? 21.655 6.386 -5.382 1.00 79.88 485 TYR A N 1
ATOM 3919 C CA . TYR A 1 485 ? 21.487 7.710 -5.976 1.00 79.88 485 TYR A CA 1
ATOM 3920 C C . TYR A 1 485 ? 22.785 8.216 -6.605 1.00 79.88 485 TYR A C 1
ATOM 3922 O O . TYR A 1 485 ? 22.762 8.750 -7.711 1.00 79.88 485 TYR A O 1
ATOM 3930 N N . GLY A 1 486 ? 23.927 8.000 -5.954 1.00 76.00 486 GLY A N 1
ATOM 3931 C CA . GLY A 1 486 ? 25.243 8.327 -6.493 1.00 76.00 486 GLY A CA 1
ATOM 3932 C C . GLY A 1 486 ? 25.541 7.585 -7.797 1.00 76.00 486 GLY A C 1
ATOM 3933 O O . GLY A 1 486 ? 26.043 8.190 -8.740 1.00 76.00 486 GLY A O 1
ATOM 3934 N N . ASN A 1 487 ? 25.163 6.310 -7.915 1.00 73.81 487 ASN A N 1
ATOM 3935 C CA . ASN A 1 487 ? 25.370 5.546 -9.148 1.00 73.81 487 ASN A CA 1
ATOM 3936 C C . ASN A 1 487 ? 24.314 5.809 -10.229 1.00 73.81 487 ASN A C 1
ATOM 3938 O O . ASN A 1 487 ? 24.667 5.881 -11.408 1.00 73.81 487 ASN A O 1
ATOM 3942 N N . MET A 1 488 ? 23.037 5.949 -9.859 1.00 74.75 488 MET A N 1
ATOM 3943 C CA . MET A 1 488 ? 21.954 6.184 -10.822 1.00 74.75 488 MET A CA 1
ATOM 3944 C C . MET A 1 488 ? 21.932 7.627 -11.330 1.00 74.75 488 MET A C 1
ATOM 3946 O O . MET A 1 488 ? 21.667 7.855 -12.507 1.00 74.75 488 MET A O 1
ATOM 3950 N N . PHE A 1 489 ? 22.258 8.596 -10.471 1.00 75.06 489 PHE A N 1
ATOM 3951 C CA . PHE A 1 489 ? 22.141 10.023 -10.777 1.00 75.06 489 PHE A CA 1
ATOM 3952 C C . PHE A 1 489 ? 23.465 10.791 -10.687 1.00 75.06 489 PHE A C 1
ATOM 3954 O O . PHE A 1 489 ? 23.567 11.868 -11.262 1.00 75.06 489 PHE A O 1
ATOM 3961 N N . GLY A 1 490 ? 24.525 10.260 -10.070 1.00 61.12 490 GLY A N 1
ATOM 3962 C CA . GLY A 1 490 ? 25.810 10.970 -9.947 1.00 61.12 490 GLY A CA 1
ATOM 3963 C C . GLY A 1 490 ? 26.589 11.146 -11.257 1.00 61.12 490 GLY A C 1
ATOM 3964 O O . GLY A 1 490 ? 27.503 11.968 -11.317 1.00 61.12 490 GLY A O 1
ATOM 3965 N N . LYS A 1 491 ? 26.206 10.454 -12.341 1.00 61.91 491 LYS A N 1
ATOM 3966 C CA . LYS A 1 491 ? 26.700 10.764 -13.700 1.00 61.91 491 LYS A CA 1
ATOM 3967 C C . LYS A 1 491 ? 26.072 12.037 -14.279 1.00 61.91 491 LYS A C 1
ATOM 3969 O O . LYS A 1 491 ? 26.647 12.638 -15.181 1.00 61.91 491 LYS A O 1
ATOM 3974 N N . PHE A 1 492 ? 24.951 12.485 -13.718 1.00 54.06 492 PHE A N 1
ATOM 3975 C CA . PHE A 1 492 ? 24.399 13.816 -13.915 1.00 54.06 492 PHE A CA 1
ATOM 3976 C C . PHE A 1 492 ? 24.884 14.720 -12.781 1.00 54.06 492 PHE A C 1
ATOM 3978 O O . PHE A 1 492 ? 24.127 15.093 -11.893 1.00 54.06 492 PHE A O 1
ATOM 3985 N N . LYS A 1 493 ? 26.156 15.132 -12.811 1.00 54.66 493 LYS A N 1
ATOM 3986 C CA . LYS A 1 493 ? 26.458 16.447 -12.236 1.00 54.66 493 LYS A CA 1
ATOM 3987 C C . LYS A 1 493 ? 25.832 17.457 -13.194 1.00 54.66 493 LYS A C 1
ATOM 3989 O O . LYS A 1 493 ? 26.345 17.564 -14.312 1.00 54.66 493 LYS A O 1
ATOM 3994 N N . PRO A 1 494 ? 24.743 18.168 -12.838 1.00 51.50 494 PRO A N 1
ATOM 3995 C CA . PRO A 1 494 ? 24.353 19.324 -13.622 1.00 51.50 494 PRO A CA 1
ATOM 3996 C C . PRO A 1 494 ? 25.591 20.211 -13.678 1.00 51.50 494 PRO A C 1
ATOM 3998 O O . PRO A 1 494 ? 26.151 20.590 -12.647 1.00 51.50 494 PRO A O 1
ATOM 4001 N N . ARG A 1 495 ? 26.091 20.446 -14.891 1.00 47.62 495 ARG A N 1
ATOM 4002 C CA . ARG A 1 495 ? 27.135 21.429 -15.150 1.00 47.62 495 ARG A CA 1
ATOM 4003 C C . ARG A 1 495 ? 26.489 22.776 -14.857 1.00 47.62 495 ARG A C 1
ATOM 4005 O O . ARG A 1 495 ? 25.976 23.421 -15.764 1.00 47.62 495 ARG A O 1
ATOM 4012 N N . MET A 1 496 ? 26.421 23.129 -13.576 1.00 51.50 496 MET A N 1
ATOM 4013 C CA . MET A 1 496 ? 25.992 24.447 -13.149 1.00 51.50 496 MET A CA 1
ATOM 4014 C C . MET A 1 496 ? 26.926 25.424 -13.867 1.00 51.50 496 MET A C 1
ATOM 4016 O O . MET A 1 496 ? 28.150 25.233 -13.803 1.00 51.50 496 MET A O 1
ATOM 4020 N N . PRO A 1 497 ? 26.383 26.390 -14.628 1.00 54.41 497 PRO A N 1
ATOM 4021 C CA . PRO A 1 497 ? 27.186 27.451 -15.208 1.00 54.41 497 PRO A CA 1
ATOM 4022 C C . PRO A 1 497 ? 28.055 28.045 -14.098 1.00 54.41 497 PRO A C 1
ATOM 4024 O O . PRO A 1 497 ? 27.570 28.155 -12.968 1.00 54.41 497 PRO A O 1
ATOM 4027 N N . PRO A 1 498 ? 29.330 28.371 -14.367 1.00 50.91 498 PRO A N 1
ATOM 4028 C CA . PRO A 1 498 ? 30.160 29.038 -13.382 1.00 50.91 498 PRO A CA 1
ATOM 4029 C C . PRO A 1 498 ? 29.450 30.337 -13.015 1.00 50.91 498 PRO A C 1
ATOM 4031 O O . PRO A 1 498 ? 29.413 31.268 -13.816 1.00 50.91 498 PRO A O 1
ATOM 4034 N N . MET A 1 499 ? 28.836 30.363 -11.835 1.00 55.19 499 MET A N 1
ATOM 4035 C CA . MET A 1 499 ? 28.290 31.575 -11.250 1.00 55.19 499 MET A CA 1
ATOM 4036 C C . MET A 1 499 ? 29.488 32.489 -10.994 1.00 55.19 499 MET A C 1
ATOM 4038 O O . MET A 1 499 ? 30.183 32.356 -9.990 1.00 55.19 499 MET A O 1
ATOM 4042 N N . HIS A 1 500 ? 29.785 33.348 -11.969 1.00 52.50 500 HIS A N 1
ATOM 4043 C CA . HIS A 1 500 ? 30.600 34.536 -11.772 1.00 52.50 500 HIS A CA 1
ATOM 4044 C C . HIS A 1 500 ? 29.806 35.440 -10.839 1.00 52.50 500 HIS A C 1
ATOM 4046 O O . HIS A 1 500 ? 28.804 36.019 -11.250 1.00 52.50 500 HIS A O 1
ATOM 4052 N N . GLY A 1 501 ? 30.197 35.504 -9.573 1.00 53.62 501 GLY A N 1
ATOM 4053 C CA . GLY A 1 501 ? 29.498 36.355 -8.620 1.00 53.62 501 GLY A CA 1
ATOM 4054 C C . GLY A 1 501 ? 29.909 36.109 -7.184 1.00 53.62 501 GLY A C 1
ATOM 4055 O O . GLY A 1 501 ? 29.058 35.778 -6.369 1.00 53.62 501 GLY A O 1
ATOM 4056 N N . ALA A 1 502 ? 31.204 36.227 -6.894 1.00 53.22 502 ALA A N 1
ATOM 4057 C CA . ALA A 1 502 ? 31.707 36.492 -5.547 1.00 53.22 502 ALA A CA 1
ATOM 4058 C C . ALA A 1 502 ? 33.185 36.901 -5.619 1.00 53.22 502 ALA A C 1
ATOM 4060 O O . ALA A 1 502 ? 34.036 36.229 -5.047 1.00 53.22 502 ALA A O 1
ATOM 4061 N N . GLU A 1 503 ? 33.496 37.982 -6.335 1.00 47.16 503 GLU A N 1
ATOM 4062 C CA . GLU A 1 503 ? 34.719 38.731 -6.055 1.00 47.16 503 GLU A CA 1
ATOM 4063 C C . GLU A 1 503 ? 34.395 40.219 -5.924 1.00 47.16 503 GLU A C 1
ATOM 4065 O O . GLU A 1 503 ? 33.887 40.858 -6.839 1.00 47.16 503 GLU A O 1
ATOM 4070 N N . ASP A 1 504 ? 34.681 40.671 -4.709 1.00 42.56 504 ASP A N 1
ATOM 4071 C CA . ASP A 1 504 ? 35.290 41.938 -4.340 1.00 42.56 504 ASP A CA 1
ATOM 4072 C C . ASP A 1 504 ? 34.479 43.231 -4.474 1.00 42.56 504 ASP A C 1
ATOM 4074 O O . ASP A 1 504 ? 34.369 43.894 -5.502 1.00 42.56 504 ASP A O 1
ATOM 4078 N N . GLU A 1 505 ? 33.970 43.612 -3.311 1.00 52.56 505 GLU A N 1
ATOM 4079 C CA . GLU A 1 505 ? 33.431 44.907 -2.961 1.00 52.56 505 GLU A CA 1
ATOM 4080 C C . GLU A 1 505 ? 34.607 45.892 -2.788 1.00 52.56 505 GLU A C 1
ATOM 4082 O O . GLU A 1 505 ? 35.040 46.183 -1.676 1.00 52.56 505 GLU A O 1
ATOM 4087 N N . THR A 1 506 ? 35.147 46.425 -3.889 1.00 51.31 506 THR A N 1
ATOM 4088 C CA . THR A 1 506 ? 35.917 47.678 -3.849 1.00 51.31 506 THR A CA 1
ATOM 4089 C C . THR A 1 506 ? 35.353 48.681 -4.848 1.00 51.31 506 THR A C 1
ATOM 4091 O O . THR A 1 506 ? 35.325 48.484 -6.058 1.00 51.31 506 THR A O 1
ATOM 4094 N N . LEU A 1 507 ? 34.832 49.763 -4.276 1.00 49.03 507 LEU A N 1
ATOM 4095 C CA . LEU A 1 507 ? 34.269 50.925 -4.944 1.00 49.03 507 LEU A CA 1
ATOM 4096 C C . LEU A 1 507 ? 35.346 51.655 -5.760 1.00 49.03 507 LEU A C 1
ATOM 4098 O O . LEU A 1 507 ? 36.287 52.192 -5.177 1.00 49.03 507 LEU A O 1
ATOM 4102 N N . ASP A 1 508 ? 35.137 51.775 -7.069 1.00 41.88 508 ASP A N 1
ATOM 4103 C CA . ASP A 1 508 ? 35.702 52.851 -7.888 1.00 41.88 508 ASP A CA 1
ATOM 4104 C C . ASP A 1 508 ? 34.551 53.564 -8.625 1.00 41.88 508 ASP A C 1
ATOM 4106 O O . ASP A 1 508 ? 33.848 52.932 -9.420 1.00 41.88 508 ASP A O 1
ATOM 4110 N N . PRO A 1 509 ? 34.273 54.850 -8.338 1.00 61.75 509 PRO A N 1
ATOM 4111 C CA . PRO A 1 509 ? 33.267 55.620 -9.040 1.00 61.75 509 PRO A CA 1
ATOM 4112 C C . PRO A 1 509 ? 33.939 56.436 -10.144 1.00 61.75 509 PRO A C 1
ATOM 4114 O O . PRO A 1 509 ? 34.295 57.598 -9.943 1.00 61.75 509 PRO A O 1
ATOM 4117 N N . THR A 1 510 ? 34.057 55.870 -11.340 1.00 54.44 510 THR A N 1
ATOM 4118 C CA . THR A 1 510 ? 34.352 56.665 -12.534 1.00 54.44 510 THR A CA 1
ATOM 4119 C C . THR A 1 510 ? 33.504 56.227 -13.726 1.00 54.44 510 THR A C 1
ATOM 4121 O O . THR A 1 510 ? 33.685 55.159 -14.287 1.00 54.44 510 THR A O 1
ATOM 4124 N N . PHE A 1 511 ? 32.569 57.118 -14.073 1.00 45.84 511 PHE A N 1
ATOM 4125 C CA . PHE A 1 511 ? 32.313 57.615 -15.429 1.00 45.84 511 PHE A CA 1
ATOM 4126 C C . PHE A 1 511 ? 32.159 56.605 -16.577 1.00 45.84 511 PHE A C 1
ATOM 4128 O O . PHE A 1 511 ? 33.123 55.968 -16.989 1.00 45.84 511 PHE A O 1
ATOM 4135 N N . GLY A 1 512 ? 30.999 56.643 -17.236 1.00 41.47 512 GLY A N 1
ATOM 4136 C CA . GLY A 1 512 ? 30.899 56.214 -18.629 1.00 41.47 512 GLY A CA 1
ATOM 4137 C C . GLY A 1 512 ? 29.498 55.811 -19.037 1.00 41.47 512 GLY A C 1
ATOM 4138 O O . GLY A 1 512 ? 29.145 54.643 -18.938 1.00 41.47 512 GLY A O 1
ATOM 4139 N N . ASP A 1 513 ? 28.726 56.793 -19.491 1.00 55.38 513 ASP A N 1
ATOM 4140 C CA . ASP A 1 513 ? 27.568 56.594 -20.354 1.00 55.38 513 ASP A CA 1
ATOM 4141 C C . ASP A 1 513 ? 27.927 55.667 -21.524 1.00 55.38 513 ASP A C 1
ATOM 4143 O O . ASP A 1 513 ? 28.919 55.918 -22.201 1.00 55.38 513 ASP A O 1
ATOM 4147 N N . GLU A 1 514 ? 27.104 54.657 -21.799 1.00 52.31 514 GLU A N 1
ATOM 4148 C CA . GLU A 1 514 ? 26.872 54.192 -23.168 1.00 52.31 514 GLU A CA 1
ATOM 4149 C C . GLU A 1 514 ? 25.540 53.429 -23.224 1.00 52.31 514 GLU A C 1
ATOM 4151 O O . GLU A 1 514 ? 25.381 52.310 -22.734 1.00 52.31 514 GLU A O 1
ATOM 4156 N N . GLU A 1 515 ? 24.544 54.125 -23.774 1.00 57.81 515 GLU A N 1
ATOM 4157 C CA . GLU A 1 515 ? 23.298 53.568 -24.283 1.00 57.81 515 GLU A CA 1
ATOM 4158 C C . GLU A 1 515 ? 23.621 52.530 -25.364 1.00 57.81 515 GLU A C 1
ATOM 4160 O O . GLU A 1 515 ? 24.154 52.885 -26.414 1.00 57.81 515 GLU A O 1
ATOM 4165 N N . GLU A 1 516 ? 23.235 51.268 -25.165 1.00 54.09 516 GLU A N 1
ATOM 4166 C CA . GLU A 1 516 ? 23.155 50.315 -26.272 1.00 54.09 516 GLU A CA 1
ATOM 4167 C C . GLU A 1 516 ? 21.723 49.793 -26.418 1.00 54.09 516 GLU A C 1
ATOM 4169 O O . GLU A 1 516 ? 21.188 49.005 -25.635 1.00 54.09 516 GLU A O 1
ATOM 4174 N N . TYR A 1 517 ? 21.097 50.357 -27.444 1.00 56.25 517 TYR A N 1
ATOM 4175 C CA . TYR A 1 517 ? 19.793 50.082 -28.014 1.00 56.25 517 TYR A CA 1
ATOM 4176 C C . TYR A 1 517 ? 19.748 48.635 -28.531 1.00 56.25 517 TYR A C 1
ATOM 4178 O O . TYR A 1 517 ? 20.433 48.306 -29.496 1.00 56.25 517 TYR A O 1
ATOM 4186 N N . TYR A 1 518 ? 18.948 47.763 -27.909 1.00 52.97 518 TYR A N 1
ATOM 4187 C CA . TYR A 1 518 ? 18.632 46.453 -28.486 1.00 52.97 518 TYR A CA 1
ATOM 4188 C C . TYR A 1 518 ? 17.269 46.507 -29.177 1.00 52.97 518 TYR A C 1
ATOM 4190 O O . TYR A 1 518 ? 16.220 46.491 -28.530 1.00 52.97 518 TYR A O 1
ATOM 4198 N N . ASP A 1 519 ? 17.325 46.561 -30.507 1.00 45.50 519 ASP A N 1
ATOM 4199 C CA . ASP A 1 519 ? 16.211 46.290 -31.408 1.00 45.50 519 ASP A CA 1
ATOM 4200 C C . ASP A 1 519 ? 15.697 44.861 -31.189 1.00 45.50 519 ASP A C 1
ATOM 4202 O O . ASP A 1 519 ? 16.413 43.869 -31.358 1.00 45.50 519 ASP A O 1
ATOM 4206 N N . GLY A 1 520 ? 14.429 44.759 -30.797 1.00 41.06 520 GLY A N 1
ATOM 4207 C CA . GLY A 1 520 ? 13.690 43.508 -30.769 1.00 41.06 520 GLY A CA 1
ATOM 4208 C C . GLY A 1 520 ? 13.167 43.174 -32.162 1.00 41.06 520 GLY A C 1
ATOM 4209 O O . GLY A 1 520 ? 12.139 43.703 -32.574 1.00 41.06 520 GLY A O 1
ATOM 4210 N N . GLU A 1 521 ? 13.831 42.258 -32.868 1.00 47.44 521 GLU A N 1
ATOM 4211 C CA . GLU A 1 521 ? 13.227 41.595 -34.024 1.00 47.44 521 GLU A CA 1
ATOM 4212 C C . GLU A 1 521 ? 12.336 40.435 -33.563 1.00 47.44 521 GLU A C 1
ATOM 4214 O O . GLU A 1 521 ? 12.781 39.330 -33.241 1.00 47.44 521 GLU A O 1
ATOM 4219 N N . GLU A 1 522 ? 11.031 40.706 -33.571 1.00 51.09 522 GLU A N 1
ATOM 4220 C CA . GLU A 1 522 ? 9.988 39.701 -33.715 1.00 51.09 522 GLU A CA 1
ATOM 4221 C C . GLU A 1 522 ? 10.171 38.945 -35.043 1.00 51.09 522 GLU A C 1
ATOM 4223 O O . GLU A 1 522 ? 10.024 39.499 -36.131 1.00 51.09 522 GLU A O 1
ATOM 4228 N N . SER A 1 523 ? 10.398 37.637 -34.970 1.00 50.97 523 SER A N 1
ATOM 4229 C CA . SER A 1 523 ? 10.006 36.710 -36.034 1.00 50.97 523 SER A CA 1
ATOM 4230 C C . SER A 1 523 ? 9.217 35.584 -35.361 1.00 50.97 523 SER A C 1
ATOM 4232 O O . SER A 1 523 ? 9.702 34.901 -34.469 1.00 50.97 523 SER A O 1
ATOM 4234 N N . GLY A 1 524 ? 7.924 35.405 -35.610 1.00 43.84 524 GLY A N 1
ATOM 4235 C CA . GLY A 1 524 ? 7.228 35.574 -36.876 1.00 43.84 524 GLY A CA 1
ATOM 4236 C C . GLY A 1 524 ? 6.927 34.178 -37.400 1.00 43.84 524 GLY A C 1
ATOM 4237 O O . GLY A 1 524 ? 7.699 33.608 -38.164 1.00 43.84 524 GLY A O 1
ATOM 4238 N N . PHE A 1 525 ? 5.821 33.617 -36.911 1.00 46.75 525 PHE A N 1
ATOM 4239 C CA . PHE A 1 525 ? 5.236 32.350 -37.339 1.00 46.75 525 PHE A CA 1
ATOM 4240 C C . PHE A 1 525 ? 5.204 32.226 -38.869 1.00 46.75 525 PHE A C 1
ATOM 4242 O O . PHE A 1 525 ? 4.605 33.051 -39.556 1.00 46.75 525 PHE A O 1
ATOM 4249 N N . GLY A 1 526 ? 5.767 31.137 -39.389 1.00 44.22 526 GLY A N 1
ATOM 4250 C CA . GLY A 1 526 ? 5.633 30.733 -40.784 1.00 44.22 526 GLY A CA 1
ATOM 4251 C C . GLY A 1 526 ? 5.255 29.262 -40.876 1.00 44.22 526 GLY A C 1
ATOM 4252 O O . GLY A 1 526 ? 6.127 28.405 -40.975 1.00 44.22 526 GLY A O 1
ATOM 4253 N N . TYR A 1 527 ? 3.952 28.976 -40.839 1.00 47.53 527 TYR A N 1
ATOM 4254 C CA . TYR A 1 527 ? 3.404 27.704 -41.306 1.00 47.53 527 TYR A CA 1
ATOM 4255 C C . TYR A 1 527 ? 3.555 27.610 -42.830 1.00 47.53 527 TYR A C 1
ATOM 4257 O O . TYR A 1 527 ? 3.203 28.545 -43.555 1.00 47.53 527 TYR A O 1
ATOM 4265 N N . ARG A 1 528 ? 4.012 26.452 -43.307 1.00 52.31 528 ARG A N 1
ATOM 4266 C CA . ARG A 1 528 ? 3.692 25.922 -44.633 1.00 52.31 528 ARG A CA 1
ATOM 4267 C C . ARG A 1 528 ? 3.332 24.456 -44.522 1.00 52.31 528 ARG A C 1
ATOM 4269 O O . ARG A 1 528 ? 4.035 23.754 -43.763 1.00 52.31 528 ARG A O 1
#

Sequence (528 aa):
MSDVLHNPTSSAANELSKTLKPLHPSLVQHSSSPYSSSSTQHAAGSPFNLSLPNHSARHGGAVNESGGGGGSSGTPSQQLSPLGGISGAPGNAQSQFKKTISSINQQIHSQLQELQSDDSLQQHLLVKRGSKKNKQKISMMDSEKWMEYVRQLEDKNEMLEHRLEDLNHKFERYKSTAELRQETFIRREKRFQEKDHVLNLKLKDMVENHSQDGNEMNKLKSLKVQINDRIMVLQNDFESLLTKQKEAHKVEIEDTIRKFARDLELERKKNSVEEKDWQEKATAMKQSLEEAVSEAIKLDEQNEQLIKKNKELQIEYKAQKDDRSMILKNVAMVKRENQRLRDRIKQLEQDVEYHSTISTQLDQQLQDLKSNHQTYVNSSQSRRSVDQSAIMEREQRYEDTIARLKRLLDQERRNLKTVRKSQITLLAERSELEIFLRQCIDDVRTEIAQQNNMPTDAASSFSRDDRNRTIELLLSKEKVIQLLYGNMFGKFKPRMPPMHGAEDETLDPTFGDEEEYYDGEESGFGYR